Protein AF-A0A6V6Z5P5-F1 (afdb_monomer)

Nearest PDB structures (foldseek):
  3gw6-assembly1_B  TM=3.645E-01  e=9.759E-06  Escherichia phage K1F
  3gw6-assembly2_C  TM=3.539E-01  e=2.701E-05  Escherichia phage K1F
  3gw6-assembly1_F  TM=3.540E-01  e=9.921E-05  Escherichia phage K1F
  2fkk-assembly1_A  TM=4.206E-01  e=3.559E-02  Tequatrovirus T4
  2fl8-assembly1_A  TM=4.205E-01  e=1.042E-01  Tequatrovirus T4

Mean predicted aligned error: 20.46 Å

InterPro domains:
  IPR030392 Intramolecular chaperone auto-processing domain [PF13884] (94-151)
  IPR030392 Intramolecular chaperone auto-processing domain [PS51688] (94-257)
  IPR037053 Phage tail collar domain superfamily [G3DSA:3.90.1340.10] (313-367)

Sequence (478 aa):
MKKRYRILGIILFIITNKLQAQTTDAMKILPNGNVGIGTSTPTQAKLVVIGQQGYEGNSVFFYGQNYSKFITGNLKNSIYASDGVTSQQFNVMSDERIKKIIGISDKENDLETLSKIEITNYRMIDSIGKGNQVYKKVIAQQVEKVYPMAVSNNLAEIIPNIYQLSTIHKGWIHTNTKDLVIGDKIKLVFSEEEVVLSVLEIDGNNIKVDCTKEGSVFVYGKEVNNFHSVDYEAIAMLNVSATQALLKRIEVLETKNSTLSKTVSELKKEQQKADDRLRAIEHLVMPGIVENNYESNNIKTIDMGNNMISDFSQVPMGTVVAFILNDSLMPNGWLKCDGREIPGKYAALINALGSNTTPNLAGRTFVGSGTSNDSTQSDGTIPNFGGNNNWALGKTGGEFRHRLSINEMPEHTHTINRGDFGLHYRSFDGSGGSDFPFKTKADTSQNLNGTDSSGGNGFHNTMQPYYVINYIIYAGHE

Radius of gyration: 44.47 Å; Cα contacts (8 Å, |Δi|>4): 596; chains: 1; bounding box: 94×94×151 Å

Foldseek 3Di:
DDDDDDDDDDDPPPPPPPPPPVPQPCWDADPVQAIEGSHPDRDPDSYHFDFWAFDQDAFDFDDQPVWRDTDGGGDTHSDDDPDDDDDPDDDRDDDCVPDDDDDDDDLVLLLVLLVQWDFDWDAAPPCVVPNGDIDGHTDQVSNCVRPVVQKDFQHKDWAQPWQDKWWDDPQKTFTDCPPDDFQWWWWKDDPPDIDIFTFHDDDPRMTGTPDPDGTIIGTRGTIDRGDMDGTPVVSVVSVVSNVVVVVVVVVVVVVVVVVVVVVVVVVVVVVVVVVVVVVVVVCVVPVPPPPPPPPDDDDPPDDPPPCPPQDPVVPDFFDKDWAADDPVPDHPQKDFQQFDFDPCVLVVNCVVVVHRTHHRCVVHDDDDAAAQDQPADPVRDGDPDDHRDGRHPSDDDDDQWDFDDPVNDDDDDDDFVVVQKDADPDDDDPDDPPDDRIDGPDPDPDDRDDPDDDDDSDIDGPDDDDDDTTMMGRSDDD

pLDDT: mean 79.43, std 18.39, range [31.47, 98.0]

Secondary structure (DSSP, 8-state):
-------------------------SEEE-TTS-EEES-S---SSSEEE---EEEEEEEEEPSSSSS--EEEEEEEES---SS----S-------STT--------HHHHHHHHHT--EEEE--S-TTTS-SPPEEEE-HHHHHHH-GGGEEEEEEEE--SS-EEEEEETTEEE---TT--TT-EEEEE-SS-EEEEEEEEEETTEEEES----EEEEEEEEEEEEEEEE-HHHHHHHHHHHHHHHHHHHHHHHHHHHHHHHHHHHHHHHHHHHHHHHHHHHHHH-TTTSGGGSSSS-------S-------TTSPTT-EEEE-S-GGGPPTTEEESSSPBPPTT-HHHHHHHT-SB----TTPPP---EEPPSS--TTSPPPSS-TT-EE-TT-----SEE---GGGSPP----GGGG--EE-SSPPPTT-TT--SEE-S--S-------------PPEE-PPS----EEEEE----

Organism: NCBI:txid2654844

Solvent-accessible surface area (backbone atoms only — not comparable to full-atom values): 30432 Å² total; per-residue (Å²): 134,92,86,87,80,88,87,84,89,80,87,83,79,78,75,80,72,73,74,78,69,80,80,59,45,68,65,37,78,45,98,87,67,24,30,9,29,50,32,90,72,41,77,91,42,58,68,31,68,48,68,61,46,80,39,85,40,78,62,48,78,42,79,75,69,93,48,36,47,66,50,72,45,78,41,74,44,65,74,86,71,99,66,86,88,84,69,98,73,86,88,74,85,86,65,68,94,85,50,87,84,87,78,80,83,60,28,66,61,32,33,54,41,54,74,68,55,62,82,40,76,48,64,57,82,54,34,82,89,69,36,90,52,81,45,79,45,71,51,42,84,57,39,40,78,62,47,47,87,32,38,46,52,78,25,73,44,76,40,63,82,56,62,38,82,34,47,31,54,92,22,33,33,61,48,87,43,90,91,62,55,75,62,43,39,33,38,38,37,48,100,88,54,74,50,78,42,46,30,73,44,77,58,81,51,30,39,27,36,93,49,95,61,73,45,75,33,34,38,36,22,39,56,38,66,62,39,65,44,63,16,63,58,48,51,50,52,39,48,54,39,18,49,53,36,53,51,52,54,47,57,53,50,54,51,49,50,52,51,50,52,50,52,54,55,49,52,52,54,52,48,50,58,49,53,55,50,48,54,57,48,50,52,70,75,47,65,87,66,68,80,85,65,80,90,68,76,100,64,87,78,78,76,87,75,83,74,67,87,75,82,58,87,87,54,60,70,68,46,71,46,86,36,85,68,58,84,92,71,60,58,86,40,53,43,64,27,62,45,50,72,53,65,78,87,37,48,68,43,29,65,73,68,74,36,66,44,34,64,63,47,77,96,60,80,91,75,85,66,45,69,52,63,73,76,47,45,102,86,68,42,71,61,100,57,72,69,81,42,69,34,57,82,89,70,81,82,90,65,62,61,45,57,81,51,82,89,71,51,79,91,80,86,86,60,62,73,83,63,52,62,45,81,48,97,63,90,82,76,98,79,70,95,83,74,72,83,58,43,58,92,63,101,60,97,70,78,85,77,74,90,66,92,79,80,84,81,60,72,45,80,60,67,69,96,81,81,93,61,45,47,34,30,31,48,45,91,129

Structure (mmCIF, N/CA/C/O backbone):
data_AF-A0A6V6Z5P5-F1
#
_entry.id   AF-A0A6V6Z5P5-F1
#
loop_
_atom_site.group_PDB
_atom_site.id
_atom_site.type_symbol
_atom_site.label_atom_id
_atom_site.label_alt_id
_atom_site.label_comp_id
_atom_site.label_asym_id
_atom_site.label_entity_id
_atom_site.label_seq_id
_atom_site.pdbx_PDB_ins_code
_atom_site.Cartn_x
_atom_site.Cartn_y
_atom_site.Cartn_z
_atom_site.occupancy
_atom_site.B_iso_or_equiv
_atom_site.auth_seq_id
_atom_site.auth_comp_id
_atom_site.auth_asym_id
_atom_site.auth_atom_id
_atom_site.pdbx_PDB_model_num
ATOM 1 N N . MET A 1 1 ? -29.516 61.799 -83.518 1.00 35.75 1 MET A N 1
ATOM 2 C CA . MET A 1 1 ? -29.809 60.923 -84.686 1.00 35.75 1 MET A CA 1
ATOM 3 C C . MET A 1 1 ? -29.366 59.485 -84.393 1.00 35.75 1 MET A C 1
ATOM 5 O O . MET A 1 1 ? -28.788 59.249 -83.341 1.00 35.75 1 MET A O 1
ATOM 9 N N . LYS A 1 2 ? -29.693 58.519 -85.265 1.00 39.03 2 LYS A N 1
ATOM 10 C CA . LYS A 1 2 ? -29.475 57.069 -85.061 1.00 39.03 2 LYS A CA 1
ATOM 11 C C . LYS A 1 2 ? -27.990 56.660 -85.112 1.00 39.03 2 LYS A C 1
ATOM 13 O O . LYS A 1 2 ? -27.306 57.067 -86.046 1.00 39.03 2 LYS A O 1
ATOM 18 N N . LYS A 1 3 ? -27.589 55.690 -84.276 1.00 36.97 3 LYS A N 1
ATOM 19 C CA . LYS A 1 3 ? -27.070 54.363 -84.705 1.00 36.97 3 LYS A CA 1
ATOM 20 C C . LYS A 1 3 ? -27.026 53.374 -83.519 1.00 36.97 3 LYS A C 1
ATOM 22 O O . LYS A 1 3 ? -26.888 53.786 -82.375 1.00 36.97 3 LYS A O 1
ATOM 27 N N . ARG A 1 4 ? -27.190 52.076 -83.805 1.00 42.59 4 ARG A N 1
ATOM 28 C CA . ARG A 1 4 ? -27.081 50.917 -82.888 1.00 42.59 4 ARG A CA 1
ATOM 29 C C . ARG A 1 4 ? -26.207 49.858 -83.567 1.00 42.59 4 ARG A C 1
ATOM 31 O O . ARG A 1 4 ? -26.455 49.646 -84.744 1.00 42.59 4 ARG A O 1
ATOM 38 N N . TYR A 1 5 ? -25.341 49.171 -82.815 1.00 37.31 5 TYR A N 1
ATOM 39 C CA . TYR A 1 5 ? -24.920 47.743 -82.877 1.00 37.31 5 TYR A CA 1
ATOM 40 C C . TYR A 1 5 ? -24.125 47.500 -81.554 1.00 37.31 5 TYR A C 1
ATOM 42 O O . TYR A 1 5 ? -23.475 48.437 -81.105 1.00 37.31 5 TYR A O 1
ATOM 50 N N . ARG A 1 6 ? -24.305 46.454 -80.715 1.00 37.88 6 ARG A N 1
ATOM 51 C CA . ARG A 1 6 ? -24.080 44.986 -80.871 1.00 37.88 6 ARG A CA 1
ATOM 52 C C . ARG A 1 6 ? -22.647 44.670 -81.362 1.00 37.88 6 ARG A C 1
ATOM 54 O O . ARG A 1 6 ? -22.258 45.273 -82.347 1.00 37.88 6 ARG A O 1
ATOM 61 N N . ILE A 1 7 ? -21.835 43.751 -80.809 1.00 36.19 7 ILE A N 1
ATOM 62 C CA . ILE A 1 7 ? -21.913 42.741 -79.706 1.00 36.19 7 ILE A CA 1
ATOM 63 C C . ILE A 1 7 ? -20.427 42.384 -79.328 1.00 36.19 7 ILE A C 1
ATOM 65 O O . ILE A 1 7 ? -19.578 42.580 -80.191 1.00 36.19 7 ILE A O 1
ATOM 69 N N . LEU A 1 8 ? -19.970 42.015 -78.109 1.00 31.47 8 LEU A N 1
ATOM 70 C CA . LEU A 1 8 ? -20.132 40.752 -77.339 1.00 31.47 8 LEU A CA 1
ATOM 71 C C . LEU A 1 8 ? -19.383 40.825 -75.964 1.00 31.47 8 LEU A C 1
ATOM 73 O O . LEU A 1 8 ? -18.349 41.477 -75.905 1.00 31.47 8 LEU A O 1
ATOM 77 N N . GLY A 1 9 ? -19.797 40.049 -74.939 1.00 31.53 9 GLY A N 1
ATOM 78 C CA . GLY A 1 9 ? -18.949 39.591 -73.799 1.00 31.53 9 GLY A CA 1
ATOM 79 C C . GLY A 1 9 ? -18.638 40.606 -72.673 1.00 31.53 9 GLY A C 1
ATOM 80 O O . GLY A 1 9 ? -18.757 41.805 -72.881 1.00 31.53 9 GLY A O 1
ATOM 81 N N . ILE A 1 10 ? -18.266 40.223 -71.438 1.00 38.19 10 ILE A N 1
ATOM 82 C CA . ILE A 1 10 ? -18.132 38.904 -70.769 1.00 38.19 10 ILE A CA 1
ATOM 83 C C . ILE A 1 10 ? -18.785 38.999 -69.371 1.00 38.19 10 ILE A C 1
ATOM 85 O O . ILE A 1 10 ? -18.643 40.016 -68.696 1.00 38.19 10 ILE A O 1
ATOM 89 N N . ILE A 1 11 ? -19.460 37.940 -68.904 1.00 36.44 11 ILE A N 1
ATOM 90 C CA . ILE A 1 11 ? -19.952 37.843 -67.515 1.00 36.44 11 ILE A CA 1
ATOM 91 C C . ILE A 1 11 ? -18.833 37.281 -66.630 1.00 36.44 11 ILE A C 1
ATOM 93 O O . ILE A 1 11 ? -18.534 36.090 -66.700 1.00 36.44 11 ILE A O 1
ATOM 97 N N . LEU A 1 12 ? -18.232 38.114 -65.775 1.00 34.62 12 LEU A N 1
ATOM 98 C CA . LEU A 1 12 ? -17.293 37.650 -64.751 1.00 34.62 12 LEU A CA 1
ATOM 99 C C . LEU A 1 12 ? -18.069 37.176 -63.512 1.00 34.62 12 LEU A C 1
ATOM 101 O O . LEU A 1 12 ? -18.344 37.943 -62.591 1.00 34.62 12 LEU A O 1
ATOM 105 N N . PHE A 1 13 ? -18.448 35.899 -63.512 1.00 34.84 13 PHE A N 1
ATOM 106 C CA . PHE A 1 13 ? -19.177 35.265 -62.414 1.00 34.84 13 PHE A CA 1
ATOM 107 C C . PHE A 1 13 ? -18.223 34.954 -61.246 1.00 34.84 13 PHE A C 1
ATOM 109 O O . PHE A 1 13 ? -17.739 33.832 -61.105 1.00 34.84 13 PHE A O 1
ATOM 116 N N . ILE A 1 14 ? -17.911 35.963 -60.421 1.00 40.28 14 ILE A N 1
ATOM 117 C CA . ILE A 1 14 ? -17.120 35.769 -59.197 1.00 40.28 14 ILE A CA 1
ATOM 118 C C . ILE A 1 14 ? -17.968 34.984 -58.194 1.00 40.28 14 ILE A C 1
ATOM 120 O O . ILE A 1 14 ? -18.760 35.551 -57.441 1.00 40.28 14 ILE A O 1
ATOM 124 N N . ILE A 1 15 ? -17.780 33.664 -58.180 1.00 41.28 15 ILE A N 1
ATOM 125 C CA . ILE A 1 15 ? -18.299 32.795 -57.128 1.00 41.28 15 ILE A CA 1
ATOM 126 C C . ILE A 1 15 ? -17.581 33.181 -55.837 1.00 41.28 15 ILE A C 1
ATOM 128 O O . ILE A 1 15 ? -16.434 32.795 -55.611 1.00 41.28 15 ILE A O 1
ATOM 132 N N . THR A 1 16 ? -18.263 33.922 -54.966 1.00 40.66 16 THR A N 1
ATOM 133 C CA . THR A 1 16 ? -17.829 34.149 -53.585 1.00 40.66 16 THR A CA 1
ATOM 134 C C . THR A 1 16 ? -18.055 32.888 -52.756 1.00 40.66 16 THR A C 1
ATOM 136 O O . THR A 1 16 ? -18.806 32.869 -51.780 1.00 40.66 16 THR A O 1
ATOM 139 N N . ASN A 1 17 ? -17.323 31.831 -53.122 1.00 39.53 17 ASN A N 1
ATOM 140 C CA . ASN A 1 17 ? -16.948 30.777 -52.198 1.00 39.53 17 ASN A CA 1
ATOM 141 C C . ASN A 1 17 ? -16.234 31.462 -51.036 1.00 39.53 17 ASN A C 1
ATOM 143 O O . ASN A 1 17 ? -15.037 31.750 -51.102 1.00 39.53 17 ASN A O 1
ATOM 147 N N . LYS A 1 18 ? -16.980 31.741 -49.964 1.00 40.59 18 LYS A N 1
ATOM 148 C CA . LYS A 1 18 ? -16.381 31.969 -48.659 1.00 40.59 18 LYS A CA 1
ATOM 149 C C . LYS A 1 18 ? -15.636 30.687 -48.325 1.00 40.59 18 LYS A C 1
ATOM 151 O O . LYS A 1 18 ? -16.247 29.727 -47.862 1.00 40.59 18 LYS A O 1
ATOM 156 N N . LEU A 1 19 ? -14.322 30.680 -48.544 1.00 39.97 19 LEU A N 1
ATOM 157 C CA . LEU A 1 19 ? -13.463 29.790 -47.788 1.00 39.97 19 LEU A CA 1
ATOM 158 C C . LEU A 1 19 ? -13.778 30.085 -46.323 1.00 39.97 19 LEU A C 1
ATOM 160 O O . LEU A 1 19 ? -13.428 31.149 -45.809 1.00 39.97 19 LEU A O 1
ATOM 164 N N . GLN A 1 20 ? -14.428 29.139 -45.649 1.00 42.16 20 GLN A N 1
ATOM 165 C CA . GLN A 1 20 ? -14.261 29.006 -44.213 1.00 42.16 20 GLN A CA 1
ATOM 166 C C . GLN A 1 20 ? -12.820 28.549 -43.995 1.00 42.16 20 GLN A C 1
ATOM 168 O O . GLN A 1 20 ? -12.548 27.377 -43.753 1.00 42.16 20 GLN A O 1
ATOM 173 N N . ALA A 1 21 ? -11.886 29.496 -44.122 1.00 43.12 21 ALA A N 1
ATOM 174 C CA . ALA A 1 21 ? -10.600 29.382 -43.470 1.00 43.12 21 ALA A CA 1
ATOM 175 C C . ALA A 1 21 ? -10.912 29.063 -42.007 1.00 43.12 21 ALA A C 1
ATOM 177 O O . ALA A 1 21 ? -11.662 29.796 -41.357 1.00 43.12 21 ALA A O 1
ATOM 178 N N . GLN A 1 22 ? -10.424 27.924 -41.526 1.00 47.03 22 GLN A N 1
ATOM 179 C CA . GLN A 1 22 ? -10.727 27.431 -40.192 1.00 47.03 22 GLN A CA 1
ATOM 180 C C . GLN A 1 22 ? -9.904 28.229 -39.173 1.00 47.03 22 GLN A C 1
ATOM 182 O O . GLN A 1 22 ? -8.945 27.731 -38.593 1.00 47.03 22 GLN A O 1
ATOM 187 N N . THR A 1 23 ? -10.259 29.503 -38.985 1.00 48.62 23 THR A N 1
ATOM 188 C CA . THR A 1 23 ? -9.586 30.459 -38.094 1.00 48.62 23 THR A CA 1
ATOM 189 C C . THR A 1 23 ? -9.966 30.224 -36.631 1.00 48.62 23 THR A C 1
ATOM 191 O O . THR A 1 23 ? -10.332 31.143 -35.902 1.00 48.62 23 THR A O 1
ATOM 194 N N . THR A 1 24 ? -9.895 28.969 -36.194 1.00 56.88 24 THR A N 1
ATOM 195 C CA . THR A 1 24 ? -9.567 28.662 -34.805 1.00 56.88 24 THR A CA 1
ATOM 196 C C . THR A 1 24 ? -8.096 29.012 -34.623 1.00 56.88 24 THR A C 1
ATOM 198 O O . THR A 1 24 ? -7.251 28.332 -35.205 1.00 56.88 24 THR A O 1
ATOM 201 N N . ASP A 1 25 ? -7.800 30.077 -33.869 1.00 57.81 25 ASP A N 1
ATOM 202 C CA . ASP A 1 25 ? -6.429 30.485 -33.532 1.00 57.81 25 ASP A CA 1
ATOM 203 C C . ASP A 1 25 ? -5.633 29.254 -33.060 1.00 57.81 25 ASP A C 1
ATOM 205 O O . ASP A 1 25 ? -5.920 28.695 -31.998 1.00 57.81 25 ASP A O 1
ATOM 209 N N . ALA A 1 26 ? -4.663 28.796 -33.863 1.00 72.56 26 ALA A N 1
ATOM 210 C CA . ALA A 1 26 ? -3.939 27.552 -33.584 1.00 72.56 26 ALA A CA 1
ATOM 211 C C . ALA A 1 26 ? -3.215 27.626 -32.230 1.00 72.56 26 ALA A C 1
ATOM 213 O O . ALA A 1 26 ? -3.246 26.681 -31.445 1.00 72.56 26 ALA A O 1
ATOM 214 N N . MET A 1 27 ? -2.647 28.797 -31.936 1.00 88.25 27 MET A N 1
ATOM 215 C CA . MET A 1 27 ? -2.125 29.186 -30.634 1.00 88.25 27 MET A CA 1
ATOM 216 C C . MET A 1 27 ? -2.433 30.670 -30.404 1.00 88.25 27 MET A C 1
ATOM 218 O O . MET A 1 27 ? -2.276 31.486 -31.313 1.00 88.25 27 MET A O 1
ATOM 222 N N . LYS A 1 28 ? -2.832 31.032 -29.185 1.00 89.62 28 LYS A N 1
ATOM 223 C CA . LYS A 1 28 ? -3.062 32.414 -28.758 1.00 89.62 28 LYS A CA 1
ATOM 224 C C . LYS A 1 28 ? -2.481 32.645 -27.371 1.00 89.62 28 LYS A C 1
ATOM 226 O O . LYS A 1 28 ? -2.717 31.859 -26.458 1.00 89.62 28 LYS A O 1
ATOM 231 N N . ILE A 1 29 ? -1.767 33.752 -27.199 1.00 93.94 29 ILE A N 1
ATOM 232 C CA . ILE A 1 29 ? -1.236 34.193 -25.906 1.00 93.94 29 ILE A CA 1
ATOM 233 C C . ILE A 1 29 ? -1.983 35.467 -25.507 1.00 93.94 29 ILE A C 1
ATOM 235 O O . ILE A 1 29 ? -2.066 36.413 -26.291 1.00 93.94 29 ILE A O 1
ATOM 239 N N . LEU A 1 30 ? -2.568 35.483 -24.311 1.00 93.00 30 LEU A N 1
ATOM 240 C CA . LEU A 1 30 ? -3.253 36.651 -23.757 1.00 93.00 30 LEU A CA 1
ATOM 241 C C . LEU A 1 30 ? -2.279 37.528 -22.940 1.00 93.00 30 LEU A C 1
ATOM 243 O O . LEU A 1 30 ? -1.339 36.993 -22.351 1.00 93.00 30 LEU A O 1
ATOM 247 N N . PRO A 1 31 ? -2.522 38.850 -22.800 1.00 94.06 31 PRO A N 1
ATOM 248 C CA . PRO A 1 31 ? -1.649 39.754 -22.032 1.00 94.06 31 PRO A CA 1
ATOM 249 C C . PRO A 1 31 ? -1.460 39.396 -20.547 1.00 94.06 31 PRO A C 1
ATOM 251 O O . PRO A 1 31 ? -0.528 39.878 -19.915 1.00 94.06 31 PRO A O 1
ATOM 254 N N . ASN A 1 32 ? -2.320 38.544 -19.979 1.00 92.31 32 ASN A N 1
ATOM 255 C CA . ASN A 1 32 ? -2.180 38.011 -18.620 1.00 92.31 32 ASN A CA 1
ATOM 256 C C . ASN A 1 32 ? -1.274 36.759 -18.536 1.00 92.31 32 ASN A C 1
ATOM 258 O O . ASN A 1 32 ? -1.194 36.130 -17.479 1.00 92.31 32 ASN A O 1
ATOM 262 N N . GLY A 1 33 ? -0.636 36.355 -19.638 1.00 91.81 33 GLY A N 1
ATOM 263 C CA . GLY A 1 33 ? 0.207 35.162 -19.725 1.00 91.81 33 GLY A CA 1
ATOM 264 C C . GLY A 1 33 ? -0.559 33.837 -19.800 1.00 91.81 33 GLY A C 1
ATOM 265 O O . GLY A 1 33 ? 0.034 32.795 -19.539 1.00 91.81 33 GLY A O 1
ATOM 266 N N . ASN A 1 34 ? -1.862 33.845 -20.104 1.00 94.50 34 ASN A N 1
ATOM 267 C CA . ASN A 1 34 ? -2.599 32.613 -20.403 1.00 94.50 34 ASN A CA 1
ATOM 268 C C . ASN A 1 34 ? -2.400 32.223 -21.878 1.00 94.50 34 ASN A C 1
ATOM 270 O O . ASN A 1 34 ? -2.570 33.056 -22.772 1.00 94.50 34 ASN A O 1
ATOM 274 N N . VAL A 1 35 ? -2.096 30.952 -22.128 1.00 95.38 35 VAL A N 1
ATOM 275 C CA . VAL A 1 35 ? -1.892 30.362 -23.456 1.00 95.38 35 VAL A CA 1
ATOM 276 C C . VAL A 1 35 ? -3.065 29.445 -23.797 1.00 95.38 35 VAL A C 1
ATOM 278 O O . VAL A 1 35 ? -3.412 28.552 -23.026 1.00 95.38 35 VAL A O 1
ATOM 281 N N . GLY A 1 36 ? -3.672 29.665 -24.959 1.00 91.88 36 GLY A N 1
ATOM 282 C CA . GLY A 1 36 ? -4.713 28.822 -25.537 1.00 91.88 36 GLY A CA 1
ATOM 283 C C . GLY A 1 36 ? -4.209 28.150 -26.808 1.00 91.88 36 GLY A C 1
ATOM 284 O O . GLY A 1 36 ? -3.632 28.818 -27.662 1.00 91.88 36 GLY A O 1
ATOM 285 N N . ILE A 1 37 ? -4.429 26.846 -26.946 1.00 90.62 37 ILE A N 1
ATOM 286 C CA . ILE A 1 37 ? -4.198 26.087 -28.184 1.00 90.62 37 ILE A CA 1
ATOM 287 C C . ILE A 1 37 ? -5.554 25.532 -28.615 1.00 90.62 37 ILE A C 1
ATOM 289 O O . ILE A 1 37 ? -6.235 24.885 -27.818 1.00 90.62 37 ILE A O 1
ATOM 293 N N . GLY A 1 38 ? -5.996 25.874 -29.827 1.00 87.44 38 GLY A N 1
ATOM 294 C CA . GLY A 1 38 ? -7.365 25.606 -30.293 1.00 87.44 38 GLY A CA 1
ATOM 295 C C . GLY A 1 38 ? -8.471 26.360 -29.531 1.00 87.44 38 GLY A C 1
ATOM 296 O O . GLY A 1 38 ? -9.655 26.105 -29.744 1.00 87.44 38 GLY A O 1
ATOM 297 N N . THR A 1 39 ? -8.113 27.313 -28.663 1.00 88.50 39 THR A N 1
ATOM 298 C CA . THR A 1 39 ? -9.052 28.214 -27.980 1.00 88.50 39 THR A CA 1
ATOM 299 C C . THR A 1 39 ? -8.517 29.638 -27.918 1.00 88.50 39 THR A C 1
ATOM 301 O O . THR A 1 39 ? -7.354 29.877 -27.594 1.00 88.50 39 THR A O 1
ATOM 304 N N . SER A 1 40 ? -9.394 30.603 -28.195 1.00 91.31 40 SER A N 1
ATOM 305 C CA . SER A 1 40 ? -9.075 32.030 -28.176 1.00 91.31 40 SER A CA 1
ATOM 306 C C . SER A 1 40 ? -9.368 32.703 -26.820 1.00 91.31 40 SER A C 1
ATOM 308 O O . SER A 1 40 ? -9.131 33.910 -26.674 1.00 91.31 40 SER A O 1
ATOM 310 N N . THR A 1 41 ? -9.852 31.927 -25.837 1.00 90.81 41 THR A N 1
ATOM 311 C CA . THR A 1 41 ? -10.254 32.343 -24.479 1.00 90.81 41 THR A CA 1
ATOM 312 C C . THR A 1 41 ? -9.813 31.332 -23.391 1.00 90.81 41 THR A C 1
ATOM 314 O O . THR A 1 41 ? -10.652 30.747 -22.705 1.00 90.81 41 THR A O 1
ATOM 317 N N . PRO A 1 42 ? -8.498 31.105 -23.187 1.00 91.56 42 PRO A N 1
ATOM 318 C CA . PRO A 1 42 ? -7.978 30.237 -22.120 1.00 91.56 42 PRO A CA 1
ATOM 319 C C . PRO A 1 42 ? -8.257 30.814 -20.716 1.00 91.56 42 PRO A C 1
ATOM 321 O O . PRO A 1 42 ? -7.519 31.675 -20.228 1.00 91.56 42 PRO A O 1
ATOM 324 N N . THR A 1 43 ? -9.320 30.350 -20.052 1.00 92.69 43 THR A N 1
ATOM 325 C CA . THR A 1 43 ? -9.740 30.823 -18.713 1.00 92.69 43 THR A CA 1
ATOM 326 C C . THR A 1 43 ? -9.552 29.792 -17.602 1.00 92.69 43 THR A C 1
ATOM 328 O O . THR A 1 43 ? -9.455 30.170 -16.439 1.00 92.69 43 THR A O 1
ATOM 331 N N . GLN A 1 44 ? -9.478 28.505 -17.945 1.00 90.31 44 GLN A N 1
ATOM 332 C CA . GLN A 1 44 ? -9.448 27.385 -17.001 1.00 90.31 44 GLN A CA 1
ATOM 333 C C . GLN A 1 44 ? -8.089 27.223 -16.300 1.00 90.31 44 GLN A C 1
ATOM 335 O O . GLN A 1 44 ? -8.034 26.781 -15.157 1.00 90.31 44 GLN A O 1
ATOM 340 N N . ALA A 1 45 ? -6.993 27.559 -16.987 1.00 89.44 45 ALA A N 1
ATOM 341 C CA . ALA A 1 45 ? -5.621 27.412 -16.504 1.00 89.44 45 ALA A CA 1
ATOM 342 C C . ALA A 1 45 ? -4.665 28.355 -17.262 1.00 89.44 45 ALA A C 1
ATOM 344 O O . ALA A 1 45 ? -5.068 29.054 -18.195 1.00 89.44 45 ALA A O 1
ATOM 345 N N . LYS A 1 46 ? -3.377 28.363 -16.882 1.00 91.56 46 LYS A N 1
ATOM 346 C CA . LYS A 1 46 ? -2.324 29.113 -17.597 1.00 91.56 46 LYS A CA 1
ATOM 347 C C . LYS A 1 46 ? -2.018 28.557 -18.989 1.00 91.56 46 LYS A C 1
ATOM 349 O O . LYS A 1 46 ? -1.680 29.337 -19.871 1.00 91.56 46 LYS A O 1
ATOM 354 N N . LEU A 1 47 ? -2.185 27.253 -19.191 1.00 92.56 47 LEU A N 1
ATOM 355 C CA . LEU A 1 47 ? -2.197 26.603 -20.498 1.00 92.56 47 LEU A CA 1
ATOM 356 C C . LEU A 1 47 ? -3.526 25.859 -20.638 1.00 92.56 47 LEU A C 1
ATOM 358 O O . LEU A 1 47 ? -3.861 25.042 -19.783 1.00 92.56 47 LEU A O 1
ATOM 362 N N . VAL A 1 48 ? -4.275 26.138 -21.702 1.00 89.81 48 VAL A N 1
ATOM 363 C CA . VAL A 1 48 ? -5.521 25.439 -22.035 1.00 89.81 48 VAL A CA 1
ATOM 364 C C . VAL A 1 48 ? -5.422 24.930 -23.466 1.00 89.81 48 VAL A C 1
ATOM 366 O O . VAL A 1 48 ? -5.287 25.720 -24.399 1.00 89.81 48 VAL A O 1
ATOM 369 N N . VAL A 1 49 ? -5.510 23.613 -23.643 1.00 90.88 49 VAL A N 1
ATOM 370 C CA . VAL A 1 49 ? -5.538 22.979 -24.965 1.00 90.88 49 VAL A CA 1
ATOM 371 C C . VAL A 1 49 ? -6.930 22.414 -25.212 1.00 90.88 49 VAL A C 1
ATOM 373 O O . VAL A 1 49 ? -7.412 21.592 -24.435 1.00 90.88 49 VAL A O 1
ATOM 376 N N . ILE A 1 50 ? -7.584 22.866 -26.281 1.00 86.69 50 ILE A N 1
ATOM 377 C CA . ILE A 1 50 ? -8.887 22.370 -26.731 1.00 86.69 50 ILE A CA 1
ATOM 378 C C . ILE A 1 50 ? -8.718 21.824 -28.145 1.00 86.69 50 ILE A C 1
ATOM 380 O O . ILE A 1 50 ? -8.358 22.546 -29.069 1.00 86.69 50 ILE A O 1
ATOM 384 N N . GLY A 1 51 ? -8.974 20.529 -28.301 1.00 83.44 51 GLY A N 1
ATOM 385 C CA . GLY A 1 51 ? -8.643 19.776 -29.506 1.00 83.44 51 GLY A CA 1
ATOM 386 C C . GLY A 1 51 ? -7.761 18.575 -29.181 1.00 83.44 51 GLY A C 1
ATOM 387 O O . GLY A 1 51 ? -7.358 18.365 -28.038 1.00 83.44 51 GLY A O 1
ATOM 388 N N . GLN A 1 52 ? -7.511 17.752 -30.191 1.00 83.00 52 GLN A N 1
ATOM 389 C CA . GLN A 1 52 ? -6.771 16.498 -30.082 1.00 83.00 52 GLN A CA 1
ATOM 390 C C . GLN A 1 52 ? -6.172 16.171 -31.451 1.00 83.00 52 GLN A C 1
ATOM 392 O O . GLN A 1 52 ? -6.860 16.321 -32.465 1.00 83.00 52 GLN A O 1
ATOM 397 N N . GLN A 1 53 ? -4.927 15.710 -31.491 1.00 76.38 53 GLN A N 1
ATOM 398 C CA . GLN A 1 53 ? -4.328 15.156 -32.701 1.00 76.38 53 GLN A CA 1
ATOM 399 C C . GLN A 1 53 ? -4.406 13.629 -32.651 1.00 76.38 53 GLN A C 1
ATOM 401 O O . GLN A 1 53 ? -4.183 13.023 -31.602 1.00 76.38 53 GLN A O 1
ATOM 406 N N . GLY A 1 54 ? -4.752 13.018 -33.786 1.00 77.81 54 GLY A N 1
ATOM 407 C CA . GLY A 1 54 ? -4.661 11.572 -33.967 1.00 77.81 54 GLY A CA 1
ATOM 408 C C . GLY A 1 54 ? -3.198 11.158 -34.101 1.00 77.81 54 GLY A C 1
ATOM 409 O O . GLY A 1 54 ? -2.504 11.651 -34.989 1.00 77.81 54 GLY A O 1
ATOM 410 N N . TYR A 1 55 ? -2.745 10.269 -33.227 1.00 71.00 55 TYR A N 1
ATOM 411 C CA . TYR A 1 55 ? -1.399 9.709 -33.192 1.00 71.00 55 TYR A CA 1
ATOM 412 C C . TYR A 1 55 ? -1.501 8.184 -33.174 1.00 71.00 55 TYR A C 1
ATOM 414 O O . TYR A 1 55 ? -2.195 7.619 -32.330 1.00 71.00 55 TYR A O 1
ATOM 422 N N . GLU A 1 56 ? -0.831 7.508 -34.103 1.00 70.19 56 GLU A N 1
ATOM 423 C CA . GLU A 1 56 ? -0.774 6.046 -34.114 1.00 70.19 56 GLU A CA 1
ATOM 424 C C . GLU A 1 56 ? 0.300 5.588 -33.129 1.00 70.19 56 GLU A C 1
ATOM 426 O O . GLU A 1 56 ? 1.489 5.554 -33.435 1.00 70.19 56 GLU A O 1
ATOM 431 N N . GLY A 1 57 ? -0.146 5.317 -31.901 1.00 58.50 57 GLY A N 1
ATOM 432 C CA . GLY A 1 57 ? 0.702 4.893 -30.797 1.00 58.50 57 GLY A CA 1
ATOM 433 C C . GLY A 1 57 ? 0.553 3.404 -30.520 1.00 58.50 57 GLY A C 1
ATOM 434 O O . GLY A 1 57 ? -0.562 2.893 -30.379 1.00 58.50 57 GLY A O 1
ATOM 435 N N . ASN A 1 58 ? 1.688 2.725 -30.375 1.00 57.09 58 ASN A N 1
ATOM 436 C CA . ASN A 1 58 ? 1.740 1.400 -29.772 1.00 57.09 58 ASN A CA 1
ATOM 437 C C . ASN A 1 58 ? 1.781 1.549 -28.245 1.00 57.09 58 ASN A C 1
ATOM 439 O O . ASN A 1 58 ? 2.580 2.322 -27.723 1.00 57.09 58 ASN A O 1
ATOM 443 N N . SER A 1 59 ? 0.953 0.778 -27.537 1.00 55.25 59 SER A N 1
ATOM 444 C CA . SER A 1 59 ? 1.137 0.473 -26.111 1.00 55.25 59 SER A CA 1
ATOM 445 C C . SER A 1 59 ? 1.283 1.685 -25.163 1.00 55.25 59 SER A C 1
ATOM 447 O O . SER A 1 59 ? 2.130 1.676 -24.271 1.00 55.25 59 SER A O 1
ATOM 449 N N . VAL A 1 60 ? 0.433 2.714 -25.287 1.00 53.78 60 VAL A N 1
ATOM 450 C CA . VAL A 1 60 ? 0.417 3.847 -24.333 1.00 53.78 60 VAL A CA 1
ATOM 451 C C . VAL A 1 60 ? -0.415 3.512 -23.090 1.00 53.78 60 VAL A C 1
ATOM 453 O O . VAL A 1 60 ? -1.594 3.181 -23.212 1.00 53.78 60 VAL A O 1
ATOM 456 N N . PHE A 1 61 ? 0.183 3.645 -21.900 1.00 52.16 61 PHE A N 1
ATOM 457 C CA . PHE A 1 61 ? -0.493 3.520 -20.603 1.00 52.16 61 PHE A CA 1
ATOM 458 C C . PHE A 1 61 ? -1.268 4.800 -20.255 1.00 52.16 61 PHE A C 1
ATOM 460 O O . PHE A 1 61 ? -0.674 5.871 -20.121 1.00 52.16 61 PHE A O 1
ATOM 467 N N . PHE A 1 62 ? -2.584 4.688 -20.077 1.00 55.88 62 PHE A N 1
ATOM 468 C CA . PHE A 1 62 ? -3.435 5.795 -19.636 1.00 55.88 62 PHE A CA 1
ATOM 469 C C . PHE A 1 62 ? -3.643 5.766 -18.119 1.00 55.88 62 PHE A C 1
ATOM 471 O O . PHE A 1 62 ? -3.881 4.707 -17.551 1.00 55.88 62 PHE A O 1
ATOM 478 N N . TYR A 1 63 ? -3.623 6.940 -17.483 1.00 52.56 63 TYR A N 1
ATOM 479 C CA . TYR A 1 63 ? -3.987 7.128 -16.076 1.00 52.56 63 TYR A CA 1
ATOM 480 C C . TYR A 1 63 ? -5.290 7.938 -15.987 1.00 52.56 63 TYR A C 1
ATOM 482 O O . TYR A 1 63 ? -5.394 8.998 -16.612 1.00 52.56 63 TYR A O 1
ATOM 490 N N . GLY A 1 64 ? -6.291 7.452 -15.246 1.00 55.19 64 GLY A N 1
ATOM 491 C CA . GLY A 1 64 ? -7.524 8.195 -14.960 1.00 55.19 64 GLY A CA 1
ATOM 492 C C . GLY A 1 64 ? -8.585 8.257 -16.073 1.00 55.19 64 GLY A C 1
ATOM 493 O O . GLY A 1 64 ? -9.601 8.929 -15.899 1.00 55.19 64 GLY A O 1
ATOM 494 N N . GLN A 1 65 ? -8.419 7.560 -17.204 1.00 42.50 65 GLN A N 1
ATOM 495 C CA . GLN A 1 65 ? -9.423 7.505 -18.287 1.00 42.50 65 GLN A CA 1
ATOM 496 C C . GLN A 1 65 ? -10.401 6.326 -18.125 1.00 42.50 65 GLN A C 1
ATOM 498 O O . GLN A 1 65 ? -10.523 5.458 -18.987 1.00 42.50 65 GLN A O 1
ATOM 503 N N . ASN A 1 66 ? -11.133 6.322 -17.006 1.00 45.25 66 ASN A N 1
ATOM 504 C CA . ASN A 1 66 ? -12.086 5.291 -16.544 1.00 45.25 66 ASN A CA 1
ATOM 505 C C . ASN A 1 66 ? -11.492 3.900 -16.237 1.00 45.25 66 ASN A C 1
ATOM 507 O O . ASN A 1 66 ? -12.027 3.233 -15.358 1.00 45.25 66 ASN A O 1
ATOM 511 N N . TYR A 1 67 ? -10.421 3.490 -16.921 1.00 45.50 67 TYR A N 1
ATOM 512 C CA . TYR A 1 67 ? -9.663 2.253 -16.712 1.00 45.50 67 TYR A CA 1
ATOM 513 C C . TYR A 1 67 ? -8.189 2.500 -17.087 1.00 45.50 67 TYR A C 1
ATOM 515 O O . TYR A 1 67 ? -7.923 3.080 -18.147 1.00 45.50 67 TYR A O 1
ATOM 523 N N . SER A 1 68 ? -7.227 2.056 -16.270 1.00 52.34 68 SER A N 1
ATOM 524 C CA . SER A 1 68 ? -5.783 2.129 -16.570 1.00 52.34 68 SER A CA 1
ATOM 525 C C . SER A 1 68 ? -5.376 1.075 -17.612 1.00 52.34 68 SER A C 1
ATOM 527 O O . SER A 1 68 ? -4.702 0.084 -17.320 1.00 52.34 68 SER A O 1
ATOM 529 N N . LYS A 1 69 ? -5.825 1.278 -18.855 1.00 53.59 69 LYS A N 1
ATOM 530 C CA . LYS A 1 69 ? -5.635 0.369 -19.993 1.00 53.59 69 LYS A CA 1
ATOM 531 C C . LYS A 1 69 ? -4.542 0.860 -20.947 1.00 53.59 69 LYS A C 1
ATOM 533 O O . LYS A 1 69 ? -4.424 2.052 -21.220 1.00 53.59 69 LYS A O 1
ATOM 538 N N . PHE A 1 70 ? -3.801 -0.086 -21.526 1.00 55.75 70 PHE A N 1
ATOM 539 C CA . PHE A 1 70 ? -2.979 0.153 -22.710 1.00 55.75 70 PHE A CA 1
ATOM 540 C C . PHE A 1 70 ? -3.831 0.058 -23.987 1.00 55.75 70 PHE A C 1
ATOM 542 O O . PHE A 1 70 ? -4.577 -0.910 -24.176 1.00 55.75 70 PHE A O 1
ATOM 549 N N . ILE A 1 71 ? -3.722 1.051 -24.872 1.00 58.81 71 ILE A N 1
ATOM 550 C CA . ILE A 1 71 ? -4.512 1.136 -26.111 1.00 58.81 71 ILE A CA 1
ATOM 551 C C . ILE A 1 71 ? -3.576 1.123 -27.326 1.00 58.81 71 ILE A C 1
ATOM 553 O O . ILE A 1 71 ? -2.579 1.841 -27.349 1.00 58.81 71 ILE A O 1
ATOM 557 N N . THR A 1 72 ? -3.935 0.330 -28.338 1.00 56.16 72 THR A N 1
ATOM 558 C CA . THR A 1 72 ? -3.248 0.240 -29.635 1.00 56.16 72 THR A CA 1
ATOM 559 C C . THR A 1 72 ? -4.169 0.815 -30.712 1.00 56.16 72 THR A C 1
ATOM 561 O O . THR A 1 72 ? -5.310 0.364 -30.833 1.00 56.16 72 THR A O 1
ATOM 564 N N . GLY A 1 73 ? -3.710 1.807 -31.481 1.00 65.12 73 GLY A N 1
ATOM 565 C CA . GLY A 1 73 ? -4.486 2.425 -32.566 1.00 65.12 73 GLY A CA 1
ATOM 566 C C . GLY A 1 73 ? -4.330 3.947 -32.643 1.00 65.12 73 GLY A C 1
ATOM 567 O O . GLY A 1 73 ? -3.355 4.506 -32.149 1.00 65.12 73 GLY A O 1
ATOM 568 N N . ASN A 1 74 ? -5.302 4.629 -33.261 1.00 69.69 74 ASN A N 1
ATOM 569 C CA . ASN A 1 74 ? -5.304 6.091 -33.381 1.00 69.69 74 ASN A CA 1
ATOM 570 C C . ASN A 1 74 ? -5.700 6.751 -32.044 1.00 69.69 74 ASN A C 1
ATOM 572 O O . ASN A 1 74 ? -6.880 6.960 -31.749 1.00 69.69 74 ASN A O 1
ATOM 576 N N . LEU A 1 75 ? -4.695 7.043 -31.222 1.00 70.75 75 LEU A N 1
ATOM 577 C CA . LEU A 1 75 ? -4.827 7.730 -29.942 1.00 70.75 75 LEU A CA 1
ATOM 578 C C . LEU A 1 75 ? -5.080 9.220 -30.172 1.00 70.75 75 LEU A C 1
ATOM 580 O O . LEU A 1 75 ? -4.526 9.823 -31.087 1.00 70.75 75 LEU A O 1
ATOM 584 N N . LYS A 1 76 ? -5.916 9.827 -29.331 1.00 73.19 76 LYS A N 1
ATOM 585 C CA . LYS A 1 76 ? -6.321 11.230 -29.459 1.00 73.19 76 LYS A CA 1
ATOM 586 C C . LYS A 1 76 ? -5.711 12.050 -28.335 1.00 73.19 76 LYS A C 1
ATOM 588 O O . LYS A 1 76 ? -6.278 12.147 -27.251 1.00 73.19 76 LYS A O 1
ATOM 593 N N . ASN A 1 77 ? -4.553 12.637 -28.616 1.00 72.81 77 ASN A N 1
ATOM 594 C CA . ASN A 1 77 ? -3.754 13.341 -27.620 1.00 72.81 77 ASN A CA 1
ATOM 595 C C . ASN A 1 77 ? -3.926 14.858 -27.770 1.00 72.81 77 ASN A C 1
ATOM 597 O O . ASN A 1 77 ? -3.739 15.408 -28.856 1.00 72.81 77 ASN A O 1
ATOM 601 N N . SER A 1 78 ? -4.272 15.541 -26.676 1.00 81.00 78 SER A N 1
ATOM 602 C CA . SER A 1 78 ? -4.262 17.013 -26.595 1.00 81.00 78 SER A CA 1
ATOM 603 C C . SER A 1 78 ? -2.886 17.560 -26.206 1.00 81.00 78 SER A C 1
ATOM 605 O O . SER A 1 78 ? -2.525 18.661 -26.601 1.00 81.00 78 SER A O 1
ATOM 607 N N . ILE A 1 79 ? -2.112 16.796 -25.432 1.00 82.69 79 ILE A N 1
ATOM 608 C CA . ILE A 1 79 ? -0.746 17.122 -25.016 1.00 82.69 79 ILE A CA 1
ATOM 609 C C . ILE A 1 79 ? 0.110 15.875 -25.251 1.00 82.69 79 ILE A C 1
ATOM 611 O O . ILE A 1 79 ? -0.315 14.765 -24.935 1.00 82.69 79 ILE A O 1
ATOM 615 N N . TYR A 1 80 ? 1.302 16.070 -25.808 1.00 76.44 80 TYR A N 1
ATOM 616 C CA . TYR A 1 80 ? 2.347 15.059 -25.949 1.00 76.44 80 TYR A CA 1
ATOM 617 C C . TYR A 1 80 ? 3.639 15.646 -25.374 1.00 76.44 80 TYR A C 1
ATOM 619 O O . TYR A 1 80 ? 3.955 16.806 -25.640 1.00 76.44 80 TYR A O 1
ATOM 627 N N . ALA A 1 81 ? 4.368 14.860 -24.589 1.00 76.19 81 ALA A N 1
ATOM 628 C CA . ALA A 1 81 ? 5.655 15.223 -24.005 1.00 76.19 81 ALA A CA 1
ATOM 629 C C . ALA A 1 81 ? 6.654 14.087 -24.263 1.00 76.19 81 ALA A C 1
ATOM 631 O O . ALA A 1 81 ? 6.253 12.929 -24.361 1.00 76.19 81 ALA A O 1
ATOM 632 N N . SER A 1 82 ? 7.941 14.416 -24.382 1.00 64.25 82 SER A N 1
ATOM 633 C CA . SER A 1 82 ? 9.024 13.426 -24.485 1.00 64.25 82 SER A CA 1
ATOM 634 C C . SER A 1 82 ? 9.253 12.666 -23.176 1.00 64.25 82 SER A C 1
ATOM 636 O O . SER A 1 82 ? 9.672 11.514 -23.196 1.00 64.25 82 SER A O 1
ATOM 638 N N . ASP A 1 83 ? 8.944 13.316 -22.053 1.00 67.06 83 ASP A N 1
ATOM 639 C CA . ASP A 1 83 ? 9.270 12.900 -20.691 1.00 67.06 83 ASP A CA 1
ATOM 640 C C . ASP A 1 83 ? 8.059 13.101 -19.753 1.00 67.06 83 ASP A C 1
ATOM 642 O O . ASP A 1 83 ? 6.952 13.440 -20.180 1.00 67.06 83 ASP A O 1
ATOM 646 N N . GLY A 1 84 ? 8.252 12.898 -18.446 1.00 68.94 84 GLY A N 1
ATOM 647 C CA . GLY A 1 84 ? 7.189 13.020 -17.445 1.00 68.94 84 GLY A CA 1
ATOM 648 C C . GLY A 1 84 ? 6.670 14.451 -17.224 1.00 68.94 84 GLY A C 1
ATOM 649 O O . GLY A 1 84 ? 7.437 15.404 -17.095 1.00 68.94 84 GLY A O 1
ATOM 650 N N . VAL A 1 85 ? 5.347 14.592 -17.074 1.00 79.75 85 VAL A N 1
ATOM 651 C CA . VAL A 1 85 ? 4.698 15.844 -16.646 1.00 79.75 85 VAL A CA 1
ATOM 652 C C . VAL A 1 85 ? 4.704 15.936 -15.115 1.00 79.75 85 VAL A C 1
ATOM 654 O O . VAL A 1 85 ? 3.774 15.494 -14.439 1.00 79.75 85 VAL A O 1
ATOM 657 N N . THR A 1 86 ? 5.762 16.517 -14.553 1.00 70.50 86 THR A N 1
ATOM 658 C CA . THR A 1 86 ? 5.883 16.735 -13.102 1.00 70.50 86 THR A CA 1
ATOM 659 C C . THR A 1 86 ? 4.964 17.865 -12.632 1.00 70.50 86 THR A C 1
ATOM 661 O O . THR A 1 86 ? 5.046 18.992 -13.116 1.00 70.50 86 THR A O 1
ATOM 664 N N . SER A 1 87 ? 4.106 17.587 -11.648 1.00 78.44 87 SER A N 1
ATOM 665 C CA . SER A 1 87 ? 3.206 18.569 -11.027 1.00 78.44 87 SER A CA 1
ATOM 666 C C . SER A 1 87 ? 2.985 18.251 -9.544 1.00 78.44 87 SER A C 1
ATOM 668 O O . SER A 1 87 ? 3.100 17.100 -9.134 1.00 78.44 87 SER A O 1
ATOM 670 N N . GLN A 1 88 ? 2.658 19.263 -8.730 1.00 76.75 88 GLN A N 1
ATOM 671 C CA . GLN A 1 88 ? 2.280 19.055 -7.320 1.00 76.75 88 GLN A CA 1
ATOM 672 C C . GLN A 1 88 ? 0.881 18.430 -7.168 1.00 76.75 88 GLN A C 1
ATOM 674 O O . GLN A 1 88 ? 0.579 17.837 -6.137 1.00 76.75 88 GLN A O 1
ATOM 679 N N . GLN A 1 89 ? 0.024 18.577 -8.183 1.00 71.94 89 GLN A N 1
ATOM 680 C CA . GLN A 1 89 ? -1.349 18.084 -8.198 1.00 71.94 89 GLN A CA 1
ATOM 681 C C . GLN A 1 89 ? -1.778 17.810 -9.644 1.00 71.94 89 GLN A C 1
ATOM 683 O O . GLN A 1 89 ? -1.703 18.700 -10.491 1.00 71.94 89 GLN A O 1
ATOM 688 N N . PHE A 1 90 ? -2.286 16.603 -9.905 1.00 79.25 90 PHE A N 1
ATOM 689 C CA . PHE A 1 90 ? -2.846 16.202 -11.195 1.00 79.25 90 PHE A CA 1
ATOM 690 C C . PHE A 1 90 ? -4.325 15.839 -11.014 1.00 79.25 90 PHE A C 1
ATOM 692 O O . PHE A 1 90 ? -4.653 14.851 -10.359 1.00 79.25 90 PHE A O 1
ATOM 699 N N . ASN A 1 91 ? -5.228 16.665 -11.549 1.00 72.06 91 ASN A N 1
ATOM 700 C CA . ASN A 1 91 ? -6.667 16.543 -11.303 1.00 72.06 91 ASN A CA 1
ATOM 701 C C . ASN A 1 91 ? -7.371 15.745 -12.407 1.00 72.06 91 ASN A C 1
ATOM 703 O O . ASN A 1 91 ? -7.613 16.261 -13.497 1.00 72.06 91 ASN A O 1
ATOM 707 N N . VAL A 1 92 ? -7.757 14.508 -12.092 1.00 76.50 92 VAL A N 1
ATOM 708 C CA . VAL A 1 92 ? -8.650 13.686 -12.922 1.00 76.50 92 VAL A CA 1
ATOM 709 C C . VAL A 1 92 ? -10.103 14.030 -12.582 1.00 76.50 92 VAL A C 1
ATOM 711 O O . VAL A 1 92 ? -10.482 14.051 -11.411 1.00 76.50 92 VAL A O 1
ATOM 714 N N . MET A 1 93 ? -10.930 14.316 -13.591 1.00 77.12 93 MET A N 1
ATOM 715 C CA . MET A 1 93 ? -12.334 14.699 -13.396 1.00 77.12 93 MET A CA 1
ATOM 716 C C . MET A 1 93 ? -13.282 13.507 -13.563 1.00 77.12 93 MET A C 1
ATOM 718 O O . MET A 1 93 ? -13.172 12.739 -14.514 1.00 77.12 93 MET A O 1
ATOM 722 N N . SER A 1 94 ? -14.265 13.393 -12.668 1.00 80.12 94 SER A N 1
ATOM 723 C CA . SER A 1 94 ? -15.307 12.364 -12.708 1.00 80.12 94 SER A CA 1
ATOM 724 C C . SER A 1 94 ? -16.652 12.976 -12.320 1.00 80.12 94 SER A C 1
ATOM 726 O O . SER A 1 94 ? -16.835 13.391 -11.180 1.00 80.12 94 SER A O 1
ATOM 728 N N . ASP A 1 95 ? -17.597 12.989 -13.259 1.00 87.31 95 ASP A N 1
ATOM 729 C CA . ASP A 1 95 ? -18.955 13.525 -13.102 1.00 87.31 95 ASP A CA 1
ATOM 730 C C . ASP A 1 95 ? -19.982 12.444 -13.491 1.00 87.31 95 ASP A C 1
ATOM 732 O O . ASP A 1 95 ? -19.664 11.548 -14.278 1.00 87.31 95 ASP A O 1
ATOM 736 N N . GLU A 1 96 ? -21.200 12.487 -12.951 1.00 89.44 96 GLU A N 1
ATOM 737 C CA . GLU A 1 96 ? -22.261 11.532 -13.315 1.00 89.44 96 GLU A CA 1
ATOM 738 C C . GLU A 1 96 ? -22.876 11.838 -14.688 1.00 89.44 96 GLU A C 1
ATOM 740 O O . GLU A 1 96 ? -23.227 10.925 -15.432 1.00 89.44 96 GLU A O 1
ATOM 745 N N . ARG A 1 97 ? -22.937 13.116 -15.081 1.00 92.56 97 ARG A N 1
ATOM 746 C CA . ARG A 1 97 ? -23.642 13.593 -16.285 1.00 92.56 97 ARG A CA 1
ATOM 747 C C . ARG A 1 97 ? -22.934 13.216 -17.587 1.00 92.56 97 ARG A C 1
ATOM 749 O O . ARG A 1 97 ? -23.526 13.310 -18.658 1.00 92.56 97 ARG A O 1
ATOM 756 N N . ILE A 1 98 ? -21.679 12.774 -17.492 1.00 86.44 98 ILE A N 1
ATOM 757 C CA . ILE A 1 98 ? -20.883 12.230 -18.603 1.00 86.44 98 ILE A CA 1
ATOM 758 C C . ILE A 1 98 ? -20.878 10.690 -18.634 1.00 86.44 98 ILE A C 1
ATOM 760 O O . ILE A 1 98 ? -20.183 10.103 -19.462 1.00 86.44 98 ILE A O 1
ATOM 764 N N . LYS A 1 99 ? -21.627 10.017 -17.745 1.00 86.19 99 LYS A N 1
ATOM 765 C CA . LYS A 1 99 ? -21.625 8.554 -17.591 1.00 86.19 99 LYS A CA 1
ATOM 766 C C . LYS A 1 99 ? -23.004 7.956 -17.856 1.00 86.19 99 LYS A C 1
ATOM 768 O O . LYS A 1 99 ? -24.009 8.375 -17.291 1.00 86.19 99 LYS A O 1
ATOM 773 N N . LYS A 1 100 ? -23.047 6.886 -18.653 1.00 92.69 100 LYS A N 1
ATOM 774 C CA . LYS A 1 100 ? -24.224 6.014 -18.744 1.00 92.69 100 LYS A CA 1
ATOM 775 C C . LYS A 1 100 ? -24.145 4.968 -17.631 1.00 92.69 100 LYS A C 1
ATOM 777 O O . LYS A 1 100 ? -23.470 3.956 -17.789 1.00 92.69 100 LYS A O 1
ATOM 782 N N . ILE A 1 101 ? -24.805 5.231 -16.506 1.00 91.94 101 ILE A N 1
ATOM 783 C CA . ILE A 1 101 ? -24.861 4.301 -15.369 1.00 91.94 101 ILE A CA 1
ATOM 784 C C . ILE A 1 101 ? -25.618 3.031 -15.794 1.00 91.94 101 ILE A C 1
ATOM 786 O O . ILE A 1 101 ? -26.727 3.119 -16.319 1.00 91.94 101 ILE A O 1
ATOM 790 N N . ILE A 1 102 ? -25.006 1.861 -15.585 1.00 92.94 102 ILE A N 1
ATOM 791 C CA . ILE A 1 102 ? -25.569 0.544 -15.952 1.00 92.94 102 ILE A CA 1
ATOM 792 C C . ILE A 1 102 ? -26.049 -0.280 -14.748 1.00 92.94 102 ILE A C 1
ATOM 794 O O . ILE A 1 102 ? -26.790 -1.239 -14.930 1.00 92.94 102 ILE A O 1
ATOM 798 N N . GLY A 1 103 ? -25.646 0.090 -13.531 1.00 93.25 103 GLY A N 1
ATOM 799 C CA . GLY A 1 103 ? -25.972 -0.617 -12.294 1.00 93.25 103 GLY A CA 1
ATOM 800 C C . GLY A 1 103 ? -25.033 -0.236 -11.147 1.00 93.25 103 GLY A C 1
ATOM 801 O O . GLY A 1 103 ? -24.164 0.623 -11.305 1.00 93.25 103 GLY A O 1
ATOM 802 N N . ILE A 1 104 ? -25.216 -0.894 -10.003 1.00 91.69 104 ILE A N 1
ATOM 803 C CA . ILE A 1 104 ? -24.290 -0.903 -8.860 1.00 91.69 104 ILE A CA 1
ATOM 804 C C . ILE A 1 104 ? -23.623 -2.287 -8.841 1.00 91.69 104 ILE A C 1
ATOM 806 O O . ILE A 1 104 ? -24.279 -3.269 -9.184 1.00 91.69 104 ILE A O 1
ATOM 810 N N . SER A 1 105 ? -22.343 -2.369 -8.467 1.00 93.06 105 SER A N 1
ATOM 811 C CA . SER A 1 105 ? -21.602 -3.640 -8.443 1.00 93.06 105 SER A CA 1
ATOM 812 C C . SER A 1 105 ? -22.121 -4.615 -7.376 1.00 93.06 105 SER A C 1
ATOM 814 O O . SER A 1 105 ? -22.571 -4.190 -6.305 1.00 93.06 105 SER A O 1
ATOM 816 N N . ASP A 1 106 ? -22.028 -5.918 -7.654 1.00 95.25 106 ASP A N 1
ATOM 817 C CA . ASP A 1 106 ? -22.328 -6.972 -6.681 1.00 95.25 106 ASP A CA 1
ATOM 818 C C . ASP A 1 106 ? -21.130 -7.160 -5.746 1.00 95.25 106 ASP A C 1
ATOM 820 O O . ASP A 1 106 ? -20.131 -7.789 -6.083 1.00 95.25 106 ASP A O 1
ATOM 824 N N . LYS A 1 107 ? -21.258 -6.609 -4.540 1.00 94.62 107 LYS A N 1
ATOM 825 C CA . LYS A 1 107 ? -20.181 -6.538 -3.547 1.00 94.62 107 LYS A CA 1
ATOM 826 C C . LYS A 1 107 ? -19.755 -7.906 -3.010 1.00 94.62 107 LYS A C 1
ATOM 828 O O . LYS A 1 107 ? -18.617 -8.054 -2.569 1.00 94.62 107 LYS A O 1
ATOM 833 N N . GLU A 1 108 ? -20.654 -8.890 -3.011 1.00 94.19 108 GLU A N 1
ATOM 834 C CA . GLU A 1 108 ? -20.363 -10.235 -2.506 1.00 94.19 108 GLU A CA 1
ATOM 835 C C . GLU A 1 108 ? -19.622 -11.048 -3.577 1.00 94.19 108 GLU A C 1
ATOM 837 O O . GLU A 1 108 ? -18.617 -11.689 -3.263 1.00 94.19 108 GLU A O 1
ATOM 842 N N . ASN A 1 109 ? -20.032 -10.931 -4.847 1.00 95.94 109 ASN A N 1
ATOM 843 C CA . ASN A 1 109 ? -19.262 -11.447 -5.982 1.00 95.94 109 ASN A CA 1
ATOM 844 C C . ASN A 1 109 ? -17.897 -10.740 -6.110 1.00 95.94 109 ASN A C 1
ATOM 846 O O . ASN A 1 109 ? -16.884 -11.405 -6.306 1.00 95.94 109 ASN A O 1
ATOM 850 N N . ASP A 1 110 ? -17.840 -9.415 -5.943 1.00 97.00 110 ASP A N 1
ATOM 851 C CA . ASP A 1 110 ? -16.589 -8.642 -5.980 1.00 97.00 110 ASP A CA 1
ATOM 852 C C . ASP A 1 110 ? -15.601 -9.097 -4.893 1.00 97.00 110 ASP A C 1
ATOM 854 O O . ASP A 1 110 ? -14.398 -9.189 -5.144 1.00 97.00 110 ASP A O 1
ATOM 858 N N . LEU A 1 111 ? -16.099 -9.431 -3.697 1.00 96.69 111 LEU A N 1
ATOM 859 C CA . LEU A 1 111 ? -15.303 -10.010 -2.613 1.00 96.69 111 LEU A CA 1
ATOM 860 C C . LEU A 1 111 ? -14.804 -11.423 -2.951 1.00 96.69 111 LEU A C 1
ATOM 862 O O . LEU A 1 111 ? -13.645 -11.743 -2.674 1.00 96.69 111 LEU A O 1
ATOM 866 N N . GLU A 1 112 ? -15.635 -12.259 -3.576 1.00 96.88 112 GLU A N 1
ATOM 867 C CA . GLU A 1 112 ? -15.217 -13.585 -4.038 1.00 96.88 112 GLU A CA 1
ATOM 868 C C . GLU A 1 112 ? -14.148 -13.478 -5.142 1.00 96.88 112 GLU A C 1
ATOM 870 O O . GLU A 1 112 ? -13.121 -14.152 -5.069 1.00 96.88 112 GLU A O 1
ATOM 875 N N . THR A 1 113 ? -14.323 -12.583 -6.116 1.00 97.31 113 THR A N 1
ATOM 876 C CA . THR A 1 113 ? -13.335 -12.293 -7.168 1.00 97.31 113 THR A CA 1
ATOM 877 C C . THR A 1 113 ? -12.033 -11.749 -6.584 1.00 97.31 113 THR A C 1
ATOM 879 O O . THR A 1 113 ? -10.966 -12.257 -6.931 1.00 97.31 113 THR A O 1
ATOM 882 N N . LEU A 1 114 ? -12.086 -10.800 -5.642 1.00 97.06 114 LEU A N 1
ATOM 883 C CA . LEU A 1 114 ? -10.891 -10.290 -4.962 1.00 97.06 114 LEU A CA 1
ATOM 884 C C . LEU A 1 114 ? -10.135 -11.403 -4.220 1.00 97.06 114 LEU A C 1
ATOM 886 O O . LEU A 1 114 ? -8.911 -11.466 -4.313 1.00 97.06 114 LEU A O 1
ATOM 890 N N . SER A 1 115 ? -10.839 -12.310 -3.532 1.00 96.69 115 SER A N 1
ATOM 891 C CA . SER A 1 115 ? -10.205 -13.424 -2.804 1.00 96.69 115 SER A CA 1
ATOM 892 C C . SER A 1 115 ? -9.459 -14.427 -3.696 1.00 96.69 115 SER A C 1
ATOM 894 O O . SER A 1 115 ? -8.655 -15.208 -3.192 1.00 96.69 115 SER A O 1
ATOM 896 N N . LYS A 1 116 ? -9.698 -14.390 -5.014 1.00 98.00 116 LYS A N 1
ATOM 897 C CA . LYS A 1 116 ? -9.025 -15.223 -6.021 1.00 98.00 116 LYS A CA 1
ATOM 898 C C . LYS A 1 116 ? -7.831 -14.519 -6.681 1.00 98.00 116 LYS A C 1
ATOM 900 O O . LYS A 1 116 ? -7.175 -15.132 -7.518 1.00 98.00 116 LYS A O 1
ATOM 905 N N . ILE A 1 117 ? -7.540 -13.256 -6.355 1.00 97.56 117 ILE A N 1
ATOM 906 C CA . ILE A 1 117 ? -6.387 -12.520 -6.900 1.00 97.56 117 ILE A CA 1
ATOM 907 C C . ILE A 1 117 ? -5.141 -12.800 -6.050 1.00 97.56 117 ILE A C 1
ATOM 909 O O . ILE A 1 117 ? -5.115 -12.544 -4.847 1.00 97.56 117 ILE A O 1
ATOM 913 N N . GLU A 1 118 ? -4.077 -13.293 -6.683 1.00 97.31 118 GLU A N 1
ATOM 914 C CA . GLU A 1 118 ? -2.832 -13.653 -5.997 1.00 97.31 118 GLU A CA 1
ATOM 915 C C . GLU A 1 118 ? -1.832 -12.486 -5.963 1.00 97.31 118 GLU A C 1
ATOM 917 O O . GLU A 1 118 ? -1.407 -11.963 -6.995 1.00 97.31 118 GLU A O 1
ATOM 922 N N . ILE A 1 119 ? -1.403 -12.103 -4.756 1.00 97.25 119 ILE A N 1
ATOM 923 C CA . ILE A 1 119 ? -0.347 -11.104 -4.550 1.00 97.25 119 ILE A CA 1
ATOM 924 C C . ILE A 1 119 ? 1.022 -11.795 -4.578 1.00 97.25 119 ILE A C 1
ATOM 926 O O . ILE A 1 119 ? 1.458 -12.405 -3.600 1.00 97.25 119 ILE A O 1
ATOM 930 N N . THR A 1 120 ? 1.722 -11.679 -5.702 1.00 97.31 120 THR A N 1
ATOM 931 C CA . THR A 1 120 ? 3.009 -12.333 -5.959 1.00 97.31 120 THR A CA 1
ATOM 932 C C . THR A 1 120 ? 4.188 -11.431 -5.579 1.00 97.31 120 THR A C 1
ATOM 934 O O . THR A 1 120 ? 4.190 -10.226 -5.834 1.00 97.31 120 THR A O 1
ATOM 937 N N . ASN A 1 121 ? 5.238 -12.022 -5.001 1.00 97.38 121 ASN A N 1
ATOM 938 C CA . ASN A 1 121 ? 6.532 -11.356 -4.832 1.00 97.38 121 ASN A CA 1
ATOM 939 C C . ASN A 1 121 ? 7.474 -11.830 -5.946 1.00 97.38 121 ASN A C 1
ATOM 941 O O . ASN A 1 121 ? 7.682 -13.034 -6.082 1.00 97.38 121 ASN A O 1
ATOM 945 N N . TYR A 1 122 ? 8.047 -10.916 -6.729 1.00 95.62 122 TYR A N 1
ATOM 946 C CA . TYR A 1 122 ? 8.945 -11.250 -7.839 1.00 95.62 122 TYR A CA 1
ATOM 947 C C . TYR A 1 122 ? 10.092 -10.241 -7.994 1.00 95.62 122 TYR A C 1
ATOM 949 O O . TYR A 1 122 ? 10.097 -9.164 -7.398 1.00 95.62 122 TYR A O 1
ATOM 957 N N . ARG A 1 123 ? 11.084 -10.601 -8.811 1.00 94.25 123 ARG A N 1
ATOM 958 C CA . ARG A 1 123 ? 12.166 -9.726 -9.289 1.00 94.25 123 ARG A CA 1
ATOM 959 C C . ARG A 1 123 ? 12.045 -9.618 -10.810 1.00 94.25 123 ARG A C 1
ATOM 961 O O . ARG A 1 123 ? 11.545 -10.548 -11.439 1.00 94.25 123 ARG A O 1
ATOM 968 N N . MET A 1 124 ? 12.478 -8.507 -11.400 1.00 92.69 124 MET A N 1
ATOM 969 C CA . MET A 1 124 ? 12.569 -8.412 -12.862 1.00 92.69 124 MET A CA 1
ATOM 970 C C . MET A 1 124 ? 13.724 -9.283 -13.364 1.00 92.69 124 MET A C 1
ATOM 972 O O . MET A 1 124 ? 14.774 -9.328 -12.724 1.00 92.69 124 MET A O 1
ATOM 976 N N . ILE A 1 125 ? 13.543 -9.945 -14.513 1.00 93.06 125 ILE A N 1
ATOM 977 C CA . ILE A 1 125 ? 14.638 -10.654 -15.199 1.00 93.06 125 ILE A CA 1
ATOM 978 C C . ILE A 1 125 ? 15.680 -9.631 -15.681 1.00 93.06 125 ILE A C 1
ATOM 980 O O . ILE A 1 125 ? 16.876 -9.817 -15.457 1.00 93.06 125 ILE A O 1
ATOM 984 N N . ASP A 1 126 ? 15.210 -8.498 -16.224 1.00 90.06 126 ASP A N 1
ATOM 985 C CA . ASP A 1 126 ? 16.020 -7.306 -16.503 1.00 90.06 126 ASP A CA 1
ATOM 986 C C . ASP A 1 126 ? 16.466 -6.605 -15.206 1.00 90.06 126 ASP A C 1
ATOM 988 O O . ASP A 1 126 ? 15.962 -5.558 -14.791 1.00 90.06 126 ASP A O 1
ATOM 992 N N . SER A 1 127 ? 17.415 -7.239 -14.527 1.00 88.62 127 SER A N 1
ATOM 993 C CA . SER A 1 127 ? 18.026 -6.751 -13.291 1.00 88.62 127 SER A CA 1
ATOM 994 C C . SER A 1 127 ? 19.020 -5.609 -13.521 1.00 88.62 127 SER A C 1
ATOM 996 O O . SER A 1 127 ? 19.326 -4.893 -12.566 1.00 88.62 127 SER A O 1
ATOM 998 N N . ILE A 1 128 ? 19.480 -5.403 -14.763 1.00 84.62 128 ILE A N 1
ATOM 999 C CA . ILE A 1 128 ? 20.348 -4.282 -15.148 1.00 84.62 128 ILE A CA 1
ATOM 1000 C C . ILE A 1 128 ? 19.492 -3.022 -15.324 1.00 84.62 128 ILE A C 1
ATOM 1002 O O . ILE A 1 128 ? 19.737 -2.021 -14.653 1.00 84.62 128 ILE A O 1
ATOM 1006 N N . GLY A 1 129 ? 18.451 -3.076 -16.159 1.00 83.25 129 GLY A N 1
ATOM 1007 C CA . GLY A 1 129 ? 17.602 -1.925 -16.471 1.00 83.25 129 GLY A CA 1
ATOM 1008 C C . GLY A 1 129 ? 16.559 -1.575 -15.404 1.00 83.25 129 GLY A C 1
ATOM 1009 O O . GLY A 1 129 ? 16.130 -0.422 -15.341 1.00 83.25 129 GLY A O 1
ATOM 1010 N N . LYS A 1 130 ? 16.131 -2.526 -14.554 1.00 83.50 130 LYS A N 1
ATOM 1011 C CA . LYS A 1 130 ? 15.118 -2.292 -13.491 1.00 83.50 130 LYS A CA 1
ATOM 1012 C C . LYS A 1 130 ? 15.661 -2.404 -12.057 1.00 83.50 130 LYS A C 1
ATOM 1014 O O . LYS A 1 130 ? 14.951 -2.079 -11.099 1.00 83.50 130 LYS A O 1
ATOM 1019 N N . GLY A 1 131 ? 16.915 -2.833 -11.904 1.00 87.69 131 GLY A N 1
ATOM 1020 C CA . GLY A 1 131 ? 17.565 -3.070 -10.615 1.00 87.69 131 GLY A CA 1
ATOM 1021 C C . GLY A 1 131 ? 17.094 -4.347 -9.907 1.00 87.69 131 GLY A C 1
ATOM 1022 O O . GLY A 1 131 ? 15.992 -4.854 -10.120 1.00 87.69 131 GLY A O 1
ATOM 1023 N N . ASN A 1 132 ? 17.922 -4.867 -8.998 1.00 92.12 132 ASN A N 1
ATOM 1024 C CA . ASN A 1 132 ? 17.653 -6.109 -8.263 1.00 92.12 132 ASN A CA 1
ATOM 1025 C C . ASN A 1 132 ? 16.754 -5.903 -7.018 1.00 92.12 132 ASN A C 1
ATOM 1027 O O . ASN A 1 132 ? 17.079 -6.340 -5.909 1.00 92.12 132 ASN A O 1
ATOM 1031 N N . GLN A 1 133 ? 15.622 -5.218 -7.191 1.00 93.88 133 GLN A N 1
ATOM 1032 C CA . GLN A 1 133 ? 14.620 -4.989 -6.142 1.00 93.88 133 GLN A CA 1
ATOM 1033 C C . GLN A 1 133 ? 13.508 -6.054 -6.161 1.00 93.88 133 GLN A C 1
ATOM 1035 O O . GLN A 1 133 ? 13.255 -6.687 -7.187 1.00 93.88 133 GLN A O 1
ATOM 1040 N N . VAL A 1 134 ? 12.845 -6.266 -5.018 1.00 93.44 134 VAL A N 1
ATOM 1041 C CA . VAL A 1 134 ? 11.675 -7.158 -4.916 1.00 93.44 134 VAL A CA 1
ATOM 1042 C C . VAL A 1 134 ? 10.404 -6.338 -5.097 1.00 93.44 134 VAL A C 1
ATOM 1044 O O . VAL A 1 134 ? 10.136 -5.420 -4.326 1.00 93.44 134 VAL A O 1
ATOM 1047 N N . TYR A 1 135 ? 9.596 -6.711 -6.082 1.00 92.00 135 TYR A N 1
ATOM 1048 C CA . TYR A 1 135 ? 8.265 -6.164 -6.309 1.00 92.00 135 TYR A CA 1
ATOM 1049 C C . TYR A 1 135 ? 7.219 -7.069 -5.654 1.00 92.00 135 TYR A C 1
ATOM 1051 O O . TYR A 1 135 ? 7.304 -8.290 -5.762 1.00 92.00 135 TYR A O 1
ATOM 1059 N N . LYS A 1 136 ? 6.209 -6.471 -5.016 1.00 96.00 136 LYS A N 1
ATOM 1060 C CA . LYS A 1 136 ? 5.004 -7.157 -4.528 1.00 96.00 136 LYS A CA 1
ATOM 1061 C C . LYS A 1 136 ? 3.804 -6.633 -5.311 1.00 96.00 136 LYS A C 1
ATOM 1063 O O . LYS A 1 136 ? 3.369 -5.508 -5.069 1.00 96.00 136 LYS A O 1
ATOM 1068 N N . LYS A 1 137 ? 3.336 -7.403 -6.294 1.00 94.75 137 LYS A N 1
ATOM 1069 C CA . LYS A 1 137 ? 2.310 -7.012 -7.279 1.00 94.75 137 LYS A CA 1
ATOM 1070 C C . LYS A 1 137 ? 1.548 -8.248 -7.780 1.00 94.75 137 LYS A C 1
ATOM 1072 O O . LYS A 1 137 ? 1.868 -9.369 -7.403 1.00 94.75 137 LYS A O 1
ATOM 1077 N N . VAL A 1 138 ? 0.533 -8.048 -8.614 1.00 95.50 138 VAL A N 1
ATOM 1078 C CA . VAL A 1 138 ? -0.224 -9.139 -9.253 1.00 95.50 138 VAL A CA 1
ATOM 1079 C C . VAL A 1 138 ? 0.412 -9.557 -10.582 1.00 95.50 138 VAL A C 1
ATOM 1081 O O . VAL A 1 138 ? 1.042 -8.738 -11.255 1.00 95.50 138 VAL A O 1
ATOM 1084 N N . ILE A 1 139 ? 0.220 -10.816 -10.982 1.00 96.19 139 ILE A N 1
ATOM 1085 C CA . ILE A 1 139 ? 0.615 -11.330 -12.303 1.00 96.19 139 ILE A CA 1
ATOM 1086 C C . ILE A 1 139 ? -0.573 -11.217 -13.261 1.00 96.19 139 ILE A C 1
ATOM 1088 O O . ILE A 1 139 ? -1.659 -11.716 -12.973 1.00 96.19 139 ILE A O 1
ATOM 1092 N N . ALA A 1 140 ? -0.381 -10.579 -14.415 1.00 92.56 140 ALA A N 1
ATOM 1093 C CA . ALA A 1 140 ? -1.483 -10.225 -15.311 1.00 92.56 140 ALA A CA 1
ATOM 1094 C C . ALA A 1 140 ? -2.282 -11.443 -15.811 1.00 92.56 140 ALA A C 1
ATOM 1096 O O . ALA A 1 140 ? -3.507 -11.424 -1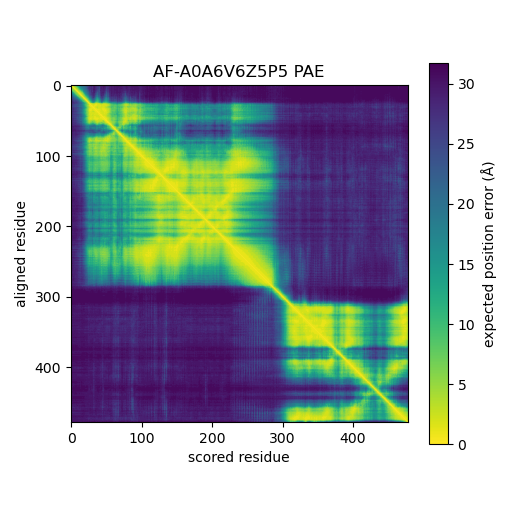5.797 1.00 92.56 140 ALA A O 1
ATOM 1097 N N . GLN A 1 141 ? -1.600 -12.538 -16.156 1.00 95.56 141 GLN A N 1
ATOM 1098 C CA . GLN A 1 141 ? -2.203 -13.800 -16.606 1.00 95.56 141 GLN A CA 1
ATOM 1099 C C . GLN A 1 141 ? -2.861 -14.612 -15.467 1.00 95.56 141 GLN A C 1
ATOM 1101 O O . GLN A 1 141 ? -3.488 -15.645 -15.718 1.00 95.56 141 GLN A O 1
ATOM 1106 N N . GLN A 1 142 ? -2.698 -14.182 -14.210 1.00 97.75 142 GLN A N 1
ATOM 1107 C CA . GLN A 1 142 ? -3.451 -14.684 -13.056 1.00 97.75 142 GLN A CA 1
ATOM 1108 C C . GLN A 1 142 ? -4.747 -13.873 -12.915 1.00 97.75 142 GLN A C 1
ATOM 1110 O O . GLN A 1 142 ? -5.830 -14.456 -12.946 1.00 97.75 142 GLN A O 1
ATOM 1115 N N . VAL A 1 143 ? -4.639 -12.536 -12.917 1.00 96.00 143 VAL A N 1
ATOM 1116 C CA . VAL A 1 143 ? -5.788 -11.612 -12.874 1.00 96.00 143 VAL A CA 1
ATOM 1117 C C . VAL A 1 143 ? -6.746 -11.848 -14.044 1.00 96.00 143 VAL A C 1
ATOM 1119 O O . VAL A 1 143 ? -7.953 -11.883 -13.834 1.00 96.00 143 VAL A O 1
ATOM 1122 N N . GLU A 1 144 ? -6.240 -12.089 -15.256 1.00 95.06 144 GLU A N 1
ATOM 1123 C CA . GLU A 1 144 ? -7.055 -12.299 -16.466 1.00 95.06 144 GLU A CA 1
ATOM 1124 C C . GLU A 1 144 ? -8.073 -13.439 -16.308 1.00 95.06 144 GLU A C 1
ATOM 1126 O O . GLU A 1 144 ? -9.170 -13.368 -16.851 1.00 95.06 144 GLU A O 1
ATOM 1131 N N . LYS A 1 145 ? -7.738 -14.473 -15.525 1.00 97.25 145 LYS A N 1
ATOM 1132 C CA . LYS A 1 145 ? -8.588 -15.655 -15.307 1.00 97.25 145 LYS A CA 1
ATOM 1133 C C . LYS A 1 145 ? -9.716 -15.420 -14.302 1.00 97.25 145 LYS A C 1
ATOM 1135 O O . LYS A 1 145 ? -10.678 -16.183 -14.297 1.00 97.25 145 LYS A O 1
ATOM 1140 N N . VAL A 1 146 ? -9.582 -14.415 -13.434 1.00 97.00 146 VAL A N 1
ATOM 1141 C CA . VAL A 1 146 ? -10.496 -14.166 -12.300 1.00 97.00 146 VAL A CA 1
ATOM 1142 C C . VAL A 1 146 ? -11.238 -12.834 -12.420 1.00 97.00 146 VAL A C 1
ATOM 1144 O O . VAL A 1 146 ? -12.374 -12.720 -11.969 1.00 97.00 146 VAL A O 1
ATOM 1147 N N . TYR A 1 147 ? -10.625 -11.844 -13.070 1.00 95.62 147 TYR A N 1
ATOM 1148 C CA . TYR A 1 147 ? -11.161 -10.505 -13.299 1.00 95.62 147 TYR A CA 1
ATOM 1149 C C . TYR A 1 147 ? -10.671 -9.952 -14.660 1.00 95.62 147 TYR A C 1
ATOM 1151 O O . TYR A 1 147 ? -9.863 -9.019 -14.701 1.00 95.62 147 TYR A O 1
ATOM 1159 N N . PRO A 1 148 ? -11.145 -10.511 -15.799 1.00 93.50 148 PRO A N 1
ATOM 1160 C CA . PRO A 1 148 ? -10.597 -10.225 -17.132 1.00 93.50 148 PRO A CA 1
ATOM 1161 C C . PRO A 1 148 ? -10.585 -8.738 -17.512 1.00 93.50 148 PRO A C 1
ATOM 1163 O O . PRO A 1 148 ? -9.688 -8.281 -18.213 1.00 93.50 148 PRO A O 1
ATOM 1166 N N . MET A 1 149 ? -11.570 -7.968 -17.037 1.00 89.00 149 MET A N 1
ATOM 1167 C CA . MET A 1 149 ? -11.714 -6.543 -17.361 1.00 89.00 149 MET A CA 1
ATOM 1168 C C . MET A 1 149 ? -10.600 -5.648 -16.798 1.00 89.00 149 MET A C 1
ATOM 1170 O O . MET A 1 149 ? -10.415 -4.547 -17.305 1.00 89.00 149 MET A O 1
ATOM 1174 N N . ALA A 1 150 ? -9.838 -6.116 -15.802 1.00 90.69 150 ALA A N 1
ATOM 1175 C CA . ALA A 1 150 ? -8.657 -5.418 -15.292 1.00 90.69 150 ALA A CA 1
ATOM 1176 C C . ALA A 1 150 ? -7.367 -5.760 -16.059 1.00 90.69 150 ALA A C 1
ATOM 1178 O O . ALA A 1 150 ? -6.274 -5.413 -15.610 1.00 90.69 150 ALA A O 1
ATOM 1179 N N . VAL A 1 151 ? -7.457 -6.467 -17.189 1.00 87.69 151 VAL A N 1
ATOM 1180 C CA . VAL A 1 151 ? -6.299 -6.877 -17.988 1.00 87.69 151 VAL A CA 1
ATOM 1181 C C . VAL A 1 151 ? -6.469 -6.445 -19.441 1.00 87.69 151 VAL A C 1
ATOM 1183 O O . VAL A 1 151 ? -7.569 -6.273 -19.966 1.00 87.69 151 VAL A O 1
ATOM 1186 N N . SER A 1 152 ? -5.353 -6.209 -20.118 1.00 84.19 152 SER A N 1
ATOM 1187 C CA . SER A 1 152 ? -5.301 -6.086 -21.574 1.00 84.19 152 SER A CA 1
ATOM 1188 C C . SER A 1 152 ? -4.072 -6.820 -22.088 1.00 84.19 152 SER A C 1
ATOM 1190 O O . SER A 1 152 ? -3.027 -6.789 -21.449 1.00 84.19 152 SER A O 1
ATOM 1192 N N . ASN A 1 153 ? -4.239 -7.532 -23.196 1.00 82.06 153 ASN A N 1
ATOM 1193 C CA . ASN A 1 153 ? -3.371 -8.621 -23.659 1.00 82.06 153 ASN A CA 1
ATOM 1194 C C . ASN A 1 153 ? -2.997 -8.471 -25.147 1.00 82.06 153 ASN A C 1
ATOM 1196 O O . ASN A 1 153 ? -2.617 -9.432 -25.805 1.00 82.06 153 ASN A O 1
ATOM 1200 N N . ASN A 1 154 ? -3.176 -7.262 -25.685 1.00 78.00 154 ASN A N 1
ATOM 1201 C CA . ASN A 1 154 ? -3.156 -6.930 -27.112 1.00 78.00 154 ASN A CA 1
ATOM 1202 C C . ASN A 1 154 ? -1.960 -6.031 -27.487 1.00 78.00 154 ASN A C 1
ATOM 1204 O O . ASN A 1 154 ? -2.085 -5.132 -28.327 1.00 78.00 154 ASN A O 1
ATOM 1208 N N . LEU A 1 155 ? -0.840 -6.212 -26.787 1.00 75.31 155 LEU A N 1
ATOM 1209 C CA . LEU A 1 155 ? 0.339 -5.356 -26.857 1.00 75.31 155 LEU A CA 1
ATOM 1210 C C . LEU A 1 155 ? 1.502 -6.120 -27.486 1.00 75.31 155 LEU A C 1
ATOM 1212 O O . LEU A 1 155 ? 1.804 -7.237 -27.067 1.00 75.31 155 LEU A O 1
ATOM 1216 N N . ALA A 1 156 ? 2.167 -5.488 -28.451 1.00 83.19 156 ALA A N 1
ATOM 1217 C CA . ALA A 1 156 ? 3.492 -5.896 -28.891 1.00 83.19 156 ALA A CA 1
ATOM 1218 C C . ALA A 1 156 ? 4.529 -5.300 -27.931 1.00 83.19 156 ALA A C 1
ATOM 1220 O O . ALA A 1 156 ? 4.541 -4.081 -27.743 1.00 83.19 156 ALA A O 1
ATOM 1221 N N . GLU A 1 157 ? 5.357 -6.145 -27.314 1.00 88.31 157 GLU A N 1
ATOM 1222 C CA . GLU A 1 157 ? 6.497 -5.715 -26.494 1.00 88.31 157 GLU A CA 1
ATOM 1223 C C . GLU A 1 157 ? 7.600 -6.785 -26.450 1.00 88.31 157 GLU A C 1
ATOM 1225 O O . GLU A 1 157 ? 7.348 -7.976 -26.657 1.00 88.31 157 GLU A O 1
ATOM 1230 N N . ILE A 1 158 ? 8.839 -6.361 -26.197 1.00 90.69 158 ILE A N 1
ATOM 1231 C CA . ILE A 1 158 ? 10.026 -7.225 -26.178 1.00 90.69 158 ILE A CA 1
ATOM 1232 C C . ILE A 1 158 ? 10.274 -7.768 -24.763 1.00 90.69 158 ILE A C 1
ATOM 1234 O O . ILE A 1 158 ? 10.594 -7.017 -23.840 1.00 90.69 158 ILE A O 1
ATOM 1238 N N . ILE A 1 159 ? 10.198 -9.090 -24.591 1.00 92.50 159 ILE A N 1
ATOM 1239 C CA . ILE A 1 159 ? 10.382 -9.743 -23.288 1.00 92.50 159 ILE A CA 1
ATOM 1240 C C . ILE A 1 159 ? 11.817 -10.256 -23.080 1.00 92.50 159 ILE A C 1
ATOM 1242 O O . ILE A 1 159 ? 12.412 -10.802 -24.007 1.00 92.50 159 ILE A O 1
ATOM 1246 N N . PRO A 1 160 ? 12.376 -10.164 -21.856 1.00 94.00 160 PRO A N 1
ATOM 1247 C CA . PRO A 1 160 ? 13.679 -10.732 -21.508 1.00 94.00 160 PRO A CA 1
ATOM 1248 C C . PRO A 1 160 ? 13.598 -12.256 -21.274 1.00 94.00 160 PRO A C 1
ATOM 1250 O O . PRO A 1 160 ? 13.953 -12.745 -20.205 1.00 94.00 160 PRO A O 1
ATOM 1253 N N . ASN A 1 161 ? 13.066 -13.027 -22.231 1.00 93.06 161 ASN A N 1
ATOM 1254 C CA . ASN A 1 161 ? 12.887 -14.483 -22.078 1.00 93.06 161 ASN A CA 1
ATOM 1255 C C . ASN A 1 161 ? 14.163 -15.304 -22.343 1.00 93.06 161 ASN A C 1
ATOM 1257 O O . ASN A 1 161 ? 14.179 -16.502 -22.073 1.00 93.06 161 ASN A O 1
ATOM 1261 N N . ILE A 1 162 ? 15.208 -14.670 -22.881 1.00 93.94 162 ILE A N 1
ATOM 1262 C CA . ILE A 1 162 ? 16.513 -15.290 -23.146 1.00 93.94 162 ILE A CA 1
ATOM 1263 C C . ILE A 1 162 ? 17.555 -14.723 -22.180 1.00 93.94 162 ILE A C 1
ATOM 1265 O O . ILE A 1 162 ? 18.172 -15.476 -21.433 1.00 93.94 162 ILE A O 1
ATOM 1269 N N . TYR A 1 163 ? 17.707 -13.395 -22.181 1.00 93.38 163 TYR A N 1
ATOM 1270 C CA . TYR A 1 163 ? 18.541 -12.599 -21.278 1.00 93.38 163 TYR A CA 1
ATOM 1271 C C . TYR A 1 163 ? 19.960 -13.174 -21.070 1.00 93.38 163 TYR A C 1
ATOM 1273 O O . TYR A 1 163 ? 20.430 -13.357 -19.944 1.00 93.38 163 TYR A O 1
ATOM 1281 N N . GLN A 1 164 ? 20.640 -13.487 -22.178 1.00 94.19 164 GLN A N 1
ATOM 1282 C CA . GLN A 1 164 ? 21.882 -14.264 -22.203 1.00 94.19 164 GLN A CA 1
ATOM 1283 C C . GLN A 1 164 ? 22.991 -13.549 -22.992 1.00 94.19 164 GLN A C 1
ATOM 1285 O O . GLN A 1 164 ? 22.775 -13.097 -24.115 1.00 94.19 164 GLN A O 1
ATOM 1290 N N . LEU A 1 165 ? 24.213 -13.517 -22.450 1.00 93.19 165 LEU A N 1
ATOM 1291 C CA . LEU A 1 165 ? 25.401 -13.146 -23.225 1.00 93.19 165 LEU A CA 1
ATOM 1292 C C . LEU A 1 165 ? 25.782 -14.279 -24.194 1.00 93.19 165 LEU A C 1
ATOM 1294 O O . LEU A 1 165 ? 25.776 -15.457 -23.824 1.00 93.19 165 LEU A O 1
ATOM 1298 N N . SER A 1 166 ? 26.119 -13.918 -25.428 1.00 95.00 166 SER A N 1
ATOM 1299 C CA . SER A 1 166 ? 26.509 -14.836 -26.496 1.00 95.00 166 SER A CA 1
ATOM 1300 C C . SER A 1 166 ? 27.515 -14.175 -27.450 1.00 95.00 166 SER A C 1
ATOM 1302 O O . SER A 1 166 ? 27.978 -13.054 -27.223 1.00 95.00 166 SER A O 1
ATOM 1304 N N . THR A 1 167 ? 27.842 -14.873 -28.532 1.00 93.88 167 THR A N 1
ATOM 1305 C CA . THR A 1 167 ? 28.705 -14.403 -29.619 1.00 93.88 167 THR A CA 1
ATOM 1306 C C . THR A 1 167 ? 27.964 -14.589 -30.937 1.00 93.88 167 THR A C 1
ATOM 1308 O O . THR A 1 167 ? 27.411 -15.664 -31.175 1.00 93.88 167 THR A O 1
ATOM 1311 N N . ILE A 1 168 ? 27.971 -13.567 -31.794 1.00 93.62 168 ILE A N 1
ATOM 1312 C CA . ILE A 1 168 ? 27.513 -13.663 -33.180 1.00 93.62 168 ILE A CA 1
ATOM 1313 C C . ILE A 1 168 ? 28.697 -13.945 -34.115 1.00 93.62 168 ILE A C 1
ATOM 1315 O O . ILE A 1 168 ? 29.733 -13.280 -34.031 1.00 93.62 168 ILE A O 1
ATOM 1319 N N . HIS A 1 169 ? 28.547 -14.931 -35.004 1.00 92.81 169 HIS A N 1
ATOM 1320 C CA . HIS A 1 169 ? 29.488 -15.208 -36.093 1.00 92.81 169 HIS A CA 1
ATOM 1321 C C . HIS A 1 169 ? 28.736 -15.571 -37.377 1.00 92.81 169 HIS A C 1
ATOM 1323 O O . HIS A 1 169 ? 27.986 -16.547 -37.406 1.00 92.81 169 HIS A O 1
ATOM 1329 N N . LYS A 1 170 ? 28.935 -14.807 -38.457 1.00 90.00 170 LYS A N 1
ATOM 1330 C CA . LYS A 1 170 ? 28.264 -14.969 -39.764 1.00 90.00 170 LYS A CA 1
ATOM 1331 C C . LYS A 1 170 ? 26.737 -15.046 -39.641 1.00 90.00 170 LYS A C 1
ATOM 1333 O O . LYS A 1 170 ? 26.098 -15.917 -40.232 1.00 90.00 170 LYS A O 1
ATOM 1338 N N . GLY A 1 171 ? 26.168 -14.169 -38.814 1.00 89.88 171 GLY A N 1
ATOM 1339 C CA . GLY A 1 171 ? 24.737 -14.129 -38.499 1.00 89.88 171 GLY A CA 1
ATOM 1340 C C . GLY A 1 171 ? 24.249 -15.189 -37.499 1.00 89.88 171 GLY A C 1
ATOM 1341 O O . GLY A 1 171 ? 23.112 -15.085 -37.046 1.00 89.88 171 GLY A O 1
ATOM 1342 N N . TRP A 1 172 ? 25.066 -16.183 -37.125 1.00 94.62 172 TRP A N 1
ATOM 1343 C CA . TRP A 1 172 ? 24.691 -17.229 -36.165 1.00 94.62 172 TRP A CA 1
ATOM 1344 C C . TRP A 1 172 ? 24.975 -16.827 -34.718 1.00 94.62 172 TRP A C 1
ATOM 1346 O O . TRP A 1 172 ? 26.063 -16.339 -34.422 1.00 94.62 172 TRP A O 1
ATOM 1356 N N . ILE A 1 173 ? 24.025 -17.088 -33.817 1.00 95.31 173 ILE A N 1
ATOM 1357 C CA . ILE A 1 173 ? 24.096 -16.781 -32.381 1.00 95.31 173 ILE A CA 1
ATOM 1358 C C . ILE A 1 173 ? 23.693 -18.016 -31.570 1.00 95.31 173 ILE A C 1
ATOM 1360 O O . ILE A 1 173 ? 22.637 -18.599 -31.820 1.00 95.31 173 ILE A O 1
ATOM 1364 N N . HIS A 1 174 ? 24.488 -18.390 -30.565 1.00 94.12 174 HIS A N 1
ATOM 1365 C CA . HIS A 1 174 ? 24.152 -19.489 -29.653 1.00 94.12 174 HIS A CA 1
ATOM 1366 C C . HIS A 1 174 ? 23.172 -19.026 -28.561 1.00 94.12 174 HIS A C 1
ATOM 1368 O O . HIS A 1 174 ? 23.454 -18.052 -27.861 1.00 94.12 174 HIS A O 1
ATOM 1374 N N . THR A 1 175 ? 22.024 -19.686 -28.395 1.00 92.50 175 THR A N 1
ATOM 1375 C CA . THR A 1 175 ? 20.958 -19.246 -27.477 1.00 92.50 175 THR A CA 1
ATOM 1376 C C . THR A 1 175 ? 19.952 -20.358 -27.135 1.00 92.50 175 THR A C 1
ATOM 1378 O O . THR A 1 175 ? 19.903 -21.400 -27.788 1.00 92.50 175 THR A O 1
ATOM 1381 N N . ASN A 1 176 ? 19.100 -20.137 -26.129 1.00 89.81 176 ASN A N 1
ATOM 1382 C CA . ASN A 1 176 ? 17.932 -20.983 -25.874 1.00 89.81 176 ASN A CA 1
ATOM 1383 C C . ASN A 1 176 ? 16.854 -20.771 -26.955 1.00 89.81 176 ASN A C 1
ATOM 1385 O O . ASN A 1 176 ? 16.277 -19.691 -27.067 1.00 89.81 176 ASN A O 1
ATOM 1389 N N . THR A 1 177 ? 16.559 -21.820 -27.720 1.00 91.06 177 THR A N 1
ATOM 1390 C CA . THR A 1 177 ? 15.641 -21.801 -28.873 1.00 91.06 177 THR A CA 1
ATOM 1391 C C . THR A 1 177 ? 14.240 -22.340 -28.579 1.00 91.06 177 THR A C 1
ATOM 1393 O O . THR A 1 177 ? 13.373 -22.249 -29.441 1.00 91.06 177 THR A O 1
ATOM 1396 N N . LYS A 1 178 ? 13.983 -22.868 -27.373 1.00 88.81 178 LYS A N 1
ATOM 1397 C CA . LYS A 1 178 ? 12.735 -23.587 -27.032 1.00 88.81 178 LYS A CA 1
ATOM 1398 C C . LYS A 1 178 ? 11.444 -22.804 -27.287 1.00 88.81 178 LYS A C 1
ATOM 1400 O O . LYS A 1 178 ? 10.449 -23.406 -27.675 1.00 88.81 178 LYS A O 1
ATOM 1405 N N . ASP A 1 179 ? 11.478 -21.491 -27.072 1.00 87.81 179 ASP A N 1
ATOM 1406 C CA . ASP A 1 179 ? 10.320 -20.597 -27.199 1.00 87.81 179 ASP A CA 1
ATOM 1407 C C . ASP A 1 179 ? 10.365 -19.747 -28.488 1.00 87.81 179 ASP A C 1
ATOM 1409 O O . ASP A 1 179 ? 9.633 -18.757 -28.604 1.00 87.81 179 ASP A O 1
ATOM 1413 N N . LEU A 1 180 ? 11.244 -20.092 -29.440 1.00 92.19 180 LEU A N 1
ATOM 1414 C CA . LEU A 1 180 ? 11.468 -19.362 -30.691 1.00 92.19 180 LEU A CA 1
ATOM 1415 C C . LEU A 1 180 ? 10.909 -20.102 -31.911 1.00 92.19 180 LEU A C 1
ATOM 1417 O O . LEU A 1 180 ? 11.020 -21.322 -32.026 1.00 92.19 180 LEU A O 1
ATOM 1421 N N . VAL A 1 181 ? 10.384 -19.341 -32.868 1.00 93.38 181 VAL A N 1
ATOM 1422 C CA . VAL A 1 181 ? 10.026 -19.806 -34.214 1.00 93.38 181 VAL A CA 1
ATOM 1423 C C . VAL A 1 181 ? 10.674 -18.927 -35.284 1.00 93.38 181 VAL A C 1
ATOM 1425 O O . VAL A 1 181 ? 10.997 -17.763 -35.050 1.00 93.38 181 VAL A O 1
ATOM 1428 N N . ILE A 1 182 ? 10.863 -19.481 -36.484 1.00 94.44 182 ILE A N 1
ATOM 1429 C CA . ILE A 1 182 ? 11.339 -18.710 -37.642 1.00 94.44 182 ILE A CA 1
ATOM 1430 C C . ILE A 1 182 ? 10.350 -17.567 -37.918 1.00 94.44 182 ILE A C 1
ATOM 1432 O O . ILE A 1 182 ? 9.139 -17.783 -37.965 1.00 94.44 182 ILE A O 1
ATOM 1436 N N . GLY A 1 183 ? 10.876 -16.354 -38.082 1.00 92.38 183 GLY A N 1
ATOM 1437 C CA . GLY A 1 183 ? 10.104 -15.118 -38.208 1.00 92.38 183 GLY A CA 1
ATOM 1438 C C . GLY A 1 183 ? 9.891 -14.334 -36.906 1.00 92.38 183 GLY A C 1
ATOM 1439 O O . GLY A 1 183 ? 9.529 -13.161 -36.997 1.00 92.38 183 GLY A O 1
ATOM 1440 N N . ASP A 1 184 ? 10.152 -14.904 -35.719 1.00 94.88 184 ASP A N 1
ATOM 1441 C CA . ASP A 1 184 ? 10.146 -14.134 -34.461 1.00 94.88 184 ASP A CA 1
ATOM 1442 C C . ASP A 1 184 ? 11.158 -12.979 -34.533 1.00 94.88 184 ASP A C 1
ATOM 1444 O O . ASP A 1 184 ? 12.302 -13.177 -34.953 1.00 94.88 184 ASP A O 1
ATOM 1448 N N . LYS A 1 185 ? 10.775 -11.784 -34.060 1.00 94.75 185 LYS A N 1
ATOM 1449 C CA . LYS A 1 185 ? 11.726 -10.682 -33.856 1.00 94.75 185 LYS A CA 1
ATOM 1450 C C . LYS A 1 185 ? 12.450 -10.848 -32.522 1.00 94.75 185 LYS A C 1
ATOM 1452 O O . LYS A 1 185 ? 11.804 -11.074 -31.501 1.00 94.75 185 LYS A O 1
ATOM 1457 N N . ILE A 1 186 ? 13.767 -10.665 -32.504 1.00 95.12 186 ILE A N 1
ATOM 1458 C CA . ILE A 1 186 ? 14.617 -10.734 -31.307 1.00 95.12 186 ILE A CA 1
ATOM 1459 C C . ILE A 1 186 ? 15.406 -9.440 -31.146 1.00 95.12 186 ILE A C 1
ATOM 1461 O O . ILE A 1 186 ? 15.962 -8.916 -32.112 1.00 95.12 186 ILE A O 1
ATOM 1465 N N . LYS A 1 187 ? 15.484 -8.951 -29.905 1.00 95.38 187 LYS A N 1
ATOM 1466 C CA . LYS A 1 187 ? 16.336 -7.827 -29.518 1.00 95.38 187 LYS A CA 1
ATOM 1467 C C . LYS A 1 187 ? 17.740 -8.306 -29.165 1.00 95.38 187 LYS A C 1
ATOM 1469 O O . LYS A 1 187 ? 17.930 -9.107 -28.244 1.00 95.38 187 LYS A O 1
ATOM 1474 N N . LEU A 1 188 ? 18.711 -7.755 -29.878 1.00 94.50 188 LEU A N 1
ATOM 1475 C CA . LEU A 1 188 ? 20.140 -7.922 -29.669 1.00 94.50 188 LEU A CA 1
ATOM 1476 C C . LEU A 1 188 ? 20.726 -6.605 -29.163 1.00 94.50 188 LEU A C 1
ATOM 1478 O O . LEU A 1 188 ? 20.420 -5.538 -29.694 1.00 94.50 188 LEU A O 1
ATOM 1482 N N . VAL A 1 189 ? 21.573 -6.680 -28.144 1.00 92.94 189 VAL A N 1
ATOM 1483 C CA . VAL A 1 189 ? 22.262 -5.526 -27.562 1.00 92.94 189 VAL A CA 1
ATOM 1484 C C . VAL A 1 189 ? 23.759 -5.691 -27.803 1.00 92.94 189 VAL A C 1
ATOM 1486 O O . VAL A 1 189 ? 24.371 -6.665 -27.357 1.00 92.94 189 VAL A O 1
ATOM 1489 N N . PHE A 1 190 ? 24.332 -4.745 -28.541 1.00 92.25 190 PHE A N 1
ATOM 1490 C CA . PHE A 1 190 ? 25.768 -4.614 -28.776 1.00 92.25 190 PHE A CA 1
ATOM 1491 C C . PHE A 1 190 ? 26.344 -3.529 -27.849 1.00 92.25 190 PHE A C 1
ATOM 1493 O O . PHE A 1 190 ? 25.616 -2.884 -27.100 1.00 92.25 190 PHE A O 1
ATOM 1500 N N . SER A 1 191 ? 27.659 -3.301 -27.894 1.00 87.69 191 SER A N 1
ATOM 1501 C CA . SER A 1 191 ? 28.335 -2.301 -27.049 1.00 87.69 191 SER A CA 1
ATOM 1502 C C . SER A 1 191 ? 27.926 -0.845 -27.315 1.00 87.69 191 SER A C 1
ATOM 1504 O O . SER A 1 191 ? 28.139 0.001 -26.454 1.00 87.69 191 SER A O 1
ATOM 1506 N N . GLU A 1 192 ? 27.381 -0.553 -28.499 1.00 86.62 192 GLU A N 1
ATOM 1507 C CA . GLU A 1 192 ? 27.103 0.813 -28.976 1.00 86.62 192 GLU A CA 1
ATOM 1508 C C . GLU A 1 192 ? 25.638 1.042 -29.387 1.00 86.62 192 GLU A C 1
ATOM 1510 O O . GLU A 1 192 ? 25.203 2.187 -29.459 1.00 86.62 192 GLU A O 1
ATOM 1515 N N . GLU A 1 193 ? 24.863 -0.018 -29.652 1.00 89.50 193 GLU A N 1
ATOM 1516 C CA . GLU A 1 193 ? 23.456 0.091 -30.062 1.00 89.50 193 GLU A CA 1
ATOM 1517 C C . GLU A 1 193 ? 22.635 -1.167 -29.734 1.00 89.50 193 GLU A C 1
ATOM 1519 O O . GLU A 1 193 ? 23.175 -2.260 -29.528 1.00 89.50 193 GLU A O 1
ATOM 1524 N N . GLU A 1 194 ? 21.311 -1.014 -29.754 1.00 92.00 194 GLU A N 1
ATOM 1525 C CA . GLU A 1 194 ? 20.340 -2.105 -29.671 1.00 92.00 194 GLU A CA 1
ATOM 1526 C C . GLU A 1 194 ? 19.647 -2.286 -31.030 1.00 92.00 194 GLU A C 1
ATOM 1528 O O . GLU A 1 194 ? 19.203 -1.310 -31.632 1.00 92.00 194 GLU A O 1
ATOM 1533 N N . VAL A 1 195 ? 19.518 -3.525 -31.507 1.00 93.69 195 VAL A N 1
ATOM 1534 C CA . VAL A 1 195 ? 18.934 -3.846 -32.821 1.00 93.69 195 VAL A CA 1
ATOM 1535 C C . VAL A 1 195 ? 17.870 -4.932 -32.665 1.00 93.69 195 VAL A C 1
ATOM 1537 O O . VAL A 1 195 ? 18.049 -5.879 -31.899 1.00 93.69 195 VAL A O 1
ATOM 1540 N N . VAL A 1 196 ? 16.762 -4.817 -33.398 1.00 94.69 196 VAL A N 1
ATOM 1541 C CA . VAL A 1 196 ? 15.688 -5.822 -33.431 1.00 94.69 196 VAL A CA 1
ATOM 1542 C C . VAL A 1 196 ? 15.656 -6.471 -34.813 1.00 94.69 196 VAL A C 1
ATOM 1544 O O . VAL A 1 196 ? 15.434 -5.783 -35.806 1.00 94.69 196 VAL A O 1
ATOM 1547 N N . LEU A 1 197 ? 15.886 -7.785 -34.878 1.00 94.19 197 LEU A N 1
ATOM 1548 C CA . LEU A 1 197 ? 16.026 -8.554 -36.124 1.00 94.19 197 LEU A CA 1
ATOM 1549 C C . LEU A 1 197 ? 15.139 -9.802 -36.110 1.00 94.19 197 LEU A C 1
ATOM 1551 O O . LEU A 1 197 ? 14.916 -10.388 -35.053 1.00 94.19 197 LEU A O 1
ATOM 1555 N N . SER A 1 198 ? 14.669 -10.238 -37.278 1.00 95.06 198 SER A N 1
ATOM 1556 C CA . SER A 1 198 ? 13.916 -11.493 -37.410 1.00 95.06 198 SER A CA 1
ATOM 1557 C C . SER A 1 198 ? 14.833 -12.717 -37.452 1.00 95.06 198 SER A C 1
ATOM 1559 O O . SER A 1 198 ? 15.876 -12.700 -38.111 1.00 95.06 198 SER A O 1
ATOM 1561 N N . VAL A 1 199 ? 14.409 -13.807 -36.811 1.00 94.81 199 VAL A N 1
ATOM 1562 C CA . VAL A 1 199 ? 15.041 -15.130 -36.932 1.00 94.81 199 VAL A CA 1
ATOM 1563 C C . VAL A 1 199 ? 14.783 -15.711 -38.323 1.00 94.81 199 VAL A C 1
ATOM 1565 O O . VAL A 1 199 ? 13.630 -15.875 -38.723 1.00 94.81 199 VAL A O 1
ATOM 1568 N N . LEU A 1 200 ? 15.853 -16.054 -39.040 1.00 95.31 200 LEU A N 1
ATOM 1569 C CA . LEU A 1 200 ? 15.815 -16.653 -40.379 1.00 95.31 200 LEU A CA 1
ATOM 1570 C C . LEU A 1 200 ? 15.829 -18.186 -40.331 1.00 95.31 200 LEU A C 1
ATOM 1572 O O . LEU A 1 200 ? 15.043 -18.844 -41.006 1.00 95.31 200 LEU A O 1
ATOM 1576 N N . GLU A 1 201 ? 16.732 -18.751 -39.529 1.00 94.19 201 GLU A N 1
ATOM 1577 C CA . GLU A 1 201 ? 16.968 -20.192 -39.382 1.00 94.19 201 GLU A CA 1
ATOM 1578 C C . GLU A 1 201 ? 17.178 -20.521 -37.895 1.00 94.19 201 GLU A C 1
ATOM 1580 O O . GLU A 1 201 ? 17.662 -19.683 -37.128 1.00 94.19 201 GLU A O 1
ATOM 1585 N N . ILE A 1 202 ? 16.824 -21.745 -37.493 1.00 94.81 202 ILE A N 1
ATOM 1586 C CA . ILE A 1 202 ? 17.052 -22.293 -36.149 1.00 94.81 202 ILE A CA 1
ATOM 1587 C C . ILE A 1 202 ? 17.696 -23.674 -36.316 1.00 94.81 202 ILE A C 1
ATOM 1589 O O . ILE A 1 202 ? 17.128 -24.529 -36.993 1.00 94.81 202 ILE A O 1
ATOM 1593 N N . ASP A 1 203 ? 18.855 -23.892 -35.695 1.00 92.81 203 ASP A N 1
ATOM 1594 C CA . ASP A 1 203 ? 19.572 -25.173 -35.684 1.00 92.81 203 ASP A CA 1
ATOM 1595 C C . ASP A 1 203 ? 20.034 -25.516 -34.261 1.00 92.81 203 ASP A C 1
ATOM 1597 O O . ASP A 1 203 ? 20.967 -24.916 -33.717 1.00 92.81 203 ASP A O 1
ATOM 1601 N N . GLY A 1 204 ? 19.343 -26.464 -33.622 1.00 91.88 204 GLY A N 1
ATOM 1602 C CA . GLY A 1 204 ? 19.574 -26.829 -32.225 1.00 91.88 204 GLY A CA 1
ATOM 1603 C C . GLY A 1 204 ? 19.437 -25.623 -31.289 1.00 91.88 204 GLY A C 1
ATOM 1604 O O . GLY A 1 204 ? 18.390 -24.982 -31.245 1.00 91.88 204 GLY A O 1
ATOM 1605 N N . ASN A 1 205 ? 20.511 -25.303 -30.561 1.00 93.69 205 ASN A N 1
ATOM 1606 C CA . ASN A 1 205 ? 20.626 -24.117 -29.699 1.00 93.69 205 ASN A CA 1
ATOM 1607 C C . ASN A 1 205 ? 21.257 -22.915 -30.437 1.00 93.69 205 ASN A C 1
ATOM 1609 O O . ASN A 1 205 ? 21.962 -22.112 -29.830 1.00 93.69 205 ASN A O 1
ATOM 1613 N N . ASN A 1 206 ? 21.081 -22.799 -31.753 1.00 93.81 206 ASN A N 1
ATOM 1614 C CA . ASN A 1 206 ? 21.607 -21.683 -32.535 1.00 93.81 206 ASN A CA 1
ATOM 1615 C C . ASN A 1 206 ? 20.492 -21.056 -33.373 1.00 93.81 206 ASN A C 1
ATOM 1617 O O . ASN A 1 206 ? 19.651 -21.760 -33.931 1.00 93.81 206 ASN A O 1
ATOM 1621 N N . ILE A 1 207 ? 20.509 -19.731 -33.482 1.00 95.88 207 ILE A N 1
ATOM 1622 C CA . ILE A 1 207 ? 19.645 -18.965 -34.386 1.00 95.88 207 ILE A CA 1
ATOM 1623 C C . ILE A 1 207 ? 20.487 -18.226 -35.411 1.00 95.88 207 ILE A C 1
ATOM 1625 O O . ILE A 1 207 ? 21.628 -17.863 -35.126 1.00 95.88 207 ILE A O 1
ATOM 1629 N N . LYS A 1 208 ? 19.901 -17.945 -36.570 1.00 95.12 208 LYS A N 1
ATOM 1630 C CA . LYS A 1 208 ? 20.486 -17.095 -37.605 1.00 95.12 208 LYS A CA 1
ATOM 1631 C C . LYS A 1 208 ? 19.656 -15.831 -37.780 1.00 95.12 208 LYS A C 1
ATOM 1633 O O . LYS A 1 208 ? 18.432 -15.914 -37.887 1.00 95.12 208 LYS A O 1
ATOM 1638 N N . VAL A 1 209 ? 20.315 -14.683 -37.852 1.00 94.69 209 VAL A N 1
ATOM 1639 C CA . VAL A 1 209 ? 19.706 -13.369 -38.106 1.00 94.69 209 VAL A CA 1
ATOM 1640 C C . VAL A 1 209 ? 20.415 -12.670 -39.265 1.00 94.69 209 VAL A C 1
ATOM 1642 O O . VAL A 1 209 ? 21.587 -12.944 -39.530 1.00 94.69 209 VAL A O 1
ATOM 1645 N N . ASP A 1 210 ? 19.728 -11.746 -39.940 1.00 92.12 210 ASP A N 1
ATOM 1646 C CA . ASP A 1 210 ? 20.361 -10.872 -40.936 1.00 92.12 210 ASP A CA 1
ATOM 1647 C C . ASP A 1 210 ? 21.160 -9.766 -40.230 1.00 92.12 210 ASP A C 1
ATOM 1649 O O . ASP A 1 210 ? 20.647 -8.689 -39.923 1.00 92.12 210 ASP A O 1
ATOM 1653 N N . CYS A 1 211 ? 22.408 -10.071 -39.872 1.00 88.56 211 CYS A N 1
ATOM 1654 C CA . CYS A 1 211 ? 23.303 -9.133 -39.208 1.00 88.56 211 CYS A CA 1
ATOM 1655 C C . CYS A 1 211 ? 24.731 -9.268 -39.739 1.00 88.56 211 CYS A C 1
ATOM 1657 O O . CYS A 1 211 ? 25.297 -10.360 -39.776 1.00 88.56 211 CYS A O 1
ATOM 1659 N N . THR A 1 212 ? 25.329 -8.133 -40.093 1.00 88.00 212 THR A N 1
ATOM 1660 C CA . THR A 1 212 ? 26.717 -8.017 -40.566 1.00 88.00 212 THR A CA 1
ATOM 1661 C C . THR A 1 212 ? 27.730 -7.798 -39.436 1.00 88.00 212 THR A C 1
ATOM 1663 O O . THR A 1 212 ? 28.920 -7.638 -39.711 1.00 88.00 212 THR A O 1
ATOM 1666 N N . LYS A 1 213 ? 27.281 -7.768 -38.172 1.00 87.75 213 LYS A N 1
ATOM 1667 C CA . LYS A 1 213 ? 28.148 -7.626 -36.993 1.00 87.75 213 LYS A CA 1
ATOM 1668 C C . LYS A 1 213 ? 28.672 -8.976 -36.504 1.00 87.75 213 LYS A C 1
ATOM 1670 O O . LYS A 1 213 ? 28.019 -10.006 -36.629 1.00 87.75 213 LYS A O 1
ATOM 1675 N N . GLU A 1 214 ? 29.850 -8.924 -35.895 1.00 91.12 214 GLU A N 1
ATOM 1676 C CA . GLU A 1 214 ? 30.636 -10.062 -35.415 1.00 91.12 214 GLU A CA 1
ATOM 1677 C C . GLU A 1 214 ? 31.062 -9.814 -33.959 1.00 91.12 214 GLU A C 1
ATOM 1679 O O . GLU A 1 214 ? 31.316 -8.669 -33.576 1.00 91.12 214 GLU A O 1
ATOM 1684 N N . GLY A 1 215 ? 31.198 -10.873 -33.156 1.00 91.25 215 GLY A N 1
ATOM 1685 C CA . GLY A 1 215 ? 31.715 -10.792 -31.783 1.00 91.25 215 GLY A CA 1
ATOM 1686 C C . GLY A 1 215 ? 30.636 -10.840 -30.696 1.00 91.25 215 GLY A C 1
ATOM 1687 O O . GLY A 1 215 ? 29.579 -11.437 -30.880 1.00 91.25 215 GLY A O 1
ATOM 1688 N N . SER A 1 216 ? 30.927 -10.283 -29.519 1.00 94.00 216 SER A N 1
ATOM 1689 C CA . SER A 1 216 ? 30.057 -10.389 -28.339 1.00 94.00 216 SER A CA 1
ATOM 1690 C C . SER A 1 216 ? 28.719 -9.664 -28.527 1.00 94.00 216 SER A C 1
ATOM 1692 O O . SER A 1 216 ? 28.689 -8.491 -28.899 1.00 94.00 216 SER A O 1
ATOM 1694 N N . VAL A 1 217 ? 27.617 -10.340 -28.201 1.00 94.81 217 VAL A N 1
ATOM 1695 C CA . VAL A 1 217 ? 26.250 -9.805 -28.278 1.00 94.81 217 VAL A CA 1
ATOM 1696 C C . VAL A 1 217 ? 25.429 -10.285 -27.084 1.00 94.81 217 VAL A C 1
ATOM 1698 O O . VAL A 1 217 ? 25.505 -11.451 -26.695 1.00 94.81 217 VAL A O 1
ATOM 1701 N N . PHE A 1 218 ? 24.623 -9.410 -26.488 1.00 94.69 218 PHE A N 1
ATOM 1702 C CA . PHE A 1 218 ? 23.668 -9.806 -25.457 1.00 94.69 218 PHE A CA 1
ATOM 1703 C C . PHE A 1 218 ? 22.288 -10.028 -26.084 1.00 94.69 218 PHE A C 1
ATOM 1705 O O . PHE A 1 218 ? 21.689 -9.115 -26.655 1.00 94.69 218 PHE A O 1
ATOM 1712 N N . VAL A 1 219 ? 21.784 -11.257 -26.001 1.00 94.75 219 VAL A N 1
ATOM 1713 C CA . VAL A 1 219 ? 20.476 -11.654 -26.528 1.00 94.75 219 VAL A CA 1
ATOM 1714 C C . VAL A 1 219 ? 19.440 -11.397 -25.440 1.00 94.75 219 VAL A C 1
ATOM 1716 O O . VAL A 1 219 ? 19.329 -12.160 -24.480 1.00 94.75 219 VAL A O 1
ATOM 1719 N N . TYR A 1 220 ? 18.686 -10.307 -25.568 1.00 93.94 220 TYR A N 1
ATOM 1720 C CA . TYR A 1 220 ? 17.707 -9.911 -24.556 1.00 93.94 220 TYR A CA 1
ATOM 1721 C C . TYR A 1 220 ? 16.494 -10.856 -24.582 1.00 93.94 220 TYR A C 1
ATOM 1723 O O . TYR A 1 220 ? 16.151 -11.468 -23.571 1.00 93.94 220 TYR A O 1
ATOM 1731 N N . GLY A 1 221 ? 15.896 -11.053 -25.757 1.00 94.50 221 GLY A N 1
ATOM 1732 C CA . GLY A 1 221 ? 14.752 -11.943 -25.957 1.00 94.50 221 GLY A CA 1
ATOM 1733 C C . GLY A 1 221 ? 13.852 -11.484 -27.099 1.00 94.50 221 GLY A C 1
ATOM 1734 O O . GLY A 1 221 ? 14.249 -10.621 -27.891 1.00 94.50 221 GLY A O 1
ATOM 1735 N N . LYS A 1 222 ? 12.668 -12.091 -27.219 1.00 94.50 222 LYS A N 1
ATOM 1736 C CA . LYS A 1 222 ? 11.780 -11.908 -28.377 1.00 94.50 222 LYS A CA 1
ATOM 1737 C C . LYS A 1 222 ? 10.666 -10.882 -28.169 1.00 94.50 222 LYS A C 1
ATOM 1739 O O . LYS A 1 222 ? 10.238 -10.620 -27.048 1.00 94.50 222 LYS A O 1
ATOM 1744 N N . GLU A 1 223 ? 10.175 -10.331 -29.271 1.00 92.69 223 GLU A N 1
ATOM 1745 C CA . GLU A 1 223 ? 8.905 -9.605 -29.325 1.00 92.69 223 GLU A CA 1
ATOM 1746 C C . GLU A 1 223 ? 7.735 -10.589 -29.160 1.00 92.69 223 GLU A C 1
ATOM 1748 O O . GLU A 1 223 ? 7.719 -11.659 -29.773 1.00 92.69 223 GLU A O 1
ATOM 1753 N N . VAL A 1 224 ? 6.741 -10.235 -28.344 1.00 89.38 224 VAL A N 1
ATOM 1754 C CA . VAL A 1 224 ? 5.480 -10.978 -28.226 1.00 89.38 224 VAL A CA 1
ATOM 1755 C C . VAL A 1 224 ? 4.296 -10.040 -28.429 1.00 89.38 224 VAL A C 1
ATOM 1757 O O . VAL A 1 224 ? 4.233 -8.974 -27.828 1.00 89.38 224 VAL A O 1
ATOM 1760 N N . ASN A 1 225 ? 3.344 -10.452 -29.271 1.00 87.25 225 ASN A N 1
ATOM 1761 C CA . ASN A 1 225 ? 2.138 -9.678 -29.612 1.00 87.25 225 ASN A CA 1
ATOM 1762 C C . ASN A 1 225 ? 0.992 -9.834 -28.595 1.00 87.25 225 ASN A C 1
ATOM 1764 O O . ASN A 1 225 ? -0.089 -9.273 -28.776 1.00 87.25 225 ASN A O 1
ATOM 1768 N N . ASN A 1 226 ? 1.221 -10.629 -27.549 1.00 85.25 226 ASN A N 1
ATOM 1769 C CA . ASN A 1 226 ? 0.302 -10.877 -26.448 1.00 85.25 226 ASN A CA 1
ATOM 1770 C C . ASN A 1 226 ? 0.915 -10.465 -25.101 1.00 85.25 226 ASN A C 1
ATOM 1772 O O . ASN A 1 226 ? 0.771 -11.184 -24.116 1.00 85.25 226 ASN A O 1
ATOM 1776 N N . PHE A 1 227 ? 1.641 -9.344 -25.045 1.00 86.12 227 PHE A N 1
ATOM 1777 C CA . PHE A 1 227 ? 2.125 -8.829 -23.768 1.00 86.12 227 PHE A CA 1
ATOM 1778 C C . PHE A 1 227 ? 0.952 -8.293 -22.929 1.00 86.12 227 PHE A C 1
ATOM 1780 O O . PHE A 1 227 ? 0.063 -7.604 -23.438 1.00 86.12 227 PHE A O 1
ATOM 1787 N N . HIS A 1 228 ? 0.937 -8.627 -21.634 1.00 86.69 228 HIS A N 1
ATOM 1788 C CA . HIS A 1 228 ? -0.183 -8.332 -20.738 1.00 86.69 228 HIS A CA 1
ATOM 1789 C C . HIS A 1 228 ? 0.099 -7.151 -19.804 1.00 86.69 228 HIS A C 1
ATOM 1791 O O . HIS A 1 228 ? 1.116 -7.105 -19.114 1.00 86.69 228 HIS A O 1
ATOM 1797 N N . SER A 1 229 ? -0.875 -6.251 -19.694 1.00 84.94 229 SER A N 1
ATOM 1798 C CA . SER A 1 229 ? -0.904 -5.119 -18.764 1.00 84.94 229 SER A CA 1
ATOM 1799 C C . SER A 1 229 ? -2.059 -5.231 -17.771 1.00 84.94 229 SER A C 1
ATOM 1801 O O . SER A 1 229 ? -3.137 -5.685 -18.155 1.00 84.94 229 SER A O 1
ATOM 1803 N N . VAL A 1 230 ? -1.870 -4.742 -16.540 1.00 85.38 230 VAL A N 1
ATOM 1804 C CA . VAL A 1 230 ? -2.903 -4.724 -15.488 1.00 85.38 230 VAL A CA 1
ATOM 1805 C C . VAL A 1 230 ? -3.366 -3.305 -15.185 1.00 85.38 230 VAL A C 1
ATOM 1807 O O . VAL A 1 230 ? -2.548 -2.422 -14.922 1.00 85.38 230 VAL A O 1
ATOM 1810 N N . ASP A 1 231 ? -4.681 -3.137 -15.131 1.00 85.00 231 ASP A N 1
ATOM 1811 C CA . ASP A 1 231 ? -5.360 -1.974 -14.585 1.00 85.00 231 ASP A CA 1
ATOM 1812 C C . ASP A 1 231 ? -5.430 -2.069 -13.049 1.00 85.00 231 ASP A C 1
ATOM 1814 O O . ASP A 1 231 ? -6.201 -2.838 -12.468 1.00 85.00 231 ASP A O 1
ATOM 1818 N N . TYR A 1 232 ? -4.610 -1.259 -12.379 1.00 86.56 232 TYR A N 1
ATOM 1819 C CA . TYR A 1 232 ? -4.597 -1.174 -10.919 1.00 86.56 232 TYR A CA 1
ATOM 1820 C C . TYR A 1 232 ? -5.739 -0.314 -10.350 1.00 86.56 232 TYR A C 1
ATOM 1822 O O . TYR A 1 232 ? -6.078 -0.486 -9.179 1.00 86.56 232 TYR A O 1
ATOM 1830 N N . GLU A 1 233 ? -6.371 0.557 -11.143 1.00 84.69 233 GLU A N 1
ATOM 1831 C CA . GLU A 1 233 ? -7.557 1.323 -10.733 1.00 84.69 233 GLU A CA 1
ATOM 1832 C C . GLU A 1 233 ? -8.788 0.402 -10.671 1.00 84.69 233 GLU A C 1
ATOM 1834 O O . GLU A 1 233 ? -9.523 0.423 -9.682 1.00 84.69 233 GLU A O 1
ATOM 1839 N N . ALA A 1 234 ? -8.959 -0.494 -11.650 1.00 89.12 234 ALA A N 1
ATOM 1840 C CA . ALA A 1 234 ? -10.008 -1.518 -11.639 1.00 89.12 234 ALA A CA 1
ATOM 1841 C C . ALA A 1 234 ? -9.900 -2.457 -10.425 1.00 89.12 234 ALA A C 1
ATOM 1843 O O . ALA A 1 234 ? -10.911 -2.743 -9.780 1.00 89.12 234 ALA A O 1
ATOM 1844 N N . ILE A 1 235 ? -8.688 -2.918 -10.084 1.00 92.94 235 ILE A N 1
ATOM 1845 C CA . ILE A 1 235 ? -8.452 -3.753 -8.890 1.00 92.94 235 ILE A CA 1
ATOM 1846 C C . ILE A 1 235 ? -8.668 -2.942 -7.601 1.00 92.94 235 ILE A C 1
ATOM 1848 O O . ILE A 1 235 ? -9.235 -3.461 -6.639 1.00 92.94 235 ILE A O 1
ATOM 1852 N N . ALA A 1 236 ? -8.285 -1.662 -7.568 1.00 92.81 236 ALA A N 1
ATOM 1853 C CA . ALA A 1 236 ? -8.550 -0.798 -6.417 1.00 92.81 236 ALA A CA 1
ATOM 1854 C C . ALA A 1 236 ? -10.057 -0.584 -6.186 1.00 92.81 236 ALA A C 1
ATOM 1856 O O . ALA A 1 236 ? -10.509 -0.634 -5.041 1.00 92.81 236 ALA A O 1
ATOM 1857 N N . MET A 1 237 ? -10.852 -0.399 -7.244 1.00 92.69 237 MET A N 1
ATOM 1858 C CA . MET A 1 237 ? -12.309 -0.245 -7.131 1.00 92.69 237 MET A CA 1
ATOM 1859 C C . MET A 1 237 ? -13.016 -1.560 -6.771 1.00 92.69 237 MET A C 1
ATOM 1861 O O . MET A 1 237 ? -13.912 -1.544 -5.925 1.00 92.69 237 MET A O 1
ATOM 1865 N N . LEU A 1 238 ? -12.554 -2.701 -7.302 1.00 95.25 238 LEU A N 1
ATOM 1866 C CA . LEU A 1 238 ? -12.966 -4.037 -6.845 1.00 95.25 238 LEU A CA 1
ATOM 1867 C C . LEU A 1 238 ? -12.724 -4.189 -5.333 1.00 95.25 238 LEU A C 1
ATOM 1869 O O . LEU A 1 238 ? -13.624 -4.577 -4.590 1.00 95.25 238 LEU A O 1
ATOM 1873 N N . ASN A 1 239 ? -11.538 -3.797 -4.855 1.00 95.81 239 ASN A N 1
ATOM 1874 C CA . ASN A 1 239 ? -11.198 -3.825 -3.434 1.00 95.81 239 ASN A CA 1
ATOM 1875 C C . ASN A 1 239 ? -12.086 -2.896 -2.583 1.00 95.81 239 ASN A C 1
ATOM 1877 O O . ASN A 1 239 ? -12.471 -3.277 -1.478 1.00 95.81 239 ASN A O 1
ATOM 1881 N N . VAL A 1 240 ? -12.464 -1.710 -3.076 1.00 96.50 240 VAL A N 1
ATOM 1882 C CA . VAL A 1 240 ? -13.425 -0.826 -2.383 1.00 96.50 240 VAL A CA 1
ATOM 1883 C C . VAL A 1 240 ? -14.804 -1.486 -2.266 1.00 96.50 240 VAL A C 1
ATOM 1885 O O . VAL A 1 240 ? -15.406 -1.434 -1.192 1.00 96.50 240 VAL A O 1
ATOM 1888 N N . SER A 1 241 ? -15.292 -2.141 -3.323 1.00 96.38 241 SER A N 1
ATOM 1889 C CA . SER A 1 241 ? -16.574 -2.861 -3.311 1.00 96.38 241 SER A CA 1
ATOM 1890 C C . SER A 1 241 ? -16.555 -4.042 -2.329 1.00 96.38 241 SER A C 1
ATOM 1892 O O . SER A 1 241 ? -17.382 -4.119 -1.417 1.00 96.38 241 SER A O 1
ATOM 1894 N N . ALA A 1 242 ? -15.527 -4.888 -2.418 1.00 96.94 242 ALA A N 1
ATOM 1895 C CA . ALA A 1 242 ? -15.295 -6.015 -1.517 1.00 96.94 242 ALA A CA 1
ATOM 1896 C C . ALA A 1 242 ? -15.143 -5.591 -0.041 1.00 96.94 242 ALA A C 1
ATOM 1898 O O . ALA A 1 242 ? -15.675 -6.243 0.860 1.00 96.94 242 ALA A O 1
ATOM 1899 N N . THR A 1 243 ? -14.476 -4.462 0.227 1.00 96.75 243 THR A N 1
ATOM 1900 C CA . THR A 1 243 ? -14.349 -3.896 1.584 1.00 96.75 243 THR A CA 1
ATOM 1901 C C . THR A 1 243 ? -15.715 -3.502 2.159 1.00 96.75 243 THR A C 1
ATOM 1903 O O . THR A 1 243 ? -15.955 -3.683 3.352 1.00 96.75 243 THR A O 1
ATOM 1906 N N . GLN A 1 244 ? -16.649 -3.026 1.329 1.00 96.06 244 GLN A N 1
ATOM 1907 C CA . GLN A 1 244 ? -18.016 -2.722 1.769 1.00 96.06 244 GLN A CA 1
ATOM 1908 C C . GLN A 1 244 ? -18.831 -3.991 2.082 1.00 96.06 244 GLN A C 1
ATOM 1910 O O . GLN A 1 244 ? -19.644 -3.961 3.007 1.00 96.06 244 GLN A O 1
ATOM 1915 N N . ALA A 1 245 ? -18.602 -5.108 1.380 1.00 96.25 245 ALA A N 1
ATOM 1916 C CA . ALA A 1 245 ? -19.172 -6.409 1.753 1.00 96.25 245 ALA A CA 1
ATOM 1917 C C . ALA A 1 245 ? -18.599 -6.920 3.087 1.00 96.25 245 ALA A C 1
ATOM 1919 O O . ALA A 1 245 ? -19.353 -7.325 3.973 1.00 96.25 245 ALA A O 1
ATOM 1920 N N . LEU A 1 246 ? -17.278 -6.826 3.288 1.00 96.62 246 LEU A N 1
ATOM 1921 C CA . LEU A 1 246 ? -16.638 -7.178 4.563 1.00 96.62 246 LEU A CA 1
ATOM 1922 C C . LEU A 1 246 ? -17.189 -6.351 5.732 1.00 96.62 246 LEU A C 1
ATOM 1924 O O . LEU A 1 246 ? -17.562 -6.930 6.753 1.00 96.62 246 LEU A O 1
ATOM 1928 N N . LEU A 1 247 ? -17.326 -5.031 5.567 1.00 96.69 247 LEU A N 1
ATOM 1929 C CA . LEU A 1 247 ? -17.969 -4.163 6.559 1.00 96.69 247 LEU A CA 1
ATOM 1930 C C . LEU A 1 247 ? -19.400 -4.628 6.865 1.00 96.69 247 LEU A C 1
ATOM 1932 O O . LEU A 1 247 ? -19.766 -4.763 8.032 1.00 96.69 247 LEU A O 1
ATOM 1936 N N . LYS A 1 248 ? -20.197 -4.956 5.838 1.00 95.31 248 LYS A N 1
ATOM 1937 C CA . LYS A 1 248 ? -21.579 -5.399 6.058 1.00 95.31 248 LYS A CA 1
ATOM 1938 C C . LYS A 1 248 ? -21.667 -6.744 6.783 1.00 95.31 248 LYS A C 1
ATOM 1940 O O . LYS A 1 248 ? -22.552 -6.937 7.619 1.00 95.31 248 LYS A O 1
ATOM 1945 N N . ARG A 1 249 ? -20.734 -7.662 6.513 1.00 95.69 249 ARG A N 1
ATOM 1946 C CA . ARG A 1 249 ? -20.596 -8.930 7.245 1.00 95.69 249 ARG A CA 1
ATOM 1947 C C . ARG A 1 249 ? -20.226 -8.689 8.719 1.00 95.69 249 ARG A C 1
ATOM 1949 O O . ARG A 1 249 ? -20.779 -9.373 9.579 1.00 95.69 249 ARG A O 1
ATOM 1956 N N . ILE A 1 250 ? -19.376 -7.701 9.020 1.00 96.12 250 ILE A N 1
ATOM 1957 C CA . ILE A 1 250 ? -19.021 -7.303 10.398 1.00 96.12 250 ILE A CA 1
ATOM 1958 C C . ILE A 1 250 ? -20.247 -6.766 11.152 1.00 96.12 250 ILE A C 1
ATOM 1960 O O . ILE A 1 250 ? -20.585 -7.328 12.192 1.00 96.12 250 ILE A O 1
ATOM 1964 N N . GLU A 1 251 ? -20.984 -5.791 10.602 1.00 96.00 251 GLU A N 1
ATOM 1965 C CA . GLU A 1 251 ? -22.210 -5.246 11.228 1.00 96.00 251 GLU A CA 1
ATOM 1966 C C . GLU A 1 251 ? -23.218 -6.351 11.610 1.00 96.00 251 GLU A C 1
ATOM 1968 O O . GLU A 1 251 ? -23.848 -6.327 12.674 1.00 96.00 251 GLU A O 1
ATOM 1973 N N . VAL A 1 252 ? -23.383 -7.348 10.732 1.00 96.56 252 VAL A N 1
ATOM 1974 C CA . VAL A 1 252 ? -24.294 -8.484 10.941 1.00 96.56 252 VAL A CA 1
ATOM 1975 C C . VAL A 1 252 ? -23.790 -9.419 12.045 1.00 96.56 252 VAL A C 1
ATOM 1977 O O . VAL A 1 252 ? -24.603 -9.943 12.811 1.00 96.56 252 VAL A O 1
ATOM 1980 N N . LEU A 1 253 ? -22.477 -9.631 12.161 1.00 95.88 253 LEU A N 1
ATOM 1981 C CA . LEU A 1 253 ? -21.875 -10.426 13.236 1.00 95.88 253 LEU A CA 1
ATOM 1982 C C . LEU A 1 253 ? -21.966 -9.709 14.590 1.00 95.88 253 LEU A C 1
ATOM 1984 O O . LEU A 1 253 ? -22.358 -10.332 15.575 1.00 95.88 253 LEU A O 1
ATOM 1988 N N . GLU A 1 254 ? -21.702 -8.405 14.641 1.00 94.94 254 GLU A N 1
ATOM 1989 C CA . GLU A 1 254 ? -21.859 -7.581 15.848 1.00 94.94 254 GLU A CA 1
ATOM 1990 C C . GLU A 1 254 ? -23.314 -7.566 16.336 1.00 94.94 254 GLU A C 1
ATOM 1992 O O . GLU A 1 254 ? -23.584 -7.805 17.517 1.00 94.94 254 GLU A O 1
ATOM 1997 N N . THR A 1 255 ? -24.268 -7.392 15.415 1.00 95.94 255 THR A N 1
ATOM 1998 C CA . THR A 1 255 ? -25.709 -7.460 15.711 1.00 95.94 255 THR A CA 1
ATOM 1999 C C . THR A 1 255 ? -26.098 -8.832 16.271 1.00 95.94 255 THR A C 1
ATOM 2001 O O . THR A 1 255 ? -26.780 -8.912 17.296 1.00 95.94 255 THR A O 1
ATOM 2004 N N . LYS A 1 256 ? -25.628 -9.927 15.653 1.00 95.75 256 LYS A N 1
ATOM 2005 C CA . LYS A 1 256 ? -25.870 -11.297 16.140 1.00 95.75 256 LYS A CA 1
ATOM 2006 C C . LYS A 1 256 ? -25.266 -11.529 17.525 1.00 95.75 256 LYS A C 1
ATOM 2008 O O . LYS A 1 256 ? -25.950 -12.083 18.381 1.00 95.75 256 LYS A O 1
ATOM 2013 N N . ASN A 1 257 ? -24.042 -11.064 17.772 1.00 94.69 257 ASN A N 1
ATOM 2014 C CA . ASN A 1 257 ? -23.381 -11.172 19.074 1.00 94.69 257 ASN A CA 1
ATOM 2015 C C . ASN A 1 257 ? -24.115 -10.367 20.160 1.00 94.69 257 ASN A C 1
ATOM 2017 O O . ASN A 1 257 ? -24.268 -10.853 21.281 1.00 94.69 257 ASN A O 1
ATOM 2021 N N . SER A 1 258 ? -24.633 -9.177 19.832 1.00 94.88 258 SER A N 1
ATOM 2022 C CA . SER A 1 258 ? -25.458 -8.375 20.747 1.00 94.88 258 SER A CA 1
ATOM 2023 C C . SER A 1 258 ? -26.748 -9.105 21.135 1.00 94.88 258 SER A C 1
ATOM 2025 O O . SER A 1 258 ? -27.060 -9.219 22.322 1.00 94.88 258 SER A O 1
ATOM 2027 N N . THR A 1 259 ? -27.472 -9.660 20.158 1.00 95.31 259 THR A N 1
ATOM 2028 C CA . THR A 1 259 ? -28.688 -10.451 20.407 1.00 95.31 259 THR A CA 1
ATOM 2029 C C . THR A 1 259 ? -28.386 -11.715 21.210 1.00 95.31 259 THR A C 1
ATOM 2031 O O . THR A 1 259 ? -29.036 -11.949 22.224 1.00 95.31 259 THR A O 1
ATOM 2034 N N . LEU A 1 260 ? -27.360 -12.484 20.833 1.00 93.75 260 LEU A N 1
ATOM 2035 C CA . LEU A 1 260 ? -26.969 -13.706 21.541 1.00 93.75 260 LEU A CA 1
ATOM 2036 C C . LEU A 1 260 ? -26.578 -13.421 23.001 1.00 93.75 260 LEU A C 1
ATOM 2038 O O . LEU A 1 260 ? -26.988 -14.152 23.898 1.00 93.75 260 LEU A O 1
ATOM 2042 N N . SER A 1 261 ? -25.852 -12.328 23.256 1.00 94.25 261 SER A N 1
ATOM 2043 C CA . SER A 1 261 ? -25.495 -11.886 24.611 1.00 94.25 261 SER A CA 1
ATOM 2044 C C . SER A 1 261 ? -26.731 -11.550 25.462 1.00 94.25 261 SER A C 1
ATOM 2046 O O . SER A 1 261 ? -26.811 -11.957 26.625 1.00 94.25 261 SER A O 1
ATOM 2048 N N . LYS A 1 262 ? -27.745 -10.890 24.878 1.00 94.50 262 LYS A N 1
ATOM 2049 C CA . LYS A 1 262 ? -29.036 -10.636 25.546 1.00 94.50 262 LYS A CA 1
ATOM 2050 C C . LYS A 1 262 ? -29.767 -11.938 25.864 1.00 94.50 262 LYS A C 1
ATOM 2052 O O . LYS A 1 262 ? -30.091 -12.160 27.027 1.00 94.50 262 LYS A O 1
ATOM 2057 N N . THR A 1 263 ? -29.918 -12.834 24.887 1.00 93.38 263 THR A N 1
ATOM 2058 C CA . THR A 1 263 ? -30.575 -14.138 25.079 1.00 93.38 263 THR A CA 1
ATOM 2059 C C . THR A 1 263 ? -29.871 -14.980 26.147 1.00 93.38 263 THR A C 1
ATOM 2061 O O . THR A 1 263 ? -30.531 -15.577 26.990 1.00 93.38 263 THR A O 1
ATOM 2064 N N . VAL A 1 264 ? -28.534 -14.977 26.200 1.00 94.31 264 VAL A N 1
ATOM 2065 C CA . VAL A 1 264 ? -27.766 -15.645 27.269 1.00 94.31 264 VAL A CA 1
ATOM 2066 C C . VAL A 1 264 ? -27.985 -14.980 28.638 1.00 94.31 264 VAL A C 1
ATOM 2068 O O . VAL A 1 264 ? -28.043 -15.677 29.650 1.00 94.31 264 VAL A O 1
ATOM 2071 N N . SER A 1 265 ? -28.140 -13.653 28.705 1.00 93.31 265 SER A N 1
ATOM 2072 C CA . SER A 1 265 ? -28.492 -12.945 29.949 1.00 93.31 265 SER A CA 1
ATOM 2073 C C . SER A 1 265 ? -29.918 -13.254 30.421 1.00 93.31 265 SER A C 1
ATOM 2075 O O . SER A 1 265 ? -30.161 -13.351 31.623 1.00 93.31 265 SER A O 1
ATOM 2077 N N . GLU A 1 266 ? -30.859 -13.415 29.493 1.00 93.19 266 GLU A N 1
ATOM 2078 C CA . GLU A 1 266 ? -32.260 -13.746 29.767 1.00 93.19 266 GLU A CA 1
ATOM 2079 C C . GLU A 1 266 ? -32.402 -15.199 30.230 1.00 93.19 266 GLU A C 1
ATOM 2081 O O . GLU A 1 266 ? -32.901 -15.427 31.332 1.00 93.19 266 GLU A O 1
ATOM 2086 N N . LEU A 1 267 ? -31.835 -16.159 29.492 1.00 92.44 267 LEU A N 1
ATOM 2087 C CA . LEU A 1 267 ? -31.826 -17.578 29.869 1.00 92.44 267 LEU A CA 1
ATOM 2088 C C . LEU A 1 267 ? -31.184 -17.814 31.245 1.00 92.44 267 LEU A C 1
ATOM 2090 O O . LEU A 1 267 ? -31.713 -18.590 32.034 1.00 92.44 267 LEU A O 1
ATOM 2094 N N . LYS A 1 268 ? -30.104 -17.099 31.596 1.00 92.19 268 LYS A N 1
ATOM 2095 C CA . LYS A 1 268 ? -29.513 -17.174 32.949 1.00 92.19 268 LYS A CA 1
ATOM 2096 C C . LYS A 1 268 ? -30.458 -16.683 34.054 1.00 92.19 268 LYS A C 1
ATOM 2098 O O . LYS A 1 268 ? -30.435 -17.226 35.154 1.00 92.19 268 LYS A O 1
ATOM 2103 N N . LYS A 1 269 ? -31.303 -15.681 33.784 1.00 92.00 269 LYS A N 1
ATOM 2104 C CA . LYS A 1 269 ? -32.321 -15.200 34.741 1.00 92.00 269 LYS A CA 1
ATOM 2105 C C . LYS A 1 269 ? -33.501 -16.163 34.854 1.00 92.00 269 LYS A C 1
ATOM 2107 O O . LYS A 1 269 ? -34.119 -16.231 35.913 1.00 92.00 269 LYS A O 1
ATOM 2112 N N . GLU A 1 270 ? -33.843 -16.872 33.783 1.00 89.44 270 GLU A N 1
ATOM 2113 C CA . GLU A 1 270 ? -34.876 -17.913 33.814 1.00 89.44 270 GLU A CA 1
ATOM 2114 C C . GLU A 1 270 ? -34.385 -19.176 34.525 1.00 89.44 270 GLU A C 1
ATOM 2116 O O . GLU A 1 270 ? -35.117 -19.711 35.354 1.00 89.44 270 GLU A O 1
ATOM 2121 N N . GLN A 1 271 ? -33.130 -19.574 34.294 1.00 89.69 271 GLN A N 1
ATOM 2122 C CA . GLN A 1 271 ? -32.459 -20.648 35.025 1.00 89.69 271 GLN A CA 1
ATOM 2123 C C . GLN A 1 271 ? -32.444 -20.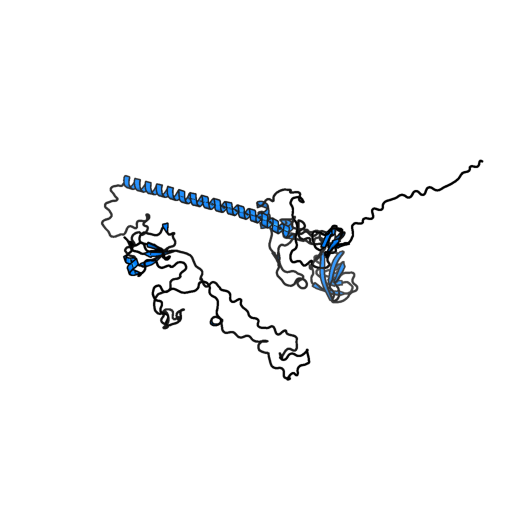366 36.533 1.00 89.69 271 GLN A C 1
ATOM 2125 O O . GLN A 1 271 ? -32.982 -21.167 37.289 1.00 89.69 271 GLN A O 1
ATOM 2130 N N . GLN A 1 272 ? -31.967 -19.189 36.965 1.00 86.00 272 GLN A N 1
ATOM 2131 C CA . GLN A 1 272 ? -31.979 -18.813 38.387 1.00 86.00 272 GLN A CA 1
ATOM 2132 C C . GLN A 1 272 ? -33.386 -18.927 38.999 1.00 86.00 272 GLN A C 1
ATOM 2134 O O . GLN A 1 272 ? -33.549 -19.529 40.052 1.00 86.00 272 GLN A O 1
ATOM 2139 N N . LYS A 1 273 ? -34.428 -18.437 38.311 1.00 90.50 273 LYS A N 1
ATOM 2140 C CA . LYS A 1 273 ? -35.823 -18.557 38.779 1.00 90.50 273 LYS A CA 1
ATOM 2141 C C . LYS A 1 273 ? -36.329 -20.002 38.841 1.00 90.50 273 LYS A C 1
ATOM 2143 O O . LYS A 1 273 ? -37.265 -20.268 39.594 1.00 90.50 273 LYS A O 1
ATOM 2148 N N . ALA A 1 274 ? -35.797 -20.909 38.024 1.00 84.25 274 ALA A N 1
ATOM 2149 C CA . ALA A 1 274 ? -36.114 -22.332 38.097 1.00 84.25 274 ALA A CA 1
ATOM 2150 C C . ALA A 1 274 ? -35.419 -22.979 39.306 1.00 84.25 274 ALA A C 1
ATOM 2152 O O . ALA A 1 274 ? -36.081 -23.679 40.071 1.00 84.25 274 ALA A O 1
ATOM 2153 N N . ASP A 1 275 ? -34.144 -22.659 39.530 1.00 84.75 275 ASP A N 1
ATOM 2154 C CA . ASP A 1 275 ? -33.353 -23.135 40.670 1.00 84.75 275 ASP A CA 1
ATOM 2155 C C . ASP A 1 275 ? -33.930 -22.624 42.010 1.00 84.75 275 ASP A C 1
ATOM 2157 O O . ASP A 1 275 ? -34.098 -23.394 42.956 1.00 84.75 275 ASP A O 1
ATOM 2161 N N . ASP A 1 276 ? -34.339 -21.351 42.077 1.00 84.25 276 ASP A N 1
ATOM 2162 C CA . ASP A 1 276 ? -35.012 -20.744 43.238 1.00 84.25 276 ASP A CA 1
ATOM 2163 C C . ASP A 1 276 ? -36.339 -21.458 43.565 1.00 84.25 276 ASP A C 1
ATOM 2165 O O . ASP A 1 276 ? -36.664 -21.705 44.730 1.00 84.25 276 ASP A O 1
ATOM 2169 N N . ARG A 1 277 ? -37.114 -21.820 42.531 1.00 85.69 277 ARG A N 1
ATOM 2170 C CA . ARG A 1 277 ? -38.370 -22.576 42.676 1.00 85.69 277 ARG A CA 1
ATOM 2171 C C . ARG A 1 277 ? -38.129 -24.015 43.115 1.00 85.69 277 ARG A C 1
ATOM 2173 O O . ARG A 1 277 ? -38.918 -24.526 43.905 1.00 85.69 277 ARG A O 1
ATOM 2180 N N . LEU A 1 278 ? -37.070 -24.657 42.621 1.00 83.81 278 LEU A N 1
ATOM 2181 C CA . LEU A 1 278 ? -36.704 -26.015 43.016 1.00 83.81 278 LEU A CA 1
ATOM 2182 C C . LEU A 1 278 ? -36.374 -26.061 44.513 1.00 83.81 278 LEU A C 1
ATOM 2184 O O . LEU A 1 278 ? -37.011 -26.819 45.239 1.00 83.81 278 LEU A O 1
ATOM 2188 N N . ARG A 1 279 ? -35.515 -25.150 44.990 1.00 78.62 279 ARG A N 1
ATOM 2189 C CA . ARG A 1 279 ? -35.181 -24.990 46.420 1.00 78.62 279 ARG A CA 1
ATOM 2190 C C . ARG A 1 279 ? -36.419 -24.780 47.298 1.00 78.62 279 ARG A C 1
ATOM 2192 O O . ARG A 1 279 ? -36.537 -25.373 48.369 1.00 78.62 279 ARG A O 1
ATOM 2199 N N . ALA A 1 280 ? -37.369 -23.961 46.840 1.00 80.31 280 ALA A N 1
ATOM 2200 C CA . ALA A 1 280 ? -38.623 -23.727 47.556 1.00 80.31 280 ALA A CA 1
ATOM 2201 C C . ALA A 1 280 ? -39.514 -24.986 47.638 1.00 80.31 280 ALA A C 1
ATOM 2203 O O . ALA A 1 280 ? -40.189 -25.191 48.645 1.00 80.31 280 ALA A O 1
ATOM 2204 N N . ILE A 1 281 ? -39.504 -25.843 46.610 1.00 79.81 281 ILE A N 1
ATOM 2205 C CA . ILE A 1 281 ? -40.220 -27.130 46.609 1.00 79.81 281 ILE A CA 1
ATOM 2206 C C . ILE A 1 281 ? -39.5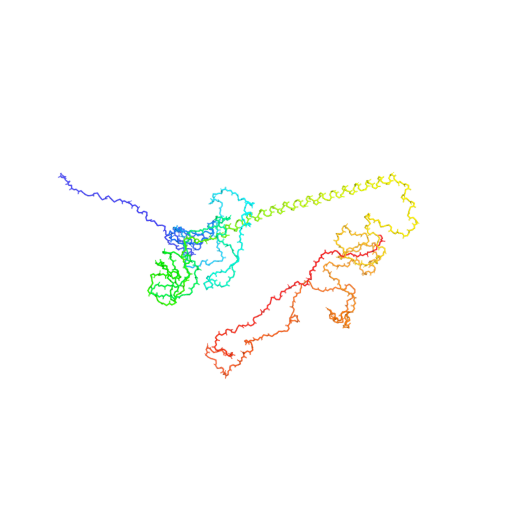09 -28.149 47.509 1.00 79.81 281 ILE A C 1
ATOM 2208 O O . ILE A 1 281 ? -40.173 -28.828 48.288 1.00 79.81 281 ILE A O 1
ATOM 2212 N N . GLU A 1 282 ? -38.178 -28.231 47.461 1.00 77.88 282 GLU A N 1
ATOM 2213 C CA . GLU A 1 282 ? -37.372 -29.113 48.321 1.00 77.88 282 GLU A CA 1
ATOM 2214 C C . GLU A 1 282 ? -37.631 -28.827 49.810 1.00 77.88 282 GLU A C 1
ATOM 2216 O O . GLU A 1 282 ? -37.934 -29.745 50.576 1.00 77.88 282 GLU A O 1
ATOM 2221 N N . HIS A 1 283 ? -37.640 -27.547 50.199 1.00 70.56 283 HIS A N 1
ATOM 2222 C CA . HIS A 1 283 ? -37.991 -27.106 51.553 1.00 70.56 283 HIS A CA 1
ATOM 2223 C C . HIS A 1 283 ? -39.445 -27.449 51.942 1.00 70.56 283 HIS A C 1
ATOM 2225 O O . HIS A 1 283 ? -39.731 -27.704 53.114 1.00 70.56 283 HIS A O 1
ATOM 2231 N N . LEU A 1 284 ? -40.380 -27.465 50.986 1.00 76.31 284 LEU A N 1
ATOM 2232 C CA . LEU A 1 284 ? -41.782 -27.821 51.240 1.00 76.31 284 LEU A CA 1
ATOM 2233 C C . LEU A 1 284 ? -41.986 -29.339 51.405 1.00 76.31 284 LEU A C 1
ATOM 2235 O O . LEU A 1 284 ? -42.893 -29.764 52.119 1.00 76.31 284 LEU A O 1
ATOM 2239 N N . VAL A 1 285 ? -41.159 -30.152 50.740 1.00 74.38 285 VAL A N 1
ATOM 2240 C CA . VAL A 1 285 ? -41.267 -31.622 50.711 1.00 74.38 285 VAL A CA 1
ATOM 2241 C C . VAL A 1 285 ? -40.442 -32.294 51.817 1.00 74.38 285 VAL A C 1
ATOM 2243 O O . VAL A 1 285 ? -40.835 -33.358 52.293 1.00 74.38 285 VAL A O 1
ATOM 2246 N N . MET A 1 286 ? -39.340 -31.686 52.276 1.00 58.69 286 MET A N 1
ATOM 2247 C CA . MET A 1 286 ? -38.493 -32.219 53.361 1.00 58.69 286 MET A CA 1
ATOM 2248 C C . MET A 1 286 ? -38.260 -31.241 54.538 1.00 58.69 286 MET A C 1
ATOM 2250 O O . MET A 1 286 ? -37.120 -31.097 54.990 1.00 58.69 286 MET A O 1
ATOM 2254 N N . PRO A 1 287 ? -39.304 -30.607 55.114 1.00 56.03 287 PRO A N 1
ATOM 2255 C CA . PRO A 1 287 ? -39.134 -29.593 56.163 1.00 56.03 287 PRO A CA 1
ATOM 2256 C C . PRO A 1 287 ? -38.443 -30.114 57.439 1.00 56.03 287 PRO A C 1
ATOM 2258 O O . PRO A 1 287 ? -37.818 -29.344 58.153 1.00 56.03 287 PRO A O 1
ATOM 2261 N N . GLY A 1 288 ? -38.521 -31.420 57.729 1.00 46.75 288 GLY A N 1
ATOM 2262 C CA . GLY A 1 288 ? -38.003 -32.015 58.970 1.00 46.75 288 GLY A CA 1
ATOM 2263 C C . GLY A 1 288 ? -36.546 -32.505 58.954 1.00 46.75 288 GLY A C 1
ATOM 2264 O O . GLY A 1 288 ? -36.106 -33.061 59.957 1.00 46.75 288 GLY A O 1
ATOM 2265 N N . ILE A 1 289 ? -35.805 -32.365 57.845 1.00 45.47 289 ILE A N 1
ATOM 2266 C CA . ILE A 1 289 ? -34.429 -32.905 57.712 1.00 45.47 289 ILE A CA 1
ATOM 2267 C C . ILE A 1 289 ? -33.349 -31.807 57.815 1.00 45.47 289 ILE A C 1
ATOM 2269 O O . ILE A 1 289 ? -32.196 -32.100 58.142 1.00 45.47 289 ILE A O 1
ATOM 2273 N N . VAL A 1 290 ? -33.714 -30.543 57.578 1.00 46.06 290 VAL A N 1
ATOM 2274 C CA . VAL A 1 290 ? -32.754 -29.441 57.388 1.00 46.06 290 VAL A CA 1
ATOM 2275 C C . VAL A 1 290 ? -32.258 -28.833 58.711 1.00 46.06 290 VAL A C 1
ATOM 2277 O O . VAL A 1 290 ? -31.076 -28.523 58.826 1.00 46.06 290 VAL A O 1
ATOM 2280 N N . GLU A 1 291 ? -33.115 -28.698 59.728 1.00 42.22 291 GLU A N 1
ATOM 2281 C CA . GLU A 1 291 ? -32.790 -27.908 60.934 1.00 42.22 291 GLU A CA 1
ATOM 2282 C C . GLU A 1 291 ? -31.859 -28.613 61.945 1.00 42.22 291 GLU A C 1
ATOM 2284 O O . GLU A 1 291 ? -31.114 -27.947 62.657 1.00 42.22 291 GLU A O 1
ATOM 2289 N N . ASN A 1 292 ? -31.843 -29.951 62.006 1.00 34.69 292 ASN A N 1
ATOM 2290 C CA . ASN A 1 292 ? -31.195 -30.698 63.105 1.00 34.69 292 ASN A CA 1
ATOM 2291 C C . ASN A 1 292 ? -29.751 -31.183 62.838 1.00 34.69 292 ASN A C 1
ATOM 2293 O O . ASN A 1 292 ? -29.202 -31.923 63.652 1.00 34.69 292 ASN A O 1
ATOM 2297 N N . ASN A 1 293 ? -29.120 -30.800 61.722 1.00 34.69 293 ASN A N 1
ATOM 2298 C CA . ASN A 1 293 ? -27.806 -31.335 61.315 1.00 34.69 293 ASN A CA 1
ATOM 2299 C C . ASN A 1 293 ? -26.630 -30.336 61.397 1.00 34.69 293 ASN A C 1
ATOM 2301 O O . ASN A 1 293 ? -25.524 -30.683 60.988 1.00 34.69 293 ASN A O 1
ATOM 2305 N N . TYR A 1 294 ? -26.829 -29.123 61.934 1.00 41.47 294 TYR A N 1
ATOM 2306 C CA . TYR A 1 294 ? -25.828 -28.041 61.861 1.00 41.47 294 TYR A CA 1
ATOM 2307 C C . TYR A 1 294 ? -25.126 -27.641 63.176 1.00 41.47 294 TYR A C 1
ATOM 2309 O O . TYR A 1 294 ? -24.183 -26.856 63.123 1.00 41.47 294 TYR A O 1
ATOM 2317 N N . GLU A 1 295 ? -25.483 -28.215 64.335 1.00 38.31 295 GLU A N 1
ATOM 2318 C CA . GLU A 1 295 ? -24.796 -27.941 65.621 1.00 38.31 295 GLU A CA 1
ATOM 2319 C C . GLU A 1 295 ? -23.825 -29.042 66.100 1.00 38.31 295 GLU A C 1
ATOM 2321 O O . GLU A 1 295 ? -23.274 -28.950 67.196 1.00 38.31 295 GLU A O 1
ATOM 2326 N N . SER A 1 296 ? -23.536 -30.077 65.297 1.00 38.00 296 SER A N 1
ATOM 2327 C CA . SER A 1 296 ? -22.482 -31.046 65.650 1.00 38.00 296 SER A CA 1
ATOM 2328 C C . SER A 1 296 ? -21.585 -31.435 64.473 1.00 38.00 296 SER A C 1
ATOM 2330 O O . SER A 1 296 ? -22.049 -31.662 63.362 1.00 38.00 296 SER A O 1
ATOM 2332 N N . ASN A 1 297 ? -20.286 -31.575 64.764 1.00 32.94 297 ASN A N 1
ATOM 2333 C CA . ASN A 1 297 ? -19.230 -32.096 63.883 1.00 32.94 297 ASN A CA 1
ATOM 2334 C C . ASN A 1 297 ? -18.736 -31.191 62.738 1.00 32.94 297 ASN A C 1
ATOM 2336 O O . ASN A 1 297 ? -18.792 -31.563 61.573 1.00 32.94 297 ASN A O 1
ATOM 2340 N N . ASN A 1 298 ? -18.102 -30.071 63.105 1.00 40.38 298 ASN A N 1
ATOM 2341 C CA . ASN A 1 298 ? -16.728 -29.695 62.703 1.00 40.38 298 ASN A CA 1
ATOM 2342 C C . ASN A 1 298 ? -16.283 -29.789 61.215 1.00 40.38 298 ASN A C 1
ATOM 2344 O O . ASN A 1 298 ? -15.085 -29.799 60.932 1.00 40.38 298 ASN A O 1
ATOM 2348 N N . ILE A 1 299 ? -17.210 -29.812 60.259 1.00 36.72 299 ILE A N 1
ATOM 2349 C CA . ILE A 1 299 ? -16.955 -29.708 58.819 1.00 36.72 299 ILE A CA 1
ATOM 2350 C C . ILE A 1 299 ? -17.665 -28.449 58.330 1.00 36.72 299 ILE A C 1
ATOM 2352 O O . ILE A 1 299 ? -18.890 -28.368 58.357 1.00 36.72 299 ILE A O 1
ATOM 2356 N N . LYS A 1 300 ? -16.899 -27.459 57.857 1.00 39.12 300 LYS A N 1
ATOM 2357 C CA . LYS A 1 300 ? -17.468 -26.290 57.175 1.00 39.12 300 LYS A CA 1
ATOM 2358 C C . LYS A 1 300 ? -18.069 -26.740 55.843 1.00 39.12 300 LYS A C 1
ATOM 2360 O O . LYS A 1 300 ? -17.348 -26.867 54.854 1.00 39.12 300 LYS A O 1
ATOM 2365 N N . THR A 1 301 ? -19.378 -26.971 55.812 1.00 33.34 301 THR A N 1
ATOM 2366 C CA . THR A 1 301 ? -20.135 -27.121 54.565 1.00 33.34 301 THR A CA 1
ATOM 2367 C C . THR A 1 301 ? -19.994 -25.838 53.753 1.00 33.34 301 THR A C 1
ATOM 2369 O O . THR A 1 301 ? -20.476 -24.784 54.166 1.00 33.34 301 THR A O 1
ATOM 2372 N N . ILE A 1 302 ? -19.297 -25.920 52.620 1.00 38.72 302 ILE A N 1
ATOM 2373 C CA . ILE A 1 302 ? -19.108 -24.786 51.717 1.00 38.72 302 ILE A CA 1
ATOM 2374 C C . ILE A 1 302 ? -20.431 -24.545 50.991 1.00 38.72 302 ILE A C 1
ATOM 2376 O O . ILE A 1 302 ? -20.797 -25.303 50.094 1.00 38.72 302 ILE A O 1
ATOM 2380 N N . ASP A 1 303 ? -21.135 -23.485 51.376 1.00 43.91 303 ASP A N 1
ATOM 2381 C CA . ASP A 1 303 ? -22.242 -22.954 50.590 1.00 43.91 303 ASP A CA 1
ATOM 2382 C C . ASP A 1 303 ? -21.708 -22.420 49.250 1.00 43.91 303 ASP A C 1
ATOM 2384 O O . ASP A 1 303 ? -20.929 -21.467 49.201 1.00 43.91 303 ASP A O 1
ATOM 2388 N N . MET A 1 304 ? -22.123 -23.059 48.155 1.00 44.12 304 MET A N 1
ATOM 2389 C CA . MET A 1 304 ? -21.765 -22.673 46.787 1.00 44.12 304 MET A CA 1
ATOM 2390 C C . MET A 1 304 ? -22.852 -21.809 46.114 1.00 44.12 304 MET A C 1
ATOM 2392 O O . MET A 1 304 ? -22.925 -21.748 44.887 1.00 44.12 304 MET A O 1
ATOM 2396 N N . GLY A 1 305 ? -23.708 -21.138 46.894 1.00 40.81 305 GLY A N 1
ATOM 2397 C CA . GLY A 1 305 ? -24.784 -20.263 46.424 1.00 40.81 305 GLY A CA 1
ATOM 2398 C C . GLY A 1 305 ? -24.577 -18.776 46.729 1.00 40.81 305 GLY A C 1
ATOM 2399 O O . GLY A 1 305 ? -25.203 -18.241 47.633 1.00 40.81 305 GLY A O 1
ATOM 2400 N N . ASN A 1 306 ? -23.799 -18.066 45.902 1.00 44.59 306 ASN A N 1
ATOM 2401 C CA . ASN A 1 306 ? -23.680 -16.594 45.927 1.00 44.59 306 ASN A CA 1
ATOM 2402 C C . ASN A 1 306 ? -23.191 -15.960 47.248 1.00 44.59 306 ASN A C 1
ATOM 2404 O O . ASN A 1 306 ? -23.484 -14.793 47.517 1.00 44.59 306 ASN A O 1
ATOM 2408 N N . ASN A 1 307 ? -22.342 -16.658 48.006 1.00 42.00 307 ASN A N 1
ATOM 2409 C CA . ASN A 1 307 ? -21.502 -16.034 49.030 1.00 42.00 307 ASN A CA 1
ATOM 2410 C C . ASN A 1 307 ? -20.423 -15.129 48.381 1.00 42.00 307 ASN A C 1
ATOM 2412 O O . ASN A 1 307 ? -19.238 -15.458 48.306 1.00 42.00 307 ASN A O 1
ATOM 2416 N N . MET A 1 308 ? -20.848 -13.958 47.892 1.00 50.16 308 MET A N 1
ATOM 2417 C CA . MET A 1 308 ? -19.981 -12.782 47.808 1.00 50.16 308 MET A CA 1
ATOM 2418 C C . MET A 1 308 ? -19.442 -12.536 49.216 1.00 50.16 308 MET A C 1
ATOM 2420 O O . MET A 1 308 ? -20.238 -12.362 50.135 1.00 50.16 308 MET A O 1
ATOM 2424 N N . ILE A 1 309 ? -18.119 -12.519 49.396 1.00 53.97 309 ILE A N 1
ATOM 2425 C CA . ILE A 1 309 ? -17.523 -12.237 50.707 1.00 53.97 309 ILE A CA 1
ATOM 2426 C C . ILE A 1 309 ? -17.939 -10.817 51.108 1.00 53.97 309 ILE A C 1
ATOM 2428 O O . ILE A 1 309 ? -17.457 -9.840 50.540 1.00 53.97 309 ILE A O 1
ATOM 2432 N N . SER A 1 310 ? -18.886 -10.724 52.040 1.00 56.19 310 SER A N 1
ATOM 2433 C CA . SER A 1 310 ? -19.421 -9.471 52.580 1.00 56.19 310 SER A CA 1
ATOM 2434 C C . SER A 1 310 ? -18.811 -9.120 53.936 1.00 56.19 310 SER A C 1
ATOM 2436 O O . SER A 1 310 ? -18.780 -7.951 54.309 1.00 56.19 310 SER A O 1
ATOM 2438 N N . ASP A 1 311 ? -18.316 -10.125 54.663 1.00 66.25 311 ASP A N 1
ATOM 2439 C CA . ASP A 1 311 ? -17.545 -9.934 55.886 1.00 66.25 311 ASP A CA 1
ATOM 2440 C C . ASP A 1 311 ? -16.074 -9.647 55.551 1.00 66.25 311 ASP A C 1
ATOM 2442 O O . ASP A 1 311 ? -15.311 -10.535 55.167 1.00 66.25 311 ASP A O 1
ATOM 2446 N N . PHE A 1 312 ? -15.682 -8.386 55.728 1.00 75.19 312 PHE A N 1
ATOM 2447 C CA . PHE A 1 312 ? -14.298 -7.922 55.643 1.00 75.19 312 PHE A CA 1
ATOM 2448 C C . PHE A 1 312 ? -13.702 -7.610 57.029 1.00 75.19 312 PHE A C 1
ATOM 2450 O O . PHE A 1 312 ? -12.698 -6.907 57.118 1.00 75.19 312 PHE A O 1
ATOM 2457 N N . SER A 1 313 ? -14.268 -8.134 58.125 1.00 71.12 313 SER A N 1
ATOM 2458 C CA . SER A 1 313 ? -13.755 -7.949 59.498 1.00 71.12 313 SER A CA 1
ATOM 2459 C C . SER A 1 313 ? -12.289 -8.364 59.674 1.00 71.12 313 SER A C 1
ATOM 2461 O O . SER A 1 313 ? -11.583 -7.806 60.510 1.00 71.12 313 SER A O 1
ATOM 2463 N N . GLN A 1 314 ? -11.823 -9.319 58.865 1.00 82.00 314 GLN A N 1
ATOM 2464 C CA . GLN A 1 314 ? -10.445 -9.820 58.868 1.00 82.00 314 GLN A CA 1
ATOM 2465 C C . GLN A 1 314 ? -9.481 -8.974 58.012 1.00 82.00 314 GLN A C 1
ATOM 2467 O O . GLN A 1 314 ? -8.280 -9.243 57.996 1.00 82.00 314 GLN A O 1
ATOM 2472 N N . VAL A 1 315 ? -9.978 -7.967 57.285 1.00 87.25 315 VAL A N 1
ATOM 2473 C CA . VAL A 1 315 ? -9.162 -7.042 56.486 1.00 87.25 315 VAL A CA 1
ATOM 2474 C C . VAL A 1 315 ? -8.831 -5.809 57.334 1.00 87.25 315 VAL A C 1
ATOM 2476 O O . VAL A 1 315 ? -9.746 -5.126 57.791 1.00 87.25 315 VAL A O 1
ATOM 2479 N N . PRO A 1 316 ? -7.548 -5.458 57.541 1.00 91.06 316 PRO A N 1
ATOM 2480 C CA . PRO A 1 316 ? -7.196 -4.232 58.251 1.00 91.06 316 PRO A CA 1
ATOM 2481 C C . PRO A 1 316 ? -7.719 -2.982 57.531 1.00 91.06 316 PRO A C 1
ATOM 2483 O O . PRO A 1 316 ? -7.568 -2.846 56.313 1.00 91.06 316 PRO A O 1
ATOM 2486 N N . MET A 1 317 ? -8.295 -2.038 58.278 1.00 92.31 317 MET A N 1
ATOM 2487 C CA . MET A 1 317 ? -8.653 -0.718 57.748 1.00 92.31 317 MET A CA 1
ATOM 2488 C C . MET A 1 317 ? -7.419 -0.049 57.119 1.00 92.31 317 MET A C 1
ATOM 2490 O O . MET A 1 317 ? -6.321 -0.111 57.668 1.00 92.31 317 MET A O 1
ATOM 2494 N N . GLY A 1 318 ? -7.594 0.574 55.954 1.00 92.00 318 GLY A N 1
ATOM 2495 C CA . GLY A 1 318 ? -6.504 1.139 55.158 1.00 92.00 318 GLY A CA 1
ATOM 2496 C C . GLY A 1 318 ? -5.859 0.164 54.164 1.00 92.00 318 GLY A C 1
ATOM 2497 O O . GLY A 1 318 ? -5.063 0.599 53.335 1.00 92.00 318 GLY A O 1
ATOM 2498 N N . THR A 1 319 ? -6.218 -1.127 54.179 1.00 94.00 319 THR A N 1
ATOM 2499 C CA . THR A 1 319 ? -5.774 -2.086 53.151 1.00 94.00 319 THR A CA 1
ATOM 2500 C C . THR A 1 319 ? -6.275 -1.660 51.774 1.00 94.00 319 THR A C 1
ATOM 2502 O O . THR A 1 319 ? -7.472 -1.435 51.596 1.00 94.00 319 THR A O 1
ATOM 2505 N N . VAL A 1 320 ? -5.374 -1.592 50.790 1.00 94.56 320 VAL A N 1
ATOM 2506 C CA . VAL A 1 320 ? -5.704 -1.305 49.386 1.00 94.56 320 VAL A CA 1
ATOM 2507 C C . VAL A 1 320 ? -5.600 -2.583 48.558 1.00 94.56 320 VAL A C 1
ATOM 2509 O O . VAL A 1 320 ? -4.589 -3.279 48.629 1.00 94.56 320 VAL A O 1
ATOM 2512 N N . VAL A 1 321 ? -6.618 -2.878 47.746 1.00 93.94 321 VAL A N 1
ATOM 2513 C CA . VAL A 1 321 ? -6.645 -4.055 46.860 1.00 93.94 321 VAL A CA 1
ATOM 2514 C C . VAL A 1 321 ? -6.981 -3.688 45.415 1.00 93.94 321 VAL A C 1
ATOM 2516 O O . VAL A 1 321 ? -7.590 -2.656 45.126 1.00 93.94 321 VAL A O 1
ATOM 2519 N N . ALA A 1 322 ? -6.564 -4.563 44.502 1.00 94.12 322 ALA A N 1
ATOM 2520 C CA . ALA A 1 322 ? -6.895 -4.520 43.084 1.00 94.12 322 ALA A CA 1
ATOM 2521 C C . ALA A 1 322 ? -8.344 -4.984 42.840 1.00 94.12 322 ALA A C 1
ATOM 2523 O O . ALA A 1 322 ? -8.756 -6.026 43.349 1.00 94.12 322 ALA A O 1
ATOM 2524 N N . PHE A 1 323 ? -9.108 -4.243 42.033 1.00 93.69 323 PHE A N 1
ATOM 2525 C CA . PHE A 1 323 ? -10.531 -4.491 41.794 1.00 93.69 323 PHE A CA 1
ATOM 2526 C C . PHE A 1 323 ? -10.903 -4.284 40.318 1.00 93.69 323 PHE A C 1
ATOM 2528 O O . PHE A 1 323 ? -10.883 -3.171 39.795 1.00 93.69 323 PHE A O 1
ATOM 2535 N N . ILE A 1 324 ? -11.241 -5.374 39.624 1.00 94.19 324 ILE A N 1
ATOM 2536 C CA . ILE A 1 324 ? -11.497 -5.377 38.170 1.00 94.19 324 ILE A CA 1
ATOM 2537 C C . ILE A 1 324 ? -12.920 -4.936 37.779 1.00 94.19 324 ILE A C 1
ATOM 2539 O O . ILE A 1 324 ? -13.171 -4.620 36.618 1.00 94.19 324 ILE A O 1
ATOM 2543 N N . LEU A 1 325 ? -13.861 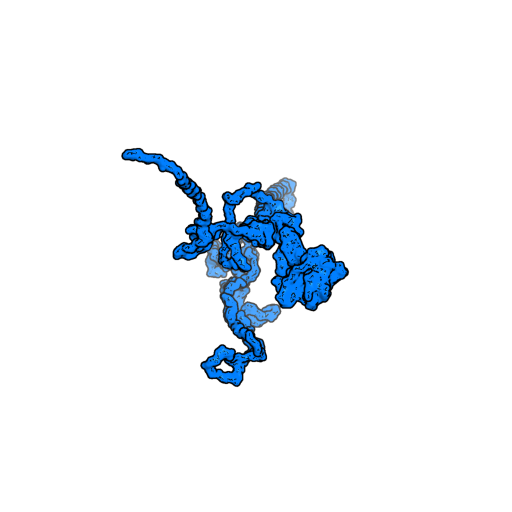-4.920 38.726 1.00 89.12 325 LEU A N 1
ATOM 2544 C CA . LEU A 1 325 ? -15.263 -4.577 38.470 1.00 89.12 325 LEU A CA 1
ATOM 2545 C C . LEU A 1 325 ? -15.506 -3.061 38.579 1.00 89.12 325 LEU A C 1
ATOM 2547 O O . LEU A 1 325 ? -14.662 -2.304 39.059 1.00 89.12 325 LEU A O 1
ATOM 2551 N N . ASN A 1 326 ? -16.669 -2.610 38.102 1.00 85.56 326 ASN A N 1
ATOM 2552 C CA . ASN A 1 326 ? -17.064 -1.198 38.117 1.00 85.56 326 ASN A CA 1
ATOM 2553 C C . ASN A 1 326 ? -17.448 -0.695 39.527 1.00 85.56 326 ASN A C 1
ATOM 2555 O O . ASN A 1 326 ? -17.781 -1.488 40.406 1.00 85.56 326 ASN A O 1
ATOM 2559 N N . ASP A 1 327 ? -17.451 0.631 39.716 1.00 84.19 327 ASP A N 1
ATOM 2560 C CA . ASP A 1 327 ? -17.783 1.304 40.984 1.00 84.19 327 ASP A CA 1
ATOM 2561 C C . ASP A 1 327 ? -19.143 0.874 41.581 1.00 84.19 327 ASP A C 1
ATOM 2563 O O . ASP A 1 327 ? -19.293 0.873 42.799 1.00 84.19 327 ASP A O 1
ATOM 2567 N N . SER A 1 328 ? -20.125 0.476 40.760 1.00 84.12 328 SER A N 1
ATOM 2568 C CA . SER A 1 328 ? -21.457 0.030 41.212 1.00 84.12 328 SER A CA 1
ATOM 2569 C C . SER A 1 328 ? -21.493 -1.407 41.750 1.00 84.12 328 SER A C 1
ATOM 2571 O O . SER A 1 328 ? -22.523 -1.831 42.267 1.00 84.12 328 SER A O 1
ATOM 2573 N N . LEU A 1 329 ? -20.396 -2.159 41.620 1.00 85.12 329 LEU A N 1
ATOM 2574 C CA . LEU A 1 329 ? -20.217 -3.503 42.181 1.00 85.12 329 LEU A CA 1
ATOM 2575 C C . LEU A 1 329 ? -19.208 -3.522 43.345 1.00 85.12 329 LEU A C 1
ATOM 2577 O O . LEU A 1 329 ? -18.872 -4.594 43.844 1.00 85.12 329 LEU A O 1
ATOM 2581 N N . MET A 1 330 ? -18.705 -2.355 43.765 1.00 87.06 330 MET A N 1
ATOM 2582 C CA . MET A 1 330 ? -17.786 -2.225 44.898 1.00 87.06 330 MET A CA 1
ATOM 2583 C C . MET A 1 330 ? -18.482 -2.655 46.207 1.00 87.06 330 MET A C 1
ATOM 2585 O O . MET A 1 330 ? -19.590 -2.181 46.466 1.00 87.06 330 MET A O 1
ATOM 2589 N N . PRO A 1 331 ? -17.878 -3.526 47.041 1.00 86.75 331 PRO A N 1
ATOM 2590 C CA . PRO A 1 331 ? -18.529 -3.989 48.266 1.00 86.75 331 PRO A CA 1
ATOM 2591 C C . PRO A 1 331 ? -18.685 -2.881 49.319 1.00 86.75 331 PRO A C 1
ATOM 2593 O O . PRO A 1 331 ? -17.916 -1.918 49.358 1.00 86.75 331 PRO A O 1
ATOM 2596 N N . ASN A 1 332 ? -19.652 -3.050 50.225 1.00 86.44 332 ASN A N 1
ATOM 2597 C CA . ASN A 1 332 ? -19.833 -2.156 51.372 1.00 86.44 332 ASN A CA 1
ATOM 2598 C C . ASN A 1 332 ? -18.556 -2.078 52.229 1.00 86.44 332 ASN A C 1
ATOM 2600 O O . ASN A 1 332 ? -17.825 -3.057 52.364 1.00 86.44 332 ASN A O 1
ATOM 2604 N N . GLY A 1 333 ? -18.285 -0.901 52.798 1.00 89.94 333 GLY A N 1
ATOM 2605 C CA . GLY A 1 333 ? -17.064 -0.634 53.566 1.00 89.94 333 GLY A CA 1
ATOM 2606 C C . GLY A 1 333 ? -15.814 -0.359 52.721 1.00 89.94 333 GLY A C 1
ATOM 2607 O O . GLY A 1 333 ? -14.773 -0.032 53.283 1.00 89.94 333 GLY A O 1
ATOM 2608 N N . TRP A 1 334 ? -15.886 -0.432 51.387 1.00 93.12 334 TRP A N 1
ATOM 2609 C CA . TRP A 1 334 ? -14.782 -0.062 50.494 1.00 93.12 334 TRP A CA 1
ATOM 2610 C C . TRP A 1 334 ? -15.011 1.298 49.821 1.00 93.12 334 TRP A C 1
ATOM 2612 O O . TRP A 1 334 ? -16.143 1.705 49.554 1.00 93.12 334 TRP A O 1
ATOM 2622 N N . LEU A 1 335 ? -13.918 2.006 49.532 1.00 95.19 335 LEU A N 1
ATOM 2623 C CA . LEU A 1 335 ? -13.896 3.278 48.805 1.00 95.19 335 LEU A CA 1
ATOM 2624 C C . LEU A 1 335 ? -12.897 3.206 47.647 1.00 95.19 335 LEU A C 1
ATOM 2626 O O . LEU A 1 335 ? -11.884 2.520 47.739 1.00 95.19 335 LEU A O 1
ATOM 2630 N N . LYS A 1 336 ? -13.137 3.946 46.562 1.00 95.94 336 LYS A N 1
ATOM 2631 C CA . LYS A 1 336 ? -12.214 3.996 45.420 1.00 95.94 336 LYS A CA 1
ATOM 2632 C C . LYS A 1 336 ? -11.044 4.943 45.672 1.00 95.94 336 LYS A C 1
ATOM 2634 O O . LYS A 1 336 ? -11.244 6.063 46.130 1.00 95.94 336 LYS A O 1
ATOM 2639 N N . CYS A 1 337 ? -9.842 4.513 45.306 1.00 96.12 337 CYS A N 1
ATOM 2640 C CA . CYS A 1 337 ? -8.605 5.279 45.440 1.00 96.12 337 CYS A CA 1
ATOM 2641 C C . CYS A 1 337 ? -8.378 6.227 44.247 1.00 96.12 337 CYS A C 1
ATOM 2643 O O . CYS A 1 337 ? -7.469 6.018 43.439 1.00 96.12 337 CYS A O 1
ATOM 2645 N N . ASP A 1 338 ? -9.216 7.258 44.106 1.00 95.31 338 ASP A N 1
ATOM 2646 C CA . ASP A 1 338 ? -9.135 8.244 43.013 1.00 95.31 338 ASP A CA 1
ATOM 2647 C C . ASP A 1 338 ? -9.000 9.708 43.471 1.00 95.31 338 ASP A C 1
ATOM 2649 O O . ASP A 1 338 ? -8.937 10.610 42.637 1.00 95.31 338 ASP A O 1
ATOM 2653 N N . GLY A 1 339 ? -8.882 9.961 44.778 1.00 95.56 339 GLY A N 1
ATOM 2654 C CA . GLY A 1 339 ? -8.780 11.316 45.329 1.00 95.56 339 GLY A CA 1
ATOM 2655 C C . GLY A 1 339 ? -10.110 11.917 45.778 1.00 95.56 339 GLY A C 1
ATOM 2656 O O . GLY A 1 339 ? -10.109 13.038 46.285 1.00 95.56 339 GLY A O 1
ATOM 2657 N N . ARG A 1 340 ? -11.234 11.199 45.628 1.00 95.44 340 ARG A N 1
ATOM 2658 C CA . ARG A 1 340 ? -12.530 11.628 46.176 1.00 95.44 340 ARG A CA 1
ATOM 2659 C C . ARG A 1 340 ? -12.495 11.764 47.702 1.00 95.44 340 ARG A C 1
ATOM 2661 O O . ARG A 1 340 ? -11.733 11.068 48.382 1.00 95.44 340 ARG A O 1
ATOM 2668 N N . GLU A 1 341 ? -13.352 12.643 48.215 1.00 97.38 341 GLU A N 1
ATOM 2669 C CA . GLU A 1 341 ? -13.611 12.832 49.645 1.00 97.38 341 GLU A CA 1
ATOM 2670 C C . GLU A 1 341 ? -14.060 11.520 50.311 1.00 97.38 341 GLU A C 1
ATOM 2672 O O . GLU A 1 341 ? -14.801 10.724 49.727 1.00 97.38 341 GLU A O 1
ATOM 2677 N N . ILE A 1 342 ? -13.584 11.284 51.532 1.00 97.06 342 ILE A N 1
ATOM 2678 C CA . ILE A 1 342 ? -13.974 10.150 52.368 1.00 97.06 342 ILE A CA 1
ATOM 2679 C C . ILE A 1 342 ? -15.273 10.534 53.091 1.00 97.06 342 ILE A C 1
ATOM 2681 O O . ILE A 1 342 ? -15.273 11.513 53.839 1.00 97.06 342 ILE A O 1
ATOM 2685 N N . PRO A 1 343 ? -16.380 9.783 52.925 1.00 95.38 343 PRO A N 1
ATOM 268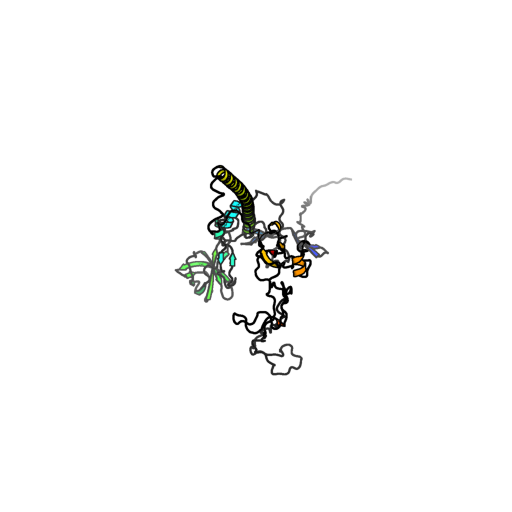6 C CA . PRO A 1 343 ? -17.618 10.061 53.645 1.00 95.38 343 PRO A CA 1
ATOM 2687 C C . PRO A 1 343 ? -17.383 10.083 55.158 1.00 95.38 343 PRO A C 1
ATOM 2689 O O . PRO A 1 343 ? -16.862 9.114 55.708 1.00 95.38 343 PRO A O 1
ATOM 2692 N N . GLY A 1 344 ? -17.814 11.153 55.834 1.00 93.00 344 GLY A N 1
ATOM 2693 C CA . GLY A 1 344 ? -17.470 11.436 57.236 1.00 93.00 344 GLY A CA 1
ATOM 2694 C C . GLY A 1 344 ? -17.856 10.370 58.272 1.00 93.00 344 GLY A C 1
ATOM 2695 O O . GLY A 1 344 ? -17.374 10.437 59.398 1.00 93.00 344 GLY A O 1
ATOM 2696 N N . LYS A 1 345 ? -18.665 9.363 57.904 1.00 93.25 345 LYS A N 1
ATOM 2697 C CA . LYS A 1 345 ? -18.885 8.175 58.744 1.00 93.25 345 LYS A CA 1
ATOM 2698 C C . LYS A 1 345 ? -17.620 7.322 58.922 1.00 93.25 345 LYS A C 1
ATOM 2700 O O . LYS A 1 345 ? -17.444 6.714 59.962 1.00 93.25 345 LYS A O 1
ATOM 2705 N N . TYR A 1 346 ? -16.687 7.338 57.968 1.00 94.88 346 TYR A N 1
ATOM 2706 C CA . TYR A 1 346 ? -15.412 6.616 58.058 1.00 94.88 346 TYR A CA 1
ATOM 2707 C C . TYR A 1 346 ? -14.336 7.435 58.799 1.00 94.88 346 TYR A C 1
ATOM 2709 O O . TYR A 1 346 ? -13.192 7.552 58.351 1.00 94.88 346 TYR A O 1
ATOM 2717 N N . ALA A 1 347 ? -14.700 8.032 59.939 1.00 93.00 347 ALA A N 1
ATOM 2718 C CA . ALA A 1 347 ? -13.834 8.932 60.704 1.00 93.00 347 ALA A CA 1
ATOM 2719 C C . ALA A 1 347 ? -12.528 8.257 61.169 1.00 93.00 347 ALA A C 1
ATOM 2721 O O . ALA A 1 347 ? -11.477 8.899 61.213 1.00 93.00 347 ALA A O 1
ATOM 2722 N N . ALA A 1 348 ? -12.565 6.950 61.452 1.00 92.88 348 ALA A N 1
ATOM 2723 C CA . ALA A 1 348 ? -11.376 6.164 61.774 1.00 92.88 348 ALA A CA 1
ATOM 2724 C C . ALA A 1 348 ? -10.351 6.149 60.619 1.00 92.88 348 ALA A C 1
ATOM 2726 O O . ALA A 1 348 ? -9.159 6.341 60.866 1.00 92.88 348 ALA A O 1
ATOM 2727 N N . LEU A 1 349 ? -10.801 6.005 59.364 1.00 94.56 349 LEU A N 1
ATOM 2728 C CA . LEU A 1 349 ? -9.926 6.041 58.187 1.00 94.56 349 LEU A CA 1
ATOM 2729 C C . LEU A 1 349 ? -9.343 7.445 57.970 1.00 94.56 349 LEU A C 1
ATOM 2731 O O . LEU A 1 349 ? -8.148 7.568 57.711 1.00 94.56 349 LEU A O 1
ATOM 2735 N N . ILE A 1 350 ? -10.162 8.493 58.114 1.00 95.25 350 ILE A N 1
ATOM 2736 C CA . ILE A 1 350 ? -9.728 9.898 57.985 1.00 95.25 350 ILE A CA 1
ATOM 2737 C C . ILE A 1 350 ? -8.592 10.199 58.974 1.00 95.25 350 ILE A C 1
ATOM 2739 O O . ILE A 1 350 ? -7.535 10.699 58.582 1.00 95.25 350 ILE A O 1
ATOM 2743 N N . ASN A 1 351 ? -8.777 9.818 60.242 1.00 93.94 351 ASN A N 1
ATOM 2744 C CA . ASN A 1 351 ? -7.778 9.996 61.295 1.00 93.94 351 ASN A CA 1
ATOM 2745 C C . ASN A 1 351 ? -6.506 9.164 61.048 1.00 93.94 351 ASN A C 1
ATOM 2747 O O . ASN A 1 351 ? -5.406 9.655 61.291 1.00 93.94 351 ASN A O 1
ATOM 2751 N N . ALA A 1 352 ? -6.634 7.931 60.546 1.00 92.62 352 ALA A N 1
ATOM 2752 C CA . ALA A 1 352 ? -5.495 7.054 60.259 1.00 92.62 352 ALA A CA 1
ATOM 2753 C C . ALA A 1 352 ? -4.675 7.492 59.029 1.00 92.62 352 ALA A C 1
ATOM 2755 O O . ALA A 1 352 ? -3.460 7.301 59.006 1.00 92.62 352 ALA A O 1
ATOM 2756 N N . LEU A 1 353 ? -5.318 8.084 58.016 1.00 92.12 353 LEU A N 1
ATOM 2757 C CA . LEU A 1 353 ? -4.649 8.634 56.829 1.00 92.12 353 LEU A CA 1
ATOM 2758 C C . LEU A 1 353 ? -4.119 10.062 57.035 1.00 92.12 353 LEU A C 1
ATOM 2760 O O . LEU A 1 353 ? -3.296 10.517 56.243 1.00 92.12 353 LEU A O 1
ATOM 2764 N N . GLY A 1 354 ? -4.622 10.793 58.036 1.00 93.31 354 GLY A N 1
ATOM 2765 C CA . GLY A 1 354 ? -4.383 12.234 58.177 1.00 93.31 354 GLY A CA 1
ATOM 2766 C C . GLY A 1 354 ? -4.967 13.055 57.017 1.00 93.31 354 GLY A C 1
ATOM 2767 O O . GLY A 1 354 ? -4.439 14.117 56.690 1.00 93.31 354 GLY A O 1
ATOM 2768 N N . SER A 1 355 ? -6.014 12.545 56.357 1.00 92.56 355 SER A N 1
ATOM 2769 C CA . SER A 1 355 ? -6.561 13.087 55.109 1.00 92.56 355 SER A CA 1
ATOM 2770 C C . SER A 1 355 ? -8.074 12.899 55.027 1.00 92.56 355 SER A C 1
ATOM 2772 O O . SER A 1 355 ? -8.584 11.811 55.285 1.00 92.56 355 SER A O 1
ATOM 2774 N N . ASN A 1 356 ? -8.780 13.935 54.567 1.00 95.81 356 ASN A N 1
ATOM 2775 C CA . ASN A 1 356 ? -10.212 13.869 54.253 1.00 95.81 356 ASN A CA 1
ATOM 2776 C C . ASN A 1 356 ? -10.489 13.257 52.864 1.00 95.81 356 ASN A C 1
ATOM 2778 O O . ASN A 1 356 ? -11.646 13.094 52.488 1.00 95.81 356 ASN A O 1
ATOM 2782 N N . THR A 1 357 ? -9.458 12.935 52.077 1.00 97.00 357 THR A N 1
ATOM 2783 C CA . THR A 1 357 ? -9.584 12.321 50.746 1.00 97.00 357 THR A CA 1
ATOM 2784 C C . THR A 1 357 ? -8.867 10.980 50.663 1.00 97.00 357 THR A C 1
ATOM 2786 O O . THR A 1 357 ? -7.843 10.741 51.310 1.00 97.00 357 THR A O 1
ATOM 2789 N N . THR A 1 358 ? -9.412 10.101 49.824 1.00 96.00 358 THR A N 1
ATOM 2790 C CA . THR A 1 358 ? -8.791 8.825 49.453 1.00 96.00 358 THR A CA 1
ATOM 2791 C C . THR A 1 358 ? -7.452 9.051 48.732 1.00 96.00 358 THR A C 1
ATOM 2793 O O . THR A 1 358 ? -7.290 10.060 48.041 1.00 96.00 358 THR A O 1
ATOM 2796 N N . PRO A 1 359 ? -6.479 8.123 48.818 1.00 94.69 359 PRO A N 1
ATOM 2797 C CA . PRO A 1 359 ? -5.265 8.213 48.009 1.00 94.69 359 PRO A CA 1
ATOM 2798 C C . PRO A 1 359 ? -5.613 8.186 46.515 1.00 94.69 359 PRO A C 1
ATOM 2800 O O . PRO A 1 359 ? -6.272 7.255 46.063 1.00 94.69 359 PRO A O 1
ATOM 2803 N N . ASN A 1 360 ? -5.167 9.167 45.724 1.00 94.69 360 ASN A N 1
ATOM 2804 C CA . ASN A 1 360 ? -5.375 9.132 44.273 1.00 94.69 360 ASN A CA 1
ATOM 2805 C C . ASN A 1 360 ? -4.328 8.230 43.602 1.00 94.69 360 ASN A C 1
ATOM 2807 O O . ASN A 1 360 ? -3.169 8.629 43.435 1.00 94.69 360 ASN A O 1
ATOM 2811 N N . LEU A 1 361 ? -4.754 7.029 43.208 1.00 93.88 361 LEU A N 1
ATOM 2812 C CA . LEU A 1 361 ? -3.938 5.999 42.560 1.00 93.88 361 LEU A CA 1
ATOM 2813 C C . LEU A 1 361 ? -4.213 5.860 41.052 1.00 93.88 361 LEU A C 1
ATOM 2815 O O . LEU A 1 361 ? -3.670 4.958 40.413 1.00 93.88 361 LEU A O 1
ATOM 2819 N N . ALA A 1 362 ? -5.026 6.740 40.461 1.00 91.94 362 ALA A N 1
ATOM 2820 C CA . ALA A 1 362 ? -5.339 6.687 39.036 1.00 91.94 362 ALA A CA 1
ATOM 2821 C C . ALA A 1 362 ? -4.059 6.823 38.187 1.00 91.94 362 ALA A C 1
ATOM 2823 O O . ALA A 1 362 ? -3.338 7.816 38.276 1.00 91.94 362 ALA A O 1
ATOM 2824 N N . GLY A 1 363 ? -3.765 5.801 37.376 1.00 89.94 363 GLY A N 1
ATOM 2825 C CA . GLY A 1 363 ? -2.567 5.756 36.530 1.00 89.94 363 GLY A CA 1
ATOM 2826 C C . GLY A 1 363 ? -1.236 5.597 37.281 1.00 89.94 363 GLY A C 1
ATOM 2827 O O . GLY A 1 363 ? -0.191 5.863 36.690 1.00 89.94 363 GLY A O 1
ATOM 2828 N N . ARG A 1 364 ? -1.242 5.190 38.561 1.00 90.50 364 ARG A N 1
ATOM 2829 C CA . ARG A 1 364 ? -0.020 4.991 39.360 1.00 90.50 364 ARG A CA 1
ATOM 2830 C C . ARG A 1 364 ? 0.367 3.519 39.492 1.00 90.50 364 ARG A C 1
ATOM 2832 O O . ARG A 1 364 ? -0.484 2.666 39.721 1.00 90.50 364 ARG A O 1
ATOM 2839 N N . THR A 1 365 ? 1.671 3.260 39.467 1.00 89.19 365 THR A N 1
ATOM 2840 C CA . THR A 1 365 ? 2.278 1.997 39.917 1.00 89.19 365 THR A CA 1
ATOM 2841 C C . THR A 1 365 ? 2.690 2.131 41.384 1.00 89.19 365 THR A C 1
ATOM 2843 O O . THR A 1 365 ? 3.181 3.186 41.789 1.00 89.19 365 THR A O 1
ATOM 2846 N N . PHE A 1 366 ? 2.514 1.081 42.190 1.00 89.00 366 PHE A N 1
ATOM 2847 C CA . PHE A 1 366 ? 3.009 1.067 43.569 1.00 89.00 366 PHE A CA 1
ATOM 2848 C C . PHE A 1 366 ? 4.535 0.918 43.637 1.00 89.00 366 PHE A C 1
ATOM 2850 O O . PHE A 1 366 ? 5.139 0.193 42.850 1.00 89.00 366 PHE A O 1
ATOM 2857 N N . VAL A 1 367 ? 5.137 1.563 44.637 1.00 86.06 367 VAL A N 1
ATOM 2858 C CA . VAL A 1 367 ? 6.543 1.411 45.033 1.00 86.06 367 VAL A CA 1
ATOM 2859 C C . VAL A 1 367 ? 6.563 1.154 46.540 1.00 86.06 367 VAL A C 1
ATOM 2861 O O . VAL A 1 367 ? 5.792 1.773 47.275 1.00 86.06 367 VAL A O 1
ATOM 2864 N N . GLY A 1 368 ? 7.408 0.231 47.003 1.00 85.94 368 GLY A N 1
ATOM 2865 C CA . GLY A 1 368 ? 7.542 -0.072 48.430 1.00 85.94 368 GLY A CA 1
ATOM 2866 C C . GLY A 1 368 ? 8.093 1.122 49.215 1.00 85.94 368 GLY A C 1
ATOM 2867 O O . GLY A 1 368 ? 9.079 1.732 48.807 1.00 85.94 368 GLY A O 1
ATOM 2868 N N . SER A 1 369 ? 7.462 1.457 50.340 1.00 87.25 369 SER A N 1
ATOM 2869 C CA . SER A 1 369 ? 7.925 2.528 51.229 1.00 87.25 369 SER A CA 1
ATOM 2870 C C . SER A 1 369 ? 9.104 2.080 52.096 1.00 87.25 369 SER A C 1
ATOM 2872 O O . SER A 1 369 ? 9.076 0.980 52.646 1.00 87.25 369 SER A O 1
ATOM 2874 N N . GLY A 1 370 ? 10.089 2.956 52.291 1.00 82.94 370 GLY A N 1
ATOM 2875 C CA . GLY A 1 370 ? 11.279 2.703 53.108 1.00 82.94 370 GLY A CA 1
ATOM 2876 C C . GLY A 1 370 ? 12.534 3.386 52.560 1.00 82.94 370 GLY A C 1
ATOM 2877 O O . GLY A 1 370 ? 12.490 4.075 51.543 1.00 82.94 370 GLY A O 1
ATOM 2878 N N . THR A 1 371 ? 13.670 3.192 53.226 1.00 75.81 371 THR A N 1
ATOM 2879 C CA . THR A 1 371 ? 14.978 3.649 52.728 1.00 75.81 371 THR A CA 1
ATOM 2880 C C . THR A 1 371 ? 15.622 2.545 51.899 1.00 75.81 371 THR A C 1
ATOM 2882 O O . THR A 1 371 ? 15.782 1.431 52.394 1.00 75.81 371 THR A O 1
ATOM 2885 N N . SER A 1 372 ? 16.029 2.843 50.664 1.00 68.81 372 SER A N 1
ATOM 2886 C CA . SER A 1 372 ? 16.809 1.906 49.845 1.00 68.81 372 SER A CA 1
ATOM 2887 C C . SER A 1 372 ? 18.214 1.714 50.428 1.00 68.81 372 SER A C 1
ATOM 2889 O O . SER A 1 372 ? 18.972 2.683 50.529 1.00 68.81 372 SER A O 1
ATOM 2891 N N . ASN A 1 373 ? 18.573 0.481 50.783 1.00 61.09 373 ASN A N 1
ATOM 2892 C CA . ASN A 1 373 ? 19.925 0.110 51.191 1.00 61.09 373 ASN A CA 1
ATOM 2893 C C . ASN A 1 373 ? 20.754 -0.363 49.983 1.00 61.09 373 ASN A C 1
ATOM 2895 O O . ASN A 1 373 ? 20.360 -1.290 49.278 1.00 61.09 373 ASN A O 1
ATOM 2899 N N . ASP A 1 374 ? 21.933 0.233 49.782 1.00 55.38 374 ASP A N 1
ATOM 2900 C CA . ASP A 1 374 ? 22.871 -0.162 48.713 1.00 55.38 374 ASP A CA 1
ATOM 2901 C C . ASP A 1 374 ? 23.572 -1.506 48.992 1.00 55.38 374 ASP A C 1
ATOM 2903 O O . ASP A 1 374 ? 24.227 -2.076 48.119 1.00 55.38 374 ASP A O 1
ATOM 2907 N N . SER A 1 375 ? 23.418 -2.051 50.203 1.00 55.19 375 SER A N 1
ATOM 2908 C CA . SER A 1 375 ? 23.787 -3.428 50.519 1.00 55.19 375 SER A CA 1
ATOM 2909 C C . SER A 1 375 ? 22.809 -4.409 49.866 1.00 55.19 375 SER A C 1
ATOM 2911 O O . SER A 1 375 ? 21.837 -4.800 50.502 1.00 55.19 375 SER A O 1
ATOM 2913 N N . THR A 1 376 ? 23.093 -4.777 48.609 1.00 57.03 376 THR A N 1
ATOM 2914 C CA . THR A 1 376 ? 22.561 -5.925 47.835 1.00 57.03 376 THR A CA 1
ATOM 2915 C C . THR A 1 376 ? 21.135 -6.373 48.166 1.00 57.03 376 THR A C 1
ATOM 2917 O O . THR A 1 376 ? 20.874 -6.958 49.220 1.00 57.03 376 THR A O 1
ATOM 2920 N N . GLN A 1 377 ? 20.230 -6.229 47.197 1.00 60.31 377 GLN A N 1
ATOM 2921 C CA . GLN A 1 377 ? 18.910 -6.858 47.253 1.00 60.31 377 GLN A CA 1
ATOM 2922 C C . GLN A 1 377 ? 19.021 -8.384 47.439 1.00 60.31 377 GLN A C 1
ATOM 2924 O O . GLN A 1 377 ? 20.075 -8.985 47.230 1.00 60.31 377 GLN A O 1
ATOM 2929 N N . SER A 1 378 ? 17.923 -9.032 47.836 1.00 60.84 378 SER A N 1
ATOM 2930 C CA . SER A 1 378 ? 17.901 -10.479 48.141 1.00 60.84 378 SER A CA 1
ATOM 2931 C C . SER A 1 378 ? 18.211 -11.409 46.951 1.00 60.84 378 SER A C 1
ATOM 2933 O O . SER A 1 378 ? 18.424 -12.602 47.153 1.00 60.84 378 SER A O 1
ATOM 2935 N N . ASP A 1 379 ? 18.292 -10.866 45.734 1.00 62.84 379 ASP A N 1
ATOM 2936 C CA . ASP A 1 379 ? 18.745 -11.521 44.499 1.00 62.84 379 ASP A CA 1
ATOM 2937 C C . ASP A 1 379 ? 20.217 -11.208 44.130 1.00 62.84 379 ASP A C 1
ATOM 2939 O O . ASP A 1 379 ? 20.717 -11.673 43.107 1.00 62.84 379 ASP A O 1
ATOM 2943 N N . GLY A 1 380 ? 20.921 -10.427 44.956 1.00 59.22 380 GLY A N 1
ATOM 2944 C CA . GLY A 1 380 ? 22.295 -9.970 44.734 1.00 59.22 380 GLY A CA 1
ATOM 2945 C C . GLY A 1 380 ? 22.429 -8.697 43.890 1.00 59.22 380 GLY A C 1
ATOM 2946 O O . GLY A 1 380 ? 23.555 -8.253 43.658 1.00 59.22 380 GLY A O 1
ATOM 2947 N N . THR A 1 381 ? 21.331 -8.087 43.433 1.00 58.56 381 THR A N 1
ATOM 2948 C CA . THR A 1 381 ? 21.379 -6.885 42.585 1.00 58.56 381 THR A CA 1
ATOM 2949 C C . THR A 1 381 ? 21.568 -5.589 43.383 1.00 58.56 381 THR A C 1
ATOM 2951 O O . THR A 1 381 ? 21.238 -5.487 44.569 1.00 58.56 381 THR A O 1
ATOM 2954 N N . ILE A 1 382 ? 22.104 -4.564 42.712 1.00 60.22 382 ILE A N 1
ATOM 2955 C CA . ILE A 1 382 ? 22.041 -3.172 43.179 1.00 60.22 382 ILE A CA 1
ATOM 2956 C C . ILE A 1 382 ? 20.611 -2.674 42.903 1.00 60.22 382 ILE A C 1
ATOM 2958 O O . ILE A 1 382 ? 20.124 -2.888 41.789 1.00 60.22 382 ILE A O 1
ATOM 2962 N N . PRO A 1 383 ? 19.917 -2.031 43.864 1.00 59.91 383 PRO A N 1
ATOM 2963 C CA . PRO A 1 383 ? 18.547 -1.573 43.652 1.00 59.91 383 PRO A CA 1
ATOM 2964 C C . PRO A 1 383 ? 18.438 -0.629 42.446 1.00 59.91 383 PRO A C 1
ATOM 2966 O O . PRO A 1 383 ? 19.267 0.254 42.245 1.00 59.91 383 PRO A O 1
ATOM 2969 N N . ASN A 1 384 ? 17.352 -0.766 41.678 1.00 60.72 384 ASN A N 1
ATOM 2970 C CA . ASN A 1 384 ? 17.079 0.017 40.461 1.00 60.72 384 ASN A CA 1
ATOM 2971 C C . ASN A 1 384 ? 16.672 1.489 40.744 1.00 60.72 384 ASN A C 1
ATOM 2973 O O . ASN A 1 384 ? 16.026 2.148 39.932 1.00 60.72 384 ASN A O 1
ATOM 2977 N N . PHE A 1 385 ? 17.020 1.983 41.933 1.00 63.47 385 PHE A N 1
ATOM 2978 C CA . PHE A 1 385 ? 16.831 3.336 42.437 1.00 63.47 385 PHE A CA 1
ATOM 2979 C C . PHE A 1 385 ? 18.112 3.707 43.187 1.00 63.47 385 PHE A C 1
ATOM 2981 O O . PHE A 1 385 ? 18.535 2.957 44.064 1.00 63.47 385 PHE A O 1
ATOM 2988 N N . GLY A 1 386 ? 18.724 4.846 42.853 1.00 58.94 386 GLY A N 1
ATOM 2989 C CA . GLY A 1 386 ? 20.003 5.245 43.445 1.00 58.94 386 GLY A CA 1
ATOM 2990 C C . GLY A 1 386 ? 19.951 5.366 44.973 1.00 58.94 386 GLY A C 1
ATOM 2991 O O . GLY A 1 386 ? 18.937 5.794 45.535 1.00 58.94 386 GLY A O 1
ATOM 2992 N N . GLY A 1 387 ? 21.060 5.015 45.622 1.00 55.38 387 GLY A N 1
ATOM 2993 C CA . GLY A 1 387 ? 21.209 4.987 47.073 1.00 55.38 387 GLY A CA 1
ATOM 2994 C C . GLY A 1 387 ? 20.830 6.271 47.807 1.00 55.38 387 GLY A C 1
ATOM 2995 O O . GLY A 1 387 ? 20.807 7.368 47.246 1.00 55.38 387 GLY A O 1
ATOM 2996 N N . ASN A 1 388 ? 20.561 6.129 49.107 1.00 58.25 388 ASN A N 1
ATOM 2997 C CA . ASN A 1 388 ? 20.098 7.188 50.019 1.00 58.25 388 ASN A CA 1
ATOM 2998 C C . ASN A 1 388 ? 18.685 7.746 49.738 1.00 58.25 388 ASN A C 1
ATOM 3000 O O . ASN A 1 388 ? 18.264 8.710 50.381 1.00 58.25 388 ASN A O 1
ATOM 3004 N N . ASN A 1 389 ? 17.904 7.137 48.839 1.00 67.69 389 ASN A N 1
ATOM 3005 C CA . ASN A 1 389 ? 16.509 7.522 48.639 1.00 67.69 389 ASN A CA 1
ATOM 3006 C C . ASN A 1 389 ? 15.595 6.982 49.754 1.00 67.69 389 ASN A C 1
ATOM 3008 O O . ASN A 1 389 ? 15.351 5.780 49.863 1.00 67.69 389 ASN A O 1
ATOM 3012 N N . ASN A 1 390 ? 15.019 7.895 50.541 1.00 78.31 390 ASN A N 1
ATOM 3013 C CA . ASN A 1 390 ? 13.892 7.597 51.424 1.00 78.31 390 ASN A CA 1
ATOM 3014 C C . ASN A 1 390 ? 12.564 7.716 50.649 1.00 78.31 390 ASN A C 1
ATOM 3016 O O . ASN A 1 390 ? 12.225 8.772 50.092 1.00 78.31 390 ASN A O 1
ATOM 3020 N N . TRP A 1 391 ? 11.808 6.624 50.611 1.00 84.19 391 TRP A N 1
ATOM 3021 C CA . TRP A 1 391 ? 10.466 6.511 50.052 1.00 84.19 391 TRP A CA 1
ATOM 3022 C C . TRP A 1 391 ? 9.437 6.550 51.183 1.00 84.19 391 TRP A C 1
ATOM 3024 O O . TRP A 1 391 ? 8.886 5.528 51.585 1.00 84.19 391 TRP A O 1
ATOM 3034 N N . ALA A 1 392 ? 9.196 7.750 51.714 1.00 86.81 392 ALA A N 1
ATOM 3035 C CA . ALA A 1 392 ? 8.153 7.980 52.708 1.00 86.81 392 ALA A CA 1
ATOM 3036 C C . ALA A 1 392 ? 6.769 7.544 52.186 1.00 86.81 392 ALA A C 1
ATOM 3038 O O . ALA A 1 392 ? 6.474 7.664 50.993 1.00 86.81 392 ALA A O 1
ATOM 3039 N N . LEU A 1 393 ? 5.908 7.060 53.085 1.00 87.12 393 LEU A N 1
ATOM 3040 C CA . LEU A 1 393 ? 4.546 6.649 52.746 1.00 87.12 393 LEU A CA 1
ATOM 3041 C C . LEU A 1 393 ? 3.776 7.821 52.104 1.00 87.12 393 LEU A C 1
ATOM 3043 O O . LEU A 1 393 ? 3.852 8.952 52.576 1.00 87.12 393 LEU A O 1
ATOM 3047 N N . GLY A 1 394 ? 3.072 7.562 51.000 1.00 85.06 394 GLY A N 1
ATOM 3048 C CA . GLY A 1 394 ? 2.348 8.593 50.241 1.00 85.06 394 GLY A CA 1
ATOM 3049 C C . GLY A 1 394 ? 3.206 9.471 49.312 1.00 85.06 394 GLY A C 1
ATOM 3050 O O . GLY A 1 394 ? 2.645 10.277 48.568 1.00 85.06 394 GLY A O 1
ATOM 3051 N N . LYS A 1 395 ? 4.540 9.313 49.283 1.00 87.31 395 LYS A N 1
ATOM 3052 C CA . LYS A 1 395 ? 5.416 9.969 48.292 1.00 87.31 395 LYS A CA 1
ATOM 3053 C C . LYS A 1 395 ? 5.012 9.551 46.870 1.00 87.31 395 LYS A C 1
ATOM 3055 O O . LYS A 1 395 ? 4.734 8.383 46.614 1.00 87.31 395 LYS A O 1
ATOM 3060 N N . THR A 1 396 ? 5.022 10.495 45.929 1.00 87.44 396 THR A N 1
ATOM 3061 C CA . THR A 1 396 ? 4.745 10.235 44.505 1.00 87.44 396 THR A CA 1
ATOM 3062 C C . THR A 1 396 ? 5.859 10.784 43.611 1.00 87.44 396 THR A C 1
ATOM 3064 O O . THR A 1 396 ? 6.657 11.614 44.045 1.00 87.44 396 THR A O 1
ATOM 3067 N N . GLY A 1 397 ? 5.943 10.290 42.374 1.00 86.38 397 GLY A N 1
ATOM 3068 C CA . GLY A 1 397 ? 6.950 10.678 41.384 1.00 86.38 397 GLY A CA 1
ATOM 3069 C C . GLY A 1 397 ? 6.844 9.837 40.108 1.00 86.38 397 GLY A C 1
ATOM 3070 O O . GLY A 1 397 ? 5.875 9.094 39.943 1.00 86.38 397 GLY A O 1
ATOM 3071 N N . GLY A 1 398 ? 7.856 9.940 39.243 1.00 86.69 398 GLY A N 1
ATOM 3072 C CA . GLY A 1 398 ? 7.922 9.261 37.943 1.00 86.69 398 GLY A CA 1
ATOM 3073 C C . GLY A 1 398 ? 7.327 10.075 36.787 1.00 86.69 398 GLY A C 1
ATOM 3074 O O . GLY A 1 398 ? 6.527 10.986 36.992 1.00 86.69 398 GLY A O 1
ATOM 3075 N N . GLU A 1 399 ? 7.721 9.727 35.560 1.00 85.62 399 GLU A N 1
ATOM 3076 C CA . GLU A 1 399 ? 7.264 10.355 34.314 1.00 85.62 399 GLU A CA 1
ATOM 3077 C C . GLU A 1 399 ? 6.644 9.293 33.392 1.00 85.62 399 GLU A C 1
ATOM 3079 O O . GLU A 1 399 ? 7.209 8.212 33.230 1.00 85.62 399 GLU A O 1
ATOM 3084 N N . PHE A 1 400 ? 5.502 9.596 32.761 1.00 86.69 400 PHE A N 1
ATOM 3085 C CA . PHE A 1 400 ? 4.859 8.714 31.764 1.00 86.69 400 PHE A CA 1
ATOM 3086 C C . PHE A 1 400 ? 5.342 8.976 30.324 1.00 86.69 400 PHE A C 1
ATOM 3088 O O . PHE A 1 400 ? 5.188 8.138 29.434 1.00 86.69 400 PHE A O 1
ATOM 3095 N N . ARG A 1 401 ? 5.923 10.159 30.096 1.00 89.44 401 ARG A N 1
ATOM 3096 C CA . ARG A 1 401 ? 6.607 10.546 28.864 1.00 89.44 401 ARG A CA 1
ATOM 3097 C C . ARG A 1 401 ? 7.895 11.257 29.226 1.00 89.44 401 ARG A C 1
ATOM 3099 O O . ARG A 1 401 ? 7.847 12.356 29.768 1.00 89.44 401 ARG A O 1
ATOM 3106 N N . HIS A 1 402 ? 9.012 10.641 28.879 1.00 88.94 402 HIS A N 1
ATOM 3107 C CA . HIS A 1 402 ? 10.346 11.137 29.179 1.00 88.94 402 HIS A CA 1
ATOM 3108 C C . HIS A 1 402 ? 11.035 11.638 27.900 1.00 88.94 402 HIS A C 1
ATOM 3110 O O . HIS A 1 402 ? 10.684 11.240 26.782 1.00 88.94 402 HIS A O 1
ATOM 3116 N N . ARG A 1 403 ? 12.012 12.534 28.048 1.00 88.62 403 ARG A N 1
ATOM 3117 C CA . ARG A 1 403 ? 12.847 13.057 26.959 1.00 88.62 403 ARG A CA 1
ATOM 3118 C C . ARG A 1 403 ? 14.299 13.019 27.415 1.00 88.62 403 ARG A C 1
ATOM 3120 O O . ARG A 1 403 ? 14.672 13.832 28.256 1.00 88.62 403 ARG A O 1
ATOM 3127 N N . LEU A 1 404 ? 15.077 12.133 26.790 1.00 85.12 404 LEU A N 1
ATOM 3128 C CA . LEU A 1 404 ? 16.494 11.924 27.090 1.00 85.12 404 LEU A CA 1
ATOM 3129 C C . LEU A 1 404 ? 17.251 13.256 27.137 1.00 85.12 404 LEU A C 1
ATOM 3131 O O . LEU A 1 404 ? 17.187 14.059 26.200 1.00 85.12 404 LEU A O 1
ATOM 3135 N N . SER A 1 405 ? 17.970 13.472 28.229 1.00 83.56 405 SER A N 1
ATOM 3136 C CA . SER A 1 405 ? 18.985 14.508 28.360 1.00 83.56 405 SER A CA 1
ATOM 3137 C C . SER A 1 405 ? 20.331 14.029 27.810 1.00 83.56 405 SER A C 1
ATOM 3139 O O . SER A 1 405 ? 20.534 12.851 27.517 1.00 83.56 405 SER A O 1
ATOM 3141 N N . ILE A 1 406 ? 21.293 14.951 27.711 1.00 78.94 406 ILE A N 1
ATOM 3142 C CA . ILE A 1 406 ? 22.667 14.635 27.291 1.00 78.94 406 ILE A CA 1
ATOM 3143 C C . ILE A 1 406 ? 23.322 13.618 28.246 1.00 78.94 406 ILE A C 1
ATOM 3145 O O . ILE A 1 406 ? 24.099 12.783 27.796 1.00 78.94 406 ILE A O 1
ATOM 3149 N N . ASN A 1 407 ? 22.956 13.636 29.532 1.00 80.94 407 ASN A N 1
ATOM 3150 C CA . ASN A 1 407 ? 23.490 12.732 30.555 1.00 80.94 407 ASN A CA 1
ATOM 3151 C C . ASN A 1 407 ? 22.931 11.299 30.454 1.00 80.94 407 ASN A C 1
ATOM 3153 O O . ASN A 1 407 ? 23.468 10.393 31.084 1.00 80.94 407 ASN A O 1
ATOM 3157 N N . GLU A 1 408 ? 21.852 11.095 29.693 1.00 82.44 408 GLU A N 1
ATOM 3158 C CA . GLU A 1 408 ? 21.207 9.791 29.471 1.00 82.44 408 GLU A CA 1
ATOM 3159 C C . GLU A 1 408 ? 21.566 9.197 28.095 1.00 82.44 408 GLU A C 1
ATOM 3161 O O . GLU A 1 408 ? 21.121 8.102 27.748 1.00 82.44 408 GLU A O 1
ATOM 3166 N N . MET A 1 409 ? 22.396 9.891 27.306 1.00 79.00 409 MET A N 1
ATOM 3167 C CA . MET A 1 409 ? 23.001 9.333 26.098 1.00 79.00 409 MET A CA 1
ATOM 3168 C C . MET A 1 409 ? 24.246 8.506 26.460 1.00 79.00 409 MET A C 1
ATOM 3170 O O . MET A 1 409 ? 25.094 8.997 27.207 1.00 79.00 409 MET A O 1
ATOM 3174 N N . PRO A 1 410 ? 24.425 7.294 25.903 1.00 79.75 410 PRO A N 1
ATOM 3175 C CA . PRO A 1 410 ? 25.673 6.551 26.045 1.00 79.75 410 PRO A CA 1
ATOM 3176 C C . PRO A 1 410 ? 26.886 7.331 25.521 1.00 79.75 410 PRO A C 1
ATOM 3178 O O . PRO A 1 410 ? 26.797 8.045 24.512 1.00 79.75 410 PRO A O 1
ATOM 3181 N N . GLU A 1 411 ? 28.037 7.136 26.169 1.00 79.94 411 GLU A N 1
ATOM 3182 C CA . GLU A 1 411 ? 29.321 7.612 25.654 1.00 79.94 411 GLU A CA 1
ATOM 3183 C C . GLU A 1 411 ? 29.565 7.023 24.259 1.00 79.94 411 GLU A C 1
ATOM 3185 O O . GLU A 1 411 ? 29.468 5.813 24.040 1.00 79.94 411 GLU A O 1
ATOM 3190 N N . HIS A 1 412 ? 29.861 7.893 23.298 1.00 80.38 412 HIS A N 1
ATOM 3191 C CA . HIS A 1 412 ? 30.124 7.518 21.918 1.00 80.38 412 HIS A CA 1
ATOM 3192 C C . HIS A 1 412 ? 31.107 8.502 21.285 1.00 80.38 412 HIS A C 1
ATOM 3194 O O . HIS A 1 412 ? 31.211 9.659 21.694 1.00 80.38 412 HIS A O 1
ATOM 3200 N N . THR A 1 413 ? 31.828 8.047 20.262 1.00 74.12 413 THR A N 1
ATOM 3201 C CA . THR A 1 413 ? 32.799 8.863 19.526 1.00 74.12 413 THR A CA 1
ATOM 3202 C C . THR A 1 413 ? 32.517 8.817 18.029 1.00 74.12 413 THR A C 1
ATOM 3204 O O . THR A 1 413 ? 32.042 7.815 17.496 1.00 74.12 413 THR A O 1
ATOM 3207 N N . HIS A 1 414 ? 32.820 9.916 17.339 1.00 76.75 414 HIS A N 1
ATOM 3208 C CA . HIS A 1 414 ? 32.702 10.027 15.885 1.00 76.75 414 HIS A CA 1
ATOM 3209 C C . HIS A 1 414 ? 34.099 10.003 15.267 1.00 76.75 414 HIS A C 1
ATOM 3211 O O . HIS A 1 414 ? 34.964 10.778 15.671 1.00 76.75 414 HIS A O 1
ATOM 3217 N N . THR A 1 415 ? 34.339 9.128 14.285 1.00 66.44 415 THR A N 1
ATOM 3218 C CA . THR A 1 415 ? 35.643 9.029 13.606 1.00 66.44 415 THR A CA 1
ATOM 3219 C C . THR A 1 415 ? 35.560 9.558 12.177 1.00 66.44 415 THR A C 1
ATOM 3221 O O . THR A 1 415 ? 35.023 8.909 11.278 1.00 66.44 415 THR A O 1
ATOM 3224 N N . ILE A 1 416 ? 36.136 10.740 11.941 1.00 67.50 416 ILE A N 1
ATOM 3225 C CA . ILE A 1 416 ? 36.272 11.297 10.588 1.00 67.50 416 ILE A CA 1
ATOM 3226 C C . ILE A 1 416 ? 37.157 10.347 9.772 1.00 67.50 416 ILE A C 1
ATOM 3228 O O . ILE A 1 416 ? 38.267 10.021 10.189 1.00 67.50 416 ILE A O 1
ATOM 3232 N N . ASN A 1 417 ? 36.641 9.864 8.638 1.00 64.19 417 ASN A N 1
ATOM 3233 C CA . ASN A 1 417 ? 37.318 8.922 7.739 1.00 64.19 417 ASN A CA 1
ATOM 3234 C C . ASN A 1 417 ? 37.995 7.727 8.461 1.00 64.19 417 ASN A C 1
ATOM 3236 O O . ASN A 1 417 ? 39.151 7.401 8.199 1.00 64.19 417 ASN A O 1
ATOM 3240 N N . ARG A 1 418 ? 37.303 7.090 9.421 1.00 63.91 418 ARG A N 1
ATOM 3241 C CA . ARG A 1 418 ? 37.839 5.971 10.237 1.00 63.91 418 ARG A CA 1
ATOM 3242 C C . ARG A 1 418 ? 39.127 6.309 11.019 1.00 63.91 418 ARG A C 1
ATOM 3244 O O . ARG A 1 418 ? 39.891 5.411 11.360 1.00 63.91 418 ARG A O 1
ATOM 3251 N N . GLY A 1 419 ? 39.379 7.591 11.292 1.00 64.25 419 GLY A N 1
ATOM 3252 C CA . GLY A 1 419 ? 40.602 8.088 11.932 1.00 64.25 419 GLY A CA 1
ATOM 3253 C C . GLY A 1 419 ? 41.730 8.455 10.959 1.00 64.25 419 GLY A C 1
ATOM 3254 O O . GLY A 1 419 ? 42.760 8.963 11.392 1.00 64.25 419 GLY A O 1
ATOM 3255 N N . ASP A 1 420 ? 41.551 8.254 9.650 1.00 62.81 420 ASP A N 1
ATOM 3256 C CA . ASP A 1 420 ? 42.513 8.657 8.620 1.00 62.81 420 ASP A CA 1
ATOM 3257 C C . ASP A 1 420 ? 42.264 10.107 8.165 1.00 62.81 420 ASP A C 1
ATOM 3259 O O . ASP A 1 420 ? 41.866 10.382 7.031 1.00 62.81 420 ASP A O 1
ATOM 3263 N N . PHE A 1 421 ? 42.470 11.041 9.094 1.00 65.00 421 PHE A N 1
ATOM 3264 C CA . PHE A 1 421 ? 42.365 12.483 8.880 1.00 65.00 421 PHE A CA 1
ATOM 3265 C C . PHE A 1 421 ? 43.602 13.171 9.464 1.00 65.00 421 PHE A C 1
ATOM 3267 O O . PHE A 1 421 ? 43.966 12.925 10.614 1.00 65.00 421 PHE A O 1
ATOM 3274 N N . GLY A 1 422 ? 44.269 14.025 8.686 1.00 64.69 422 GLY A N 1
ATOM 3275 C CA . GLY A 1 422 ? 45.502 14.669 9.134 1.00 64.69 422 GLY A CA 1
ATOM 3276 C C . GLY A 1 422 ? 45.820 15.981 8.428 1.00 64.69 422 GLY A C 1
ATOM 3277 O O . GLY A 1 422 ? 45.324 16.271 7.336 1.00 64.69 422 GLY A O 1
ATOM 3278 N N . LEU A 1 423 ? 46.689 16.767 9.068 1.00 58.00 423 LEU A N 1
ATOM 3279 C CA . LEU A 1 423 ? 47.187 18.028 8.526 1.00 58.00 423 LEU A CA 1
ATOM 3280 C C . LEU A 1 423 ? 47.906 17.799 7.192 1.00 58.00 423 LEU A C 1
ATOM 3282 O O . LEU A 1 423 ? 48.691 16.855 7.032 1.00 58.00 423 LEU A O 1
ATOM 3286 N N . HIS A 1 424 ? 47.659 18.687 6.231 1.00 61.19 424 HIS A N 1
ATOM 3287 C CA . HIS A 1 424 ? 48.459 18.724 5.018 1.00 61.19 424 HIS A CA 1
ATOM 3288 C C . HIS A 1 424 ? 49.886 19.213 5.332 1.00 61.19 424 HIS A C 1
ATOM 3290 O O . HIS A 1 424 ? 50.106 20.002 6.246 1.00 61.19 424 HIS A O 1
ATOM 3296 N N . TYR A 1 425 ? 50.881 18.733 4.583 1.00 60.62 425 TYR A N 1
ATOM 3297 C CA . TYR A 1 425 ? 52.309 18.959 4.875 1.00 60.62 425 TYR A CA 1
ATOM 3298 C C . TYR A 1 425 ? 52.862 20.269 4.279 1.00 60.62 425 TYR A C 1
ATOM 3300 O O . TYR A 1 425 ? 54.074 20.464 4.208 1.00 60.62 425 TYR A O 1
ATOM 3308 N N . ARG A 1 426 ? 51.973 21.154 3.820 1.00 56.94 426 ARG A N 1
ATOM 3309 C CA . ARG A 1 426 ? 52.285 22.477 3.270 1.00 56.94 426 ARG A CA 1
ATOM 3310 C C . ARG A 1 426 ? 51.438 23.506 4.010 1.00 56.94 426 ARG A C 1
ATOM 3312 O O . ARG A 1 426 ? 50.227 23.321 4.092 1.00 56.94 426 ARG A O 1
ATOM 3319 N N . SER A 1 427 ? 52.055 24.580 4.496 1.00 52.03 427 SER A N 1
ATOM 3320 C CA . SER A 1 427 ? 51.313 25.788 4.871 1.00 52.03 427 SER A CA 1
ATOM 3321 C C . SER A 1 427 ? 50.759 26.438 3.606 1.00 52.03 427 SER A C 1
ATOM 3323 O O . SER A 1 427 ? 51.469 26.529 2.605 1.00 52.03 427 SER A O 1
ATOM 3325 N N . PHE A 1 428 ? 49.507 26.881 3.652 1.00 61.97 428 PHE A N 1
ATOM 3326 C CA . PHE A 1 428 ? 48.848 27.536 2.526 1.00 61.97 428 PHE A CA 1
ATOM 3327 C C . PHE A 1 428 ? 48.937 29.055 2.665 1.00 61.97 428 PHE A C 1
ATOM 3329 O O . PHE A 1 428 ? 48.599 29.596 3.716 1.00 61.97 428 PHE A O 1
ATOM 3336 N N . ASP A 1 429 ? 49.341 29.723 1.585 1.00 50.81 429 ASP A N 1
ATOM 3337 C CA . ASP A 1 429 ? 49.073 31.145 1.371 1.00 50.81 429 ASP A CA 1
ATOM 3338 C C . ASP A 1 429 ? 47.873 31.271 0.413 1.00 50.81 429 ASP A C 1
ATOM 3340 O O . ASP A 1 429 ? 47.736 30.506 -0.549 1.00 50.81 429 ASP A O 1
ATOM 3344 N N . GLY A 1 430 ? 46.929 32.149 0.738 1.00 54.78 430 GLY A N 1
ATOM 3345 C CA . GLY A 1 430 ? 45.535 32.022 0.302 1.00 54.78 430 GLY A CA 1
ATOM 3346 C C . GLY A 1 430 ? 45.245 32.599 -1.083 1.00 54.78 430 GLY A C 1
ATOM 3347 O O . GLY A 1 430 ? 44.880 33.766 -1.185 1.00 54.78 430 GLY A O 1
ATOM 3348 N N . SER A 1 431 ? 45.331 31.789 -2.148 1.00 53.06 431 SER A N 1
ATOM 3349 C CA . SER A 1 431 ? 44.881 32.215 -3.496 1.00 53.06 431 SER A CA 1
ATOM 3350 C C . SER A 1 431 ? 44.457 31.112 -4.488 1.00 53.06 431 SER A C 1
ATOM 3352 O O . SER A 1 431 ? 43.717 31.409 -5.424 1.00 53.06 431 SER A O 1
ATOM 3354 N N . GLY A 1 432 ? 44.874 29.851 -4.313 1.00 54.22 432 GLY A N 1
ATOM 3355 C CA . GLY A 1 432 ? 44.540 28.746 -5.229 1.00 54.22 432 GLY A CA 1
ATOM 3356 C C . GLY A 1 432 ? 43.267 27.984 -4.840 1.00 54.22 432 GLY A C 1
ATOM 3357 O O . GLY A 1 432 ? 43.270 27.237 -3.868 1.00 54.22 432 GLY A O 1
ATOM 3358 N N . GLY A 1 433 ? 42.187 28.129 -5.615 1.00 53.88 433 GLY A N 1
ATOM 3359 C CA . GLY A 1 433 ? 40.861 27.554 -5.321 1.00 53.88 433 GLY A CA 1
ATOM 3360 C C . GLY A 1 433 ? 40.668 26.051 -5.591 1.00 53.88 433 GLY A C 1
ATOM 3361 O O . GLY A 1 433 ? 39.535 25.644 -5.836 1.00 53.88 433 GLY A O 1
ATOM 3362 N N . SER A 1 434 ? 41.734 25.245 -5.606 1.00 55.34 434 SER A N 1
ATOM 3363 C CA . SER A 1 434 ? 41.703 23.802 -5.923 1.00 55.34 434 SER A CA 1
ATOM 3364 C C . SER A 1 434 ? 42.051 22.871 -4.757 1.00 55.34 434 SER A C 1
ATOM 3366 O O . SER A 1 434 ? 41.676 21.700 -4.788 1.00 55.34 434 SER A O 1
ATOM 3368 N N . ASP A 1 435 ? 42.764 23.367 -3.743 1.00 58.00 435 ASP A N 1
ATOM 3369 C CA . ASP A 1 435 ? 43.453 22.525 -2.762 1.00 58.00 435 ASP A CA 1
ATOM 3370 C C . ASP A 1 435 ? 42.812 22.656 -1.371 1.00 58.00 435 ASP A C 1
ATOM 3372 O O . ASP A 1 435 ? 42.638 23.756 -0.842 1.00 58.00 435 ASP A O 1
ATOM 3376 N N . PHE A 1 436 ? 42.481 21.524 -0.745 1.00 58.56 436 PHE A N 1
ATOM 3377 C CA . PHE A 1 436 ? 41.857 21.494 0.580 1.00 58.56 436 PHE A CA 1
ATOM 3378 C C . PHE A 1 436 ? 42.911 21.518 1.711 1.00 58.56 436 PHE A C 1
ATOM 3380 O O . PHE A 1 436 ? 43.951 20.867 1.596 1.00 58.56 436 PHE A O 1
ATOM 3387 N N . PRO A 1 437 ? 42.647 22.188 2.854 1.00 60.03 437 PRO A N 1
ATOM 3388 C CA . PRO A 1 437 ? 43.614 22.312 3.957 1.00 60.03 437 PRO A CA 1
ATOM 3389 C C . PRO A 1 437 ? 43.876 21.014 4.752 1.00 60.03 437 PRO A C 1
ATOM 3391 O O . PRO A 1 437 ? 44.734 20.989 5.638 1.00 60.03 437 PRO A O 1
ATOM 3394 N N . PHE A 1 438 ? 43.167 19.926 4.441 1.00 61.75 438 PHE A N 1
ATOM 3395 C CA . PHE A 1 438 ? 43.249 18.627 5.114 1.00 61.75 438 PHE A CA 1
ATOM 3396 C C . PHE A 1 438 ? 43.440 17.505 4.092 1.00 61.75 438 PHE A C 1
ATOM 3398 O O . PHE A 1 438 ? 43.009 17.636 2.947 1.00 61.75 438 PHE A O 1
ATOM 3405 N N . LYS A 1 439 ? 44.035 16.381 4.509 1.00 60.50 439 LYS A N 1
ATOM 3406 C CA . LYS A 1 439 ? 44.203 15.198 3.649 1.00 60.50 439 LYS A CA 1
ATOM 3407 C C . LYS A 1 439 ? 43.739 13.898 4.304 1.00 60.50 439 LYS A C 1
ATOM 3409 O O . LYS A 1 439 ? 43.830 13.724 5.520 1.00 60.50 439 LYS A O 1
ATOM 3414 N N . THR A 1 440 ? 43.330 12.970 3.446 1.00 58.78 440 THR A N 1
ATOM 3415 C CA . THR A 1 440 ? 43.201 11.531 3.718 1.00 58.78 440 THR A CA 1
ATOM 3416 C C . THR A 1 440 ? 44.251 10.780 2.882 1.00 58.78 440 THR A C 1
ATOM 3418 O O . THR A 1 440 ? 44.957 11.398 2.080 1.00 58.78 440 THR A O 1
ATOM 3421 N N . LYS A 1 441 ? 44.406 9.461 3.047 1.00 57.62 441 LYS A N 1
ATOM 3422 C CA . LYS A 1 441 ? 45.333 8.651 2.228 1.00 57.62 441 LYS A CA 1
ATOM 3423 C C . LYS A 1 441 ? 44.818 8.297 0.826 1.00 57.62 441 LYS A C 1
ATOM 3425 O O . LYS A 1 441 ? 45.582 7.722 0.054 1.00 57.62 441 LYS A O 1
ATOM 3430 N N . ALA A 1 442 ? 43.558 8.584 0.495 1.00 55.44 442 ALA A N 1
ATOM 3431 C CA . ALA A 1 442 ? 42.967 8.227 -0.793 1.00 55.44 442 ALA A CA 1
ATOM 3432 C C . ALA A 1 442 ? 42.870 9.455 -1.708 1.00 55.44 442 ALA A C 1
ATOM 3434 O O . ALA A 1 442 ? 42.074 1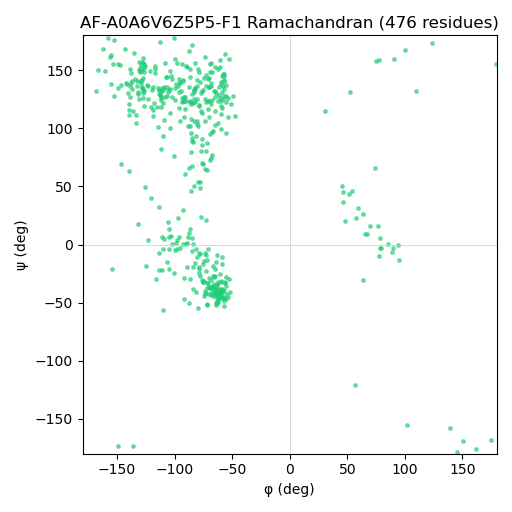0.354 -1.453 1.00 55.44 442 ALA A O 1
ATOM 3435 N N . ASP A 1 443 ? 43.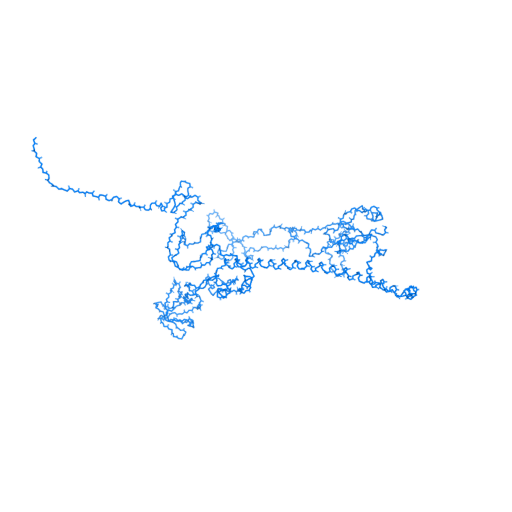633 9.458 -2.803 1.00 53.16 443 ASP A N 1
ATOM 3436 C CA . ASP A 1 443 ? 43.653 10.532 -3.811 1.00 53.16 443 ASP A CA 1
ATOM 3437 C C . ASP A 1 443 ? 42.453 10.425 -4.778 1.00 53.16 443 ASP A C 1
ATOM 3439 O O . ASP A 1 443 ? 42.577 10.286 -5.992 1.00 53.16 443 ASP A O 1
ATOM 3443 N N . THR A 1 444 ? 41.250 10.372 -4.203 1.00 51.75 444 THR A N 1
ATOM 3444 C CA . THR A 1 444 ? 39.959 10.379 -4.907 1.00 51.75 444 THR A CA 1
ATOM 3445 C C . THR A 1 444 ? 38.992 11.286 -4.159 1.00 51.75 444 THR A C 1
ATOM 3447 O O . THR A 1 444 ? 39.050 11.386 -2.934 1.00 51.75 444 THR A O 1
ATOM 3450 N N . SER A 1 445 ? 38.091 11.944 -4.890 1.00 53.03 445 SER A N 1
ATOM 3451 C CA . SER A 1 445 ? 37.172 12.977 -4.393 1.00 53.03 445 SER A CA 1
ATOM 3452 C C . SER A 1 445 ? 36.041 12.426 -3.509 1.00 53.03 445 SER A C 1
ATOM 3454 O O . SER A 1 445 ? 34.859 12.501 -3.847 1.00 53.03 445 SER A O 1
ATOM 3456 N N . GLN A 1 446 ? 36.405 11.868 -2.355 1.00 53.72 446 GLN A N 1
ATOM 3457 C CA . GLN A 1 446 ? 35.474 11.449 -1.314 1.00 53.72 446 GLN A CA 1
ATOM 3458 C C . GLN A 1 446 ? 34.964 12.682 -0.563 1.00 53.72 446 GLN A C 1
ATOM 3460 O O . GLN A 1 446 ? 35.725 13.351 0.137 1.00 53.72 446 GLN A O 1
ATOM 3465 N N . ASN A 1 447 ? 33.670 12.977 -0.699 1.00 56.09 447 ASN A N 1
ATOM 3466 C CA . ASN A 1 447 ? 33.030 14.056 0.050 1.00 56.09 447 ASN A CA 1
ATOM 3467 C C . ASN A 1 447 ? 33.186 13.818 1.560 1.00 56.09 447 ASN A C 1
ATOM 3469 O O . ASN A 1 447 ? 32.784 12.773 2.079 1.00 56.09 447 ASN A O 1
ATOM 3473 N N . LEU A 1 448 ? 33.736 14.806 2.271 1.00 58.94 448 LEU A N 1
ATOM 3474 C CA . LEU A 1 448 ? 33.759 14.828 3.733 1.00 58.94 448 LEU A CA 1
ATOM 3475 C C . LEU A 1 448 ? 32.348 15.132 4.251 1.00 58.94 448 LEU A C 1
ATOM 3477 O O . LEU A 1 448 ? 32.023 16.270 4.584 1.00 58.94 448 LEU A O 1
ATOM 3481 N N . ASN A 1 449 ? 31.502 14.103 4.287 1.00 59.06 449 ASN A N 1
ATOM 3482 C CA . ASN A 1 449 ? 30.167 14.183 4.871 1.00 59.06 449 ASN A CA 1
ATOM 3483 C C . ASN A 1 449 ? 30.285 14.572 6.354 1.00 59.06 449 ASN A C 1
ATOM 3485 O O . ASN A 1 449 ? 30.974 13.896 7.122 1.00 59.06 449 ASN A O 1
ATOM 3489 N N . GLY A 1 450 ? 29.625 15.663 6.743 1.00 60.41 450 GLY A N 1
ATOM 3490 C CA . GLY A 1 450 ? 29.613 16.138 8.124 1.00 60.41 450 GLY A CA 1
ATOM 3491 C C . GLY A 1 450 ? 28.837 15.208 9.059 1.00 60.41 450 GLY A C 1
ATOM 3492 O O . GLY A 1 450 ? 27.931 14.486 8.643 1.00 60.41 450 GLY A O 1
ATOM 3493 N N . THR A 1 451 ? 29.172 15.248 10.347 1.00 66.81 451 THR A N 1
ATOM 3494 C CA . THR A 1 451 ? 28.351 14.649 11.407 1.00 66.81 451 THR A CA 1
ATOM 3495 C C . THR A 1 451 ? 27.280 15.649 11.837 1.00 66.81 451 THR A C 1
ATOM 3497 O O . THR A 1 451 ? 27.444 16.355 12.835 1.00 66.81 451 THR A O 1
ATOM 3500 N N . ASP A 1 452 ? 26.207 15.740 11.052 1.00 64.75 452 ASP A N 1
ATOM 3501 C CA . ASP A 1 452 ? 25.057 16.587 11.374 1.00 64.75 452 ASP A CA 1
ATOM 3502 C C . ASP A 1 452 ? 24.328 16.109 12.641 1.00 64.75 452 ASP A C 1
ATOM 3504 O O . ASP A 1 452 ? 24.331 14.924 12.999 1.00 64.75 452 ASP A O 1
ATOM 3508 N N . SER A 1 453 ? 23.670 17.051 13.326 1.00 64.12 453 SER A N 1
ATOM 3509 C CA . SER A 1 453 ? 22.918 16.767 14.550 1.00 64.12 453 SER A CA 1
ATOM 3510 C C . SER A 1 453 ? 21.822 15.732 14.283 1.00 64.12 453 SER A C 1
ATOM 3512 O O . SER A 1 453 ? 20.907 15.955 13.492 1.00 64.12 453 SER A O 1
ATOM 3514 N N . SER A 1 454 ? 21.938 14.582 14.947 1.00 67.56 454 SER A N 1
ATOM 3515 C CA . SER A 1 454 ? 21.075 13.422 14.746 1.00 67.56 454 SER A CA 1
ATOM 3516 C C . SER A 1 454 ? 20.225 13.163 15.988 1.00 67.56 454 SER A C 1
ATOM 3518 O O . SER A 1 454 ? 20.749 13.058 17.093 1.00 67.56 454 SER A O 1
ATOM 3520 N N . GLY A 1 455 ? 18.912 13.021 15.791 1.00 65.69 455 GLY A N 1
ATOM 3521 C CA . GLY A 1 455 ? 17.928 12.835 16.862 1.00 65.69 455 GLY A CA 1
ATOM 3522 C C . GLY A 1 455 ? 17.030 14.061 17.058 1.00 65.69 455 GLY A C 1
ATOM 3523 O O . GLY A 1 455 ? 17.489 15.193 17.125 1.00 65.69 455 GLY A O 1
ATOM 3524 N N . GLY A 1 456 ? 15.715 13.836 17.146 1.00 73.31 456 GLY A N 1
ATOM 3525 C CA . GLY A 1 456 ? 14.717 14.915 17.219 1.00 73.31 456 GLY A CA 1
ATOM 3526 C C . GLY A 1 456 ? 14.382 15.420 18.628 1.00 73.31 456 GLY A C 1
ATOM 3527 O O . GLY A 1 456 ? 13.417 16.164 18.771 1.00 73.31 456 GLY A O 1
ATOM 3528 N N . ASN A 1 457 ? 15.095 14.968 19.671 1.00 76.94 457 ASN A N 1
ATOM 3529 C CA . ASN A 1 457 ? 14.815 15.262 21.090 1.00 76.94 457 ASN A CA 1
ATOM 3530 C C . ASN A 1 457 ? 13.328 15.108 21.485 1.00 76.94 457 ASN A C 1
ATOM 3532 O O . ASN A 1 457 ? 12.784 15.873 22.285 1.00 76.94 457 ASN A O 1
ATOM 3536 N N . GLY A 1 458 ? 12.656 14.116 20.894 1.00 83.69 458 GLY A N 1
ATOM 3537 C CA . GLY A 1 458 ? 11.237 13.843 21.105 1.00 83.69 458 GLY A CA 1
ATOM 3538 C C . GLY A 1 458 ? 10.956 13.107 22.416 1.00 83.69 458 GLY A C 1
ATOM 3539 O O . GLY A 1 458 ? 11.746 12.279 22.868 1.00 83.69 458 GLY A O 1
ATOM 3540 N N . PHE A 1 459 ? 9.789 13.376 23.002 1.00 89.06 459 PHE A N 1
ATOM 3541 C CA . PHE A 1 459 ? 9.280 12.616 24.144 1.00 89.06 459 PHE A CA 1
ATOM 3542 C C . PHE A 1 459 ? 8.838 11.212 23.719 1.00 89.06 459 PHE A C 1
ATOM 3544 O O . PHE A 1 459 ? 7.928 11.091 22.892 1.00 89.06 459 PHE A O 1
ATOM 3551 N N . HIS A 1 460 ? 9.393 10.176 24.343 1.00 88.38 460 HIS A N 1
ATOM 3552 C CA . HIS A 1 460 ? 8.952 8.787 24.192 1.00 88.38 460 HIS A CA 1
ATOM 3553 C C . HIS A 1 460 ? 8.054 8.365 25.366 1.00 88.38 460 HIS A C 1
ATOM 3555 O O . HIS A 1 460 ? 8.049 8.999 26.418 1.00 88.38 460 HIS A O 1
ATOM 3561 N N . ASN A 1 461 ? 7.259 7.310 25.175 1.00 90.75 461 ASN A N 1
ATOM 3562 C CA . ASN A 1 461 ? 6.457 6.710 26.243 1.00 90.75 461 ASN A CA 1
ATOM 3563 C C . ASN A 1 461 ? 7.347 5.849 27.152 1.00 90.75 461 ASN A C 1
ATOM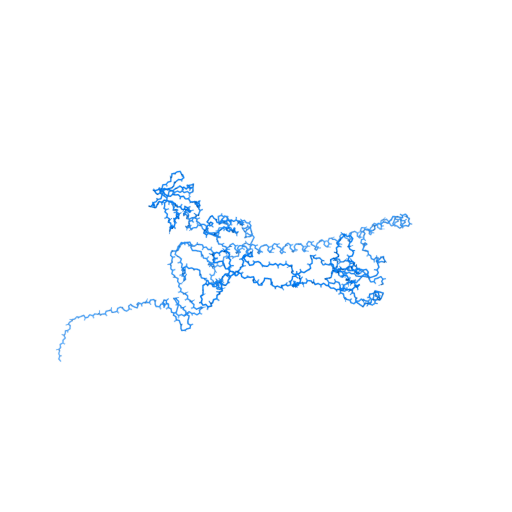 3565 O O . ASN A 1 461 ? 8.069 4.990 26.650 1.00 90.75 461 ASN A O 1
ATOM 3569 N N . THR A 1 462 ? 7.248 6.046 28.464 1.00 89.62 462 THR A N 1
ATOM 3570 C CA . THR A 1 462 ? 7.941 5.251 29.497 1.00 89.62 462 THR A CA 1
ATOM 3571 C C . THR A 1 462 ? 7.013 4.282 30.230 1.00 89.62 462 THR A C 1
ATOM 3573 O O . THR A 1 462 ? 7.478 3.484 31.044 1.00 89.62 462 THR A O 1
ATOM 3576 N N . MET A 1 463 ? 5.705 4.295 29.943 1.00 89.75 463 MET A N 1
ATOM 3577 C CA . MET A 1 463 ? 4.774 3.311 30.496 1.00 89.75 463 MET A CA 1
ATOM 3578 C C . MET A 1 463 ? 5.056 1.914 29.930 1.00 89.75 463 MET A C 1
ATOM 3580 O O . MET A 1 463 ? 4.993 1.701 28.717 1.00 89.75 463 MET A O 1
ATOM 3584 N N . GLN A 1 464 ? 5.290 0.956 30.828 1.00 88.88 464 GLN A N 1
ATOM 3585 C CA . GLN A 1 464 ? 5.270 -0.478 30.526 1.00 88.88 464 GLN A CA 1
ATOM 3586 C C . GLN A 1 464 ? 3.876 -0.907 30.015 1.00 88.88 464 GLN A C 1
ATOM 3588 O O . GLN A 1 464 ? 2.895 -0.214 30.298 1.00 88.88 464 GLN A O 1
ATOM 3593 N N . PRO A 1 465 ? 3.742 -2.041 29.296 1.00 91.81 465 PRO A N 1
ATOM 3594 C CA . PRO A 1 465 ? 2.436 -2.589 28.928 1.00 91.81 465 PRO A CA 1
ATOM 3595 C C . PRO A 1 465 ? 1.543 -2.775 30.163 1.00 91.81 465 PRO A C 1
ATOM 3597 O O . PRO A 1 465 ? 1.950 -3.412 31.132 1.00 91.81 465 PRO A O 1
ATOM 3600 N N . TYR A 1 466 ? 0.334 -2.211 30.132 1.00 91.94 466 TYR A N 1
ATOM 3601 C CA . TYR A 1 466 ? -0.555 -2.132 31.292 1.00 91.94 466 TYR A CA 1
ATOM 3602 C C . TYR A 1 466 ? -1.977 -2.606 30.974 1.00 91.94 466 TYR A C 1
ATOM 3604 O O . TYR A 1 466 ? -2.430 -2.566 29.831 1.00 91.94 466 TYR A O 1
ATOM 3612 N N . TYR A 1 467 ? -2.697 -3.012 32.019 1.00 91.88 467 TYR A N 1
ATOM 3613 C CA . TYR A 1 467 ? -4.126 -3.310 31.987 1.00 91.88 467 TYR A CA 1
ATOM 3614 C C . TYR A 1 467 ? -4.808 -2.517 33.107 1.00 91.88 467 TYR A C 1
ATOM 3616 O O . TYR A 1 467 ? -4.302 -2.473 34.228 1.00 91.88 467 TYR A O 1
ATOM 3624 N N . VAL A 1 468 ? -5.919 -1.841 32.804 1.00 91.94 468 VAL A N 1
ATOM 3625 C CA . VAL A 1 468 ? -6.544 -0.885 33.732 1.00 91.94 468 VAL A CA 1
ATOM 3626 C C . VAL A 1 468 ? -7.569 -1.586 34.620 1.00 91.94 468 VAL A C 1
ATOM 3628 O O . VAL A 1 468 ? -8.528 -2.178 34.132 1.00 91.94 468 VAL A O 1
ATOM 3631 N N . ILE A 1 469 ? -7.379 -1.461 35.931 1.00 93.62 469 ILE A N 1
ATOM 3632 C CA . ILE A 1 469 ? -8.310 -1.886 36.983 1.00 93.62 469 ILE A CA 1
ATOM 3633 C C . ILE A 1 469 ? -8.428 -0.781 38.033 1.00 93.62 469 ILE A C 1
ATOM 3635 O O . ILE A 1 469 ? -7.605 0.135 38.080 1.00 93.62 469 ILE A O 1
ATOM 3639 N N . ASN A 1 470 ? -9.450 -0.859 38.880 1.00 92.56 470 ASN A N 1
ATOM 3640 C CA . ASN A 1 470 ? -9.591 0.046 40.010 1.00 92.56 470 ASN A CA 1
ATOM 3641 C C . ASN A 1 470 ? -8.683 -0.406 41.166 1.00 92.56 470 ASN A C 1
ATOM 3643 O O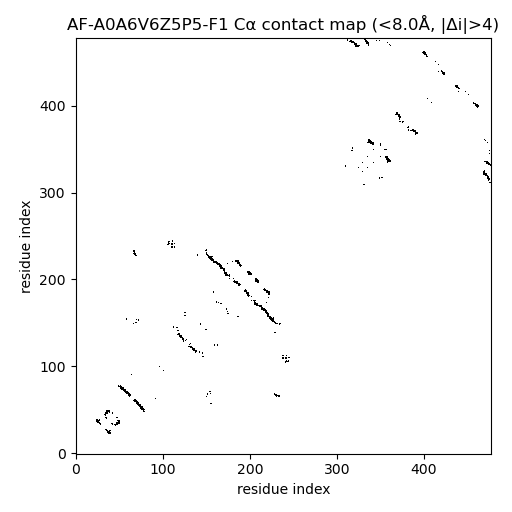 . ASN A 1 470 ? -8.445 -1.599 41.353 1.00 92.56 470 ASN A O 1
ATOM 3647 N N . TYR A 1 471 ? -8.239 0.549 41.981 1.00 95.62 471 TYR A N 1
ATOM 3648 C CA . TYR A 1 471 ? -7.773 0.280 43.339 1.00 95.62 471 TYR A CA 1
ATOM 3649 C C . TYR A 1 471 ? -8.826 0.779 44.325 1.00 95.62 471 TYR A C 1
ATOM 3651 O O . TYR A 1 471 ? -9.371 1.875 44.150 1.00 95.62 471 TYR A O 1
ATOM 3659 N N . ILE A 1 472 ? -9.118 -0.030 45.341 1.00 95.12 472 ILE A N 1
ATOM 3660 C CA . ILE A 1 472 ? -10.087 0.285 46.396 1.00 95.12 472 ILE A CA 1
ATOM 3661 C C . ILE A 1 472 ? -9.442 0.097 47.773 1.00 95.12 472 ILE A C 1
ATOM 3663 O O . ILE A 1 472 ? -8.628 -0.807 47.953 1.00 95.12 472 ILE A O 1
ATOM 3667 N N . ILE A 1 473 ? -9.790 0.959 48.728 1.00 95.56 473 ILE A N 1
ATOM 3668 C CA . ILE A 1 473 ? -9.306 0.966 50.113 1.00 95.56 473 ILE A CA 1
ATOM 3669 C C . ILE A 1 473 ? -10.425 0.544 51.064 1.00 95.56 473 ILE A C 1
ATOM 3671 O O . ILE A 1 473 ? -11.561 1.004 50.924 1.00 95.56 473 ILE A O 1
ATOM 3675 N N . TYR A 1 474 ? -10.117 -0.323 52.028 1.00 95.12 474 TYR A N 1
ATOM 3676 C CA . TYR A 1 474 ? -11.076 -0.716 53.055 1.00 95.12 474 TYR A CA 1
ATOM 3677 C C . TYR A 1 474 ? -11.172 0.369 54.131 1.00 95.12 474 TYR A C 1
ATOM 3679 O O . TYR A 1 474 ? -10.186 0.700 54.792 1.00 95.12 474 TYR A O 1
ATOM 3687 N N . ALA A 1 475 ? -12.367 0.926 54.295 1.00 92.94 475 ALA A N 1
ATOM 3688 C CA . ALA A 1 475 ? -12.682 2.006 55.222 1.00 92.94 475 ALA A CA 1
ATOM 3689 C C . ALA A 1 475 ? -13.300 1.518 56.546 1.00 92.94 475 ALA A C 1
ATOM 3691 O O . ALA A 1 475 ? -13.515 2.330 57.442 1.00 92.94 475 ALA A O 1
ATOM 3692 N N . GLY A 1 476 ? -13.544 0.209 56.678 1.00 86.56 476 GLY A N 1
ATOM 3693 C CA . GLY A 1 476 ? -14.191 -0.411 57.836 1.00 86.56 476 GLY A CA 1
ATOM 3694 C C . GLY A 1 476 ? -15.671 -0.727 57.602 1.00 86.56 476 GLY A C 1
ATOM 3695 O O . GLY A 1 476 ? -16.277 -0.275 56.629 1.00 86.56 476 GLY A O 1
ATOM 3696 N N . HIS A 1 477 ? -16.251 -1.519 58.506 1.00 73.00 477 HIS A N 1
ATOM 3697 C CA . HIS A 1 477 ? -17.672 -1.859 58.496 1.00 73.00 477 HIS A CA 1
ATOM 3698 C C . HIS A 1 477 ? -18.416 -1.066 59.579 1.00 73.00 477 HIS A C 1
ATOM 3700 O O . HIS A 1 477 ? -18.432 -1.459 60.742 1.00 73.00 477 HIS A O 1
ATOM 3706 N N . GLU A 1 478 ? -19.087 0.005 59.152 1.00 58.62 478 GLU A N 1
ATOM 3707 C CA . GLU A 1 478 ? -20.091 0.778 59.905 1.00 58.62 478 GLU A CA 1
ATOM 3708 C C . GLU A 1 478 ? -21.293 1.062 58.996 1.00 58.62 478 GLU A C 1
ATOM 3710 O O . GLU A 1 478 ? -21.081 1.684 57.925 1.00 58.62 478 GLU A O 1
#